Protein AF-A0A498SM80-F1 (afdb_monomer_lite)

Organism: Acanthocheilonema viteae (NCBI:txid6277)

pLDDT: mean 73.94, std 21.16, range [22.69, 96.81]

Structure (mmCIF, N/CA/C/O backbone):
data_AF-A0A498SM80-F1
#
_entry.id   AF-A0A498SM80-F1
#
loop_
_atom_site.group_PDB
_atom_site.id
_atom_site.type_symbol
_atom_site.label_atom_id
_atom_site.label_alt_id
_atom_site.label_comp_id
_atom_site.label_asym_id
_atom_site.label_entity_id
_atom_site.label_seq_id
_atom_site.pdbx_PDB_ins_code
_atom_site.Cartn_x
_atom_site.Cartn_y
_atom_site.Cartn_z
_atom_site.occupancy
_atom_site.B_iso_or_equiv
_atom_site.auth_seq_id
_atom_site.auth_comp_id
_atom_site.auth_asym_id
_atom_site.auth_atom_id
_atom_site.pdbx_PDB_model_num
ATOM 1 N N . MET A 1 1 ? 10.771 -23.113 20.841 1.00 44.53 1 MET A N 1
ATOM 2 C CA . MET A 1 1 ? 10.971 -22.222 19.679 1.00 44.53 1 MET A CA 1
ATOM 3 C C . MET A 1 1 ? 11.766 -21.009 20.151 1.00 44.53 1 MET A C 1
ATOM 5 O O . MET A 1 1 ? 11.198 -20.114 20.755 1.00 44.53 1 MET A O 1
ATOM 9 N N . ARG A 1 2 ? 13.102 -21.042 20.048 1.00 37.75 2 ARG A N 1
ATOM 10 C CA . ARG A 1 2 ? 13.956 -19.975 20.593 1.00 37.75 2 ARG A CA 1
ATOM 11 C C . ARG A 1 2 ? 14.083 -18.875 19.540 1.00 37.75 2 ARG A C 1
ATOM 13 O O . ARG A 1 2 ? 14.886 -19.021 18.623 1.00 37.75 2 ARG A O 1
ATOM 20 N N . LEU A 1 3 ? 13.323 -17.783 19.678 1.00 50.06 3 LEU A N 1
ATOM 21 C CA . LEU A 1 3 ? 13.823 -16.474 19.245 1.00 50.06 3 LEU A CA 1
ATOM 22 C C . LEU A 1 3 ? 15.200 -16.356 19.893 1.00 50.06 3 LEU A C 1
ATOM 24 O O . LEU A 1 3 ? 15.311 -16.316 21.118 1.00 50.06 3 LEU A O 1
ATOM 28 N N . ASN A 1 4 ? 16.252 -16.508 19.094 1.00 55.50 4 ASN A N 1
ATOM 29 C CA . ASN A 1 4 ? 17.600 -16.568 19.624 1.00 55.50 4 ASN A CA 1
ATOM 30 C C . ASN A 1 4 ? 17.878 -15.175 20.192 1.00 55.50 4 ASN A C 1
ATOM 32 O O . ASN A 1 4 ? 18.075 -14.240 19.424 1.00 55.50 4 ASN A O 1
ATOM 36 N N . LEU A 1 5 ? 17.806 -15.021 21.518 1.00 55.62 5 LEU A N 1
ATOM 37 C CA . LEU A 1 5 ? 17.864 -13.723 22.203 1.00 55.62 5 LEU A CA 1
ATOM 38 C C . LEU A 1 5 ? 19.126 -12.934 21.811 1.00 55.62 5 LEU A C 1
ATOM 40 O O . LEU A 1 5 ? 19.139 -11.710 21.772 1.00 55.62 5 LEU A O 1
ATOM 44 N N . ARG A 1 6 ? 20.192 -13.658 21.446 1.00 55.91 6 ARG A N 1
ATOM 45 C CA . ARG A 1 6 ? 21.410 -13.087 20.868 1.00 55.91 6 ARG A CA 1
ATOM 46 C C . ARG A 1 6 ? 21.166 -12.445 19.500 1.00 55.91 6 ARG A C 1
ATOM 48 O O . ARG A 1 6 ? 21.627 -11.333 19.289 1.00 55.91 6 ARG A O 1
ATOM 55 N N . ASN A 1 7 ? 20.402 -13.079 18.610 1.00 65.12 7 ASN A N 1
ATOM 56 C CA . ASN A 1 7 ? 20.059 -12.508 17.306 1.00 65.12 7 ASN A CA 1
ATOM 57 C C . ASN A 1 7 ? 19.168 -11.268 17.450 1.00 65.12 7 ASN A C 1
ATOM 59 O O . ASN A 1 7 ? 19.424 -10.272 16.783 1.00 65.12 7 ASN A O 1
ATOM 63 N N . THR A 1 8 ? 18.175 -11.274 18.343 1.00 65.31 8 THR A N 1
ATOM 64 C CA . THR A 1 8 ? 17.322 -10.092 18.569 1.00 65.31 8 THR A CA 1
ATOM 65 C C . THR A 1 8 ? 18.114 -8.929 19.168 1.00 65.31 8 THR A C 1
ATOM 67 O O . THR A 1 8 ? 17.996 -7.803 18.699 1.00 65.31 8 THR A O 1
ATOM 70 N N . LEU A 1 9 ? 19.008 -9.186 20.127 1.00 64.31 9 LEU A N 1
ATOM 71 C CA . LEU A 1 9 ? 19.890 -8.150 20.680 1.00 64.31 9 LEU A CA 1
ATOM 72 C C . LEU A 1 9 ? 20.888 -7.613 19.645 1.00 64.31 9 LEU A C 1
ATOM 74 O O . LEU A 1 9 ? 21.132 -6.410 19.600 1.00 64.31 9 LEU A O 1
ATOM 78 N N . THR A 1 10 ? 21.420 -8.464 18.760 1.00 67.19 10 THR A N 1
ATOM 79 C CA . THR A 1 10 ? 22.226 -7.979 17.626 1.00 67.19 10 THR A CA 1
ATOM 80 C C . THR A 1 10 ? 21.399 -7.168 16.634 1.00 67.19 10 THR A C 1
ATOM 82 O O . THR A 1 10 ? 21.950 -6.299 15.962 1.00 67.19 10 THR A O 1
ATOM 85 N N . VAL A 1 11 ? 20.084 -7.417 16.548 1.00 69.00 11 VAL A N 1
ATOM 86 C CA . VAL A 1 11 ? 19.200 -6.652 15.668 1.00 69.00 11 VAL A CA 1
ATOM 87 C C . VAL A 1 11 ? 19.072 -5.220 16.148 1.00 69.00 11 VAL A C 1
ATOM 89 O O . VAL A 1 11 ? 19.391 -4.298 15.403 1.00 69.00 11 VAL A O 1
ATOM 92 N N . PHE A 1 12 ? 18.720 -5.056 17.419 1.00 70.44 12 PHE A N 1
ATOM 93 C CA . PHE A 1 12 ? 18.590 -3.748 18.050 1.00 70.44 12 PHE A CA 1
ATOM 94 C C . PHE A 1 12 ? 19.909 -2.976 18.130 1.00 70.44 12 PHE A C 1
ATOM 96 O O . PHE A 1 12 ? 19.901 -1.752 18.176 1.00 70.44 12 PHE A O 1
ATOM 103 N N . ARG A 1 13 ? 21.056 -3.662 18.142 1.00 70.50 13 ARG A N 1
ATOM 104 C CA . ARG A 1 13 ? 22.371 -3.018 18.263 1.00 70.50 13 ARG A CA 1
ATOM 105 C C . ARG A 1 13 ? 22.970 -2.546 16.935 1.00 70.50 13 ARG A C 1
ATOM 107 O O . ARG A 1 13 ? 23.731 -1.584 16.943 1.00 70.50 13 ARG A O 1
ATOM 114 N N . ASN A 1 14 ? 22.664 -3.211 15.825 1.00 75.00 14 ASN A N 1
ATOM 115 C CA . ASN A 1 14 ? 23.360 -2.961 14.558 1.00 75.00 14 ASN A CA 1
ATOM 116 C C . ASN A 1 14 ? 22.536 -2.151 13.551 1.00 75.00 14 ASN A C 1
ATOM 118 O O . ASN A 1 14 ? 23.090 -1.718 12.546 1.00 75.00 14 ASN A O 1
ATOM 122 N N . ASP A 1 15 ? 21.235 -1.986 13.790 1.00 83.00 15 ASP A N 1
ATOM 123 C CA . ASP A 1 15 ? 20.323 -1.361 12.838 1.00 83.00 15 ASP A CA 1
ATOM 124 C C . ASP A 1 15 ? 19.896 0.032 13.307 1.00 83.00 15 ASP A C 1
ATOM 126 O O . ASP A 1 15 ? 19.190 0.188 14.306 1.00 83.00 15 ASP A O 1
ATOM 130 N N . VAL A 1 16 ? 20.364 1.044 12.581 1.00 85.25 16 VAL A N 1
ATOM 131 C CA . VAL A 1 16 ? 20.180 2.458 12.920 1.00 85.25 16 VAL A CA 1
ATOM 132 C C . VAL A 1 16 ? 18.703 2.854 12.818 1.00 85.25 16 VAL A C 1
ATOM 134 O O . VAL A 1 16 ? 18.210 3.602 13.663 1.00 85.25 16 VAL A O 1
ATOM 137 N N . ASP A 1 17 ? 17.955 2.291 11.866 1.00 86.88 17 ASP A N 1
ATOM 138 C CA . ASP A 1 17 ? 16.532 2.600 11.696 1.00 86.88 17 ASP A CA 1
ATOM 139 C C . ASP A 1 17 ? 15.684 2.034 12.838 1.00 86.88 17 ASP A C 1
ATOM 141 O O . ASP A 1 17 ? 14.784 2.702 13.356 1.00 86.88 17 ASP A O 1
ATOM 145 N N . VAL A 1 18 ? 16.001 0.825 13.297 1.00 89.94 18 VAL A N 1
ATOM 146 C CA . VAL A 1 18 ? 15.318 0.217 14.446 1.00 89.94 18 VAL A CA 1
ATOM 147 C C . VAL A 1 18 ? 15.654 0.972 15.735 1.00 89.94 18 VAL A C 1
ATOM 149 O O . VAL A 1 18 ? 14.769 1.201 16.559 1.00 89.94 18 VAL A O 1
ATOM 152 N N . GLN A 1 19 ? 16.907 1.406 15.902 1.00 90.50 19 GLN A N 1
ATOM 153 C CA . GLN A 1 19 ? 17.325 2.217 17.050 1.00 90.50 19 GLN A CA 1
ATOM 154 C C . GLN A 1 19 ? 16.598 3.554 17.105 1.00 90.50 19 GLN A C 1
ATOM 156 O O . GLN A 1 19 ? 16.047 3.899 18.149 1.00 90.50 19 GLN A O 1
ATOM 161 N N . HIS A 1 20 ? 16.560 4.291 15.993 1.00 91.88 20 HIS A N 1
ATOM 162 C CA . HIS A 1 20 ? 15.863 5.572 15.934 1.00 91.88 20 HIS A CA 1
ATOM 163 C C . HIS A 1 20 ? 14.358 5.420 16.163 1.00 91.88 20 HIS A C 1
ATOM 165 O O . HIS A 1 20 ? 13.776 6.240 16.875 1.00 91.88 20 HIS A O 1
ATOM 171 N N . SER A 1 21 ? 13.739 4.363 15.627 1.00 93.94 21 SER A N 1
ATOM 172 C CA . SER A 1 21 ? 12.331 4.037 15.884 1.00 93.94 21 SER A CA 1
ATOM 173 C C . SER A 1 21 ? 12.069 3.787 17.374 1.00 93.94 21 SER A C 1
ATOM 175 O O . SER A 1 21 ? 11.259 4.485 17.987 1.00 93.94 21 SER A O 1
ATOM 177 N N . LEU A 1 22 ? 12.812 2.861 17.991 1.00 93.44 22 LEU A N 1
ATOM 178 C CA . LEU A 1 22 ? 12.643 2.513 19.405 1.00 93.44 22 LEU A CA 1
ATOM 179 C C . LEU A 1 22 ? 12.914 3.688 20.331 1.00 93.44 22 LEU A C 1
ATOM 181 O O . LEU A 1 22 ? 12.170 3.895 21.291 1.00 93.44 22 LEU A O 1
ATOM 185 N N . 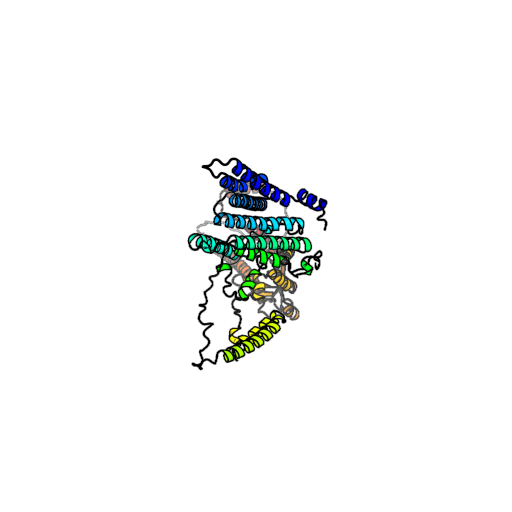PHE A 1 23 ? 13.971 4.449 20.048 1.00 94.69 23 PHE A N 1
ATOM 186 C CA . PHE A 1 23 ? 14.300 5.651 20.795 1.00 94.69 23 PHE A CA 1
ATOM 187 C C . PHE A 1 23 ? 13.160 6.666 20.710 1.00 94.69 23 PHE A C 1
ATOM 189 O O . PHE A 1 23 ? 12.695 7.131 21.744 1.00 94.69 23 PHE A O 1
ATOM 196 N N . SER A 1 24 ? 12.658 6.956 19.507 1.00 95.44 24 SER A N 1
ATOM 197 C CA . SER A 1 24 ? 11.588 7.939 19.294 1.00 95.44 24 SER A CA 1
ATOM 198 C C . SER A 1 24 ? 10.275 7.527 19.964 1.00 95.44 24 SER A C 1
ATOM 200 O O . SER A 1 24 ? 9.652 8.345 20.638 1.00 95.44 24 SER A O 1
ATOM 202 N N . ALA A 1 25 ? 9.876 6.256 19.841 1.00 96.06 25 ALA A N 1
ATOM 203 C CA . ALA A 1 25 ? 8.677 5.733 20.493 1.00 96.06 25 ALA A CA 1
ATOM 204 C C . ALA A 1 25 ? 8.806 5.768 22.026 1.00 96.06 25 ALA A C 1
ATOM 206 O O . ALA A 1 25 ? 7.911 6.260 22.712 1.00 96.06 25 ALA A O 1
ATOM 207 N N . SER A 1 26 ? 9.940 5.312 22.569 1.00 95.38 26 SER A N 1
ATOM 208 C CA . SER A 1 26 ? 10.191 5.314 24.019 1.00 95.38 26 SER A CA 1
ATOM 209 C C . SER A 1 26 ? 10.281 6.733 24.580 1.00 95.38 26 SER A C 1
ATOM 211 O O . SER A 1 26 ? 9.753 7.010 25.654 1.00 95.38 26 SER A O 1
ATOM 213 N N . PHE A 1 27 ? 10.909 7.649 23.841 1.00 95.62 27 PHE A N 1
ATOM 214 C CA . PHE A 1 27 ? 10.996 9.060 24.196 1.00 95.62 27 PHE A CA 1
ATOM 215 C C . PHE A 1 27 ? 9.604 9.694 24.308 1.00 95.62 27 PHE A C 1
ATOM 217 O O . PHE A 1 27 ? 9.313 10.334 25.318 1.00 95.62 27 PHE A O 1
ATOM 224 N N . ALA A 1 28 ? 8.722 9.464 23.328 1.00 95.75 28 ALA A N 1
ATOM 225 C CA . ALA A 1 28 ? 7.346 9.956 23.370 1.00 95.75 28 ALA A CA 1
ATOM 226 C C . ALA A 1 28 ? 6.566 9.388 24.569 1.00 95.75 28 ALA A C 1
ATOM 228 O O . ALA A 1 28 ? 5.915 10.143 25.292 1.00 95.75 28 ALA A O 1
ATOM 229 N N . VAL A 1 29 ? 6.688 8.079 24.826 1.00 95.69 29 VAL A N 1
ATOM 230 C CA . VAL A 1 29 ? 6.051 7.405 25.972 1.00 95.69 29 VAL A CA 1
ATOM 231 C C . VAL A 1 29 ? 6.490 8.037 27.295 1.00 95.69 29 VAL A C 1
ATOM 233 O O . VAL A 1 29 ? 5.647 8.391 28.121 1.00 95.69 29 VAL A O 1
ATOM 236 N N . ILE A 1 30 ? 7.799 8.214 27.495 1.00 94.56 30 ILE A N 1
ATOM 237 C CA . ILE A 1 30 ? 8.359 8.784 28.728 1.00 94.56 30 ILE A CA 1
ATOM 238 C C . ILE A 1 30 ? 7.935 10.244 28.888 1.00 94.56 30 ILE A C 1
ATOM 240 O O . ILE A 1 30 ? 7.486 10.627 29.966 1.00 94.56 30 ILE A O 1
ATOM 244 N N . LEU A 1 31 ? 8.037 11.053 27.830 1.00 94.25 31 LEU A N 1
ATOM 245 C CA . LEU A 1 31 ? 7.713 12.478 27.881 1.00 94.25 31 LEU A CA 1
ATOM 246 C C . LEU A 1 31 ? 6.240 12.715 28.242 1.00 94.25 31 LEU A C 1
ATOM 248 O O . LEU A 1 31 ? 5.944 13.539 29.105 1.00 94.25 31 LEU A O 1
ATOM 252 N N . ILE A 1 32 ? 5.323 11.968 27.624 1.00 93.75 32 ILE A N 1
ATOM 253 C CA . ILE A 1 32 ? 3.883 12.083 27.894 1.00 93.75 32 ILE A CA 1
ATOM 254 C C . ILE A 1 32 ? 3.551 11.553 29.291 1.00 93.75 32 ILE A C 1
ATOM 256 O O . ILE A 1 32 ? 2.781 12.184 30.011 1.00 93.75 32 ILE A O 1
ATOM 260 N N . SER A 1 33 ? 4.161 10.439 29.706 1.00 92.38 33 SER A N 1
ATOM 261 C CA . SER A 1 33 ? 3.957 9.885 31.052 1.00 92.38 33 SER A CA 1
ATOM 262 C C . SER A 1 33 ? 4.444 10.849 32.137 1.00 92.38 33 SER A C 1
ATOM 264 O O . SER A 1 33 ? 3.752 11.057 33.129 1.00 92.38 33 SER A O 1
ATOM 266 N N . MET A 1 34 ? 5.597 11.493 31.931 1.00 91.31 34 MET A N 1
ATOM 267 C CA . MET A 1 34 ? 6.104 12.532 32.831 1.00 91.31 34 MET A CA 1
ATOM 268 C C . MET A 1 34 ? 5.168 13.743 32.864 1.00 91.31 34 MET A C 1
ATOM 270 O O . MET A 1 34 ? 4.780 14.177 33.944 1.00 91.31 34 MET A O 1
ATOM 274 N N . ALA A 1 35 ? 4.741 14.253 31.704 1.00 90.19 35 ALA A N 1
ATOM 275 C CA . ALA A 1 35 ? 3.797 15.372 31.635 1.00 90.19 35 ALA A CA 1
ATOM 276 C C . ALA A 1 35 ? 2.470 15.068 32.350 1.00 90.19 35 ALA A C 1
ATOM 278 O O . ALA A 1 35 ? 1.900 15.950 32.989 1.00 90.19 35 ALA A O 1
ATOM 279 N N . TYR A 1 36 ? 2.012 13.816 32.287 1.00 88.44 36 TYR A N 1
ATOM 280 C CA . TYR A 1 36 ? 0.825 13.357 32.998 1.00 88.44 36 TYR A CA 1
ATOM 281 C C . TYR A 1 36 ? 1.016 13.327 34.526 1.00 88.44 36 TYR A C 1
ATOM 283 O O . TYR A 1 36 ? 0.112 13.721 35.260 1.00 88.44 36 TYR A O 1
ATOM 291 N N . ILE A 1 37 ? 2.185 12.906 35.025 1.00 86.62 37 ILE A N 1
ATOM 292 C CA . ILE A 1 37 ? 2.490 12.892 36.470 1.00 86.62 37 ILE A CA 1
ATOM 293 C C . ILE A 1 37 ? 2.524 14.315 37.047 1.00 86.62 37 ILE A C 1
ATOM 295 O O . ILE A 1 37 ? 2.016 14.546 38.140 1.00 86.62 37 ILE A O 1
ATOM 299 N N . PHE A 1 38 ? 3.075 15.281 36.308 1.00 83.56 38 PHE A N 1
ATOM 300 C CA . PHE A 1 38 ? 3.163 16.688 36.727 1.00 83.56 38 PHE A CA 1
ATOM 301 C C . PHE A 1 38 ? 1.902 17.510 36.407 1.00 83.56 38 PHE A C 1
ATOM 303 O O . PHE A 1 38 ? 1.953 18.741 36.340 1.00 83.56 38 PHE A O 1
ATOM 310 N N . ARG A 1 39 ? 0.759 16.850 36.188 1.00 77.25 39 ARG A N 1
ATOM 311 C CA . ARG A 1 39 ? -0.491 17.514 35.823 1.00 77.25 39 ARG A CA 1
ATOM 312 C C . ARG A 1 39 ? -0.965 18.450 36.938 1.00 77.25 39 ARG A C 1
ATOM 314 O O . ARG A 1 39 ? -1.258 18.024 38.051 1.00 77.25 39 ARG A O 1
ATOM 321 N N . VAL A 1 40 ? -1.126 19.724 36.594 1.00 72.88 40 VAL A N 1
ATOM 322 C CA . VAL A 1 40 ? -1.845 20.717 37.404 1.00 72.88 40 VAL A CA 1
ATOM 323 C C . VAL A 1 40 ? -3.286 20.763 36.893 1.00 72.88 40 VAL A C 1
ATOM 325 O O . VAL A 1 40 ? -3.491 20.832 35.684 1.00 72.88 40 VAL A O 1
ATOM 328 N N . GLU A 1 41 ? -4.289 20.712 37.778 1.00 69.56 41 GLU A N 1
ATOM 329 C CA . GLU A 1 41 ? -5.708 20.448 37.441 1.00 69.56 41 GLU A CA 1
ATOM 330 C C . GLU A 1 41 ? -6.292 21.276 36.279 1.00 69.56 41 GLU A C 1
ATOM 332 O O . GLU A 1 41 ? -7.165 20.793 35.558 1.00 69.56 41 GLU A O 1
ATOM 337 N N . GLN A 1 42 ? -5.789 22.492 36.060 1.00 64.81 42 GLN A N 1
ATOM 338 C CA . GLN A 1 42 ? -6.261 23.416 35.023 1.00 64.81 42 GLN A CA 1
ATOM 339 C C . GLN A 1 42 ? -5.616 23.190 33.639 1.00 64.81 42 GLN A C 1
ATOM 341 O O . GLN A 1 42 ? -6.199 23.570 32.626 1.00 64.81 42 GLN A O 1
ATOM 346 N N . TRP A 1 43 ? -4.437 22.560 33.561 1.00 71.94 43 TRP A N 1
ATOM 347 C CA . TRP A 1 43 ? -3.649 22.458 32.327 1.00 71.94 43 TRP A CA 1
ATOM 348 C C . TRP A 1 43 ? -3.355 21.000 31.984 1.00 71.94 43 TRP A C 1
ATOM 350 O O . TRP A 1 43 ? -2.604 20.308 32.671 1.00 71.94 43 TRP A O 1
ATOM 360 N N . LYS A 1 44 ? -3.931 20.535 30.875 1.00 79.50 44 LYS A N 1
ATOM 361 C CA . LYS A 1 44 ? -3.680 19.196 30.334 1.00 79.50 44 LYS A CA 1
ATOM 362 C C . LYS A 1 44 ? -2.381 19.173 29.514 1.00 79.50 44 LYS A C 1
ATOM 364 O O . LYS A 1 44 ? -2.406 19.125 28.282 1.00 79.50 44 LYS A O 1
ATOM 369 N N . PHE A 1 45 ? -1.240 19.288 30.194 1.00 84.81 45 PHE A N 1
ATOM 370 C CA . PHE A 1 45 ? 0.086 19.350 29.566 1.00 84.81 45 PHE A CA 1
ATOM 371 C C . PHE A 1 45 ? 0.445 18.092 28.760 1.00 84.81 45 PHE A C 1
ATOM 373 O O . PHE A 1 45 ? 1.286 18.170 27.867 1.00 84.81 45 PHE A O 1
ATOM 380 N N . GLU A 1 46 ? -0.222 16.960 28.995 1.00 87.94 46 GLU A N 1
ATOM 381 C CA . GLU A 1 46 ? -0.027 15.712 28.255 1.00 87.94 46 GLU A CA 1
ATOM 382 C C . GLU A 1 46 ? -0.281 15.852 26.741 1.00 87.94 46 GLU A C 1
ATOM 384 O O . GLU A 1 46 ? 0.452 15.270 25.941 1.00 87.94 46 GLU A O 1
ATOM 389 N N . TYR A 1 47 ? -1.246 16.682 26.318 1.00 90.19 47 TYR A N 1
ATOM 390 C CA . TYR A 1 47 ? -1.509 16.925 24.890 1.00 90.19 47 TYR A CA 1
ATOM 391 C C . TYR A 1 47 ? -0.417 17.786 24.257 1.00 90.19 47 TYR A C 1
ATOM 393 O O . TYR A 1 47 ? 0.009 17.532 23.133 1.00 90.19 47 TYR A O 1
ATOM 401 N N . VAL A 1 48 ? 0.068 18.790 24.992 1.00 90.75 48 VAL A N 1
ATOM 402 C CA . VAL A 1 48 ? 1.172 19.646 24.540 1.00 90.75 48 VAL A CA 1
ATOM 403 C C . VAL A 1 48 ? 2.449 18.813 24.416 1.00 90.75 48 VAL A C 1
ATOM 405 O O . VAL A 1 48 ? 3.131 18.880 23.397 1.00 90.75 48 VAL A O 1
ATOM 408 N N . ALA A 1 49 ? 2.728 17.963 25.408 1.00 92.50 49 ALA A N 1
ATOM 409 C CA . ALA A 1 49 ? 3.845 17.026 25.390 1.00 92.50 49 ALA A CA 1
ATOM 410 C C . ALA A 1 49 ? 3.764 16.052 24.205 1.00 92.50 49 ALA A C 1
ATOM 412 O O . ALA A 1 49 ? 4.776 15.813 23.548 1.00 92.50 49 ALA A O 1
ATOM 413 N N . TYR A 1 50 ? 2.570 15.550 23.877 1.00 94.00 50 TYR A N 1
ATOM 414 C CA . TYR A 1 50 ? 2.353 14.719 22.695 1.00 94.00 50 TYR A CA 1
ATOM 415 C C . TYR A 1 50 ? 2.734 15.449 21.397 1.00 94.00 50 TYR A C 1
ATOM 417 O O . TYR A 1 50 ? 3.569 14.948 20.643 1.00 94.00 50 TYR A O 1
ATOM 425 N N . PHE A 1 51 ? 2.216 16.659 21.156 1.00 93.44 51 PHE A N 1
ATOM 426 C CA . PHE A 1 51 ? 2.549 17.410 19.939 1.00 93.44 51 PHE A CA 1
ATOM 427 C C . PHE A 1 51 ? 4.024 17.825 19.871 1.00 93.44 51 PHE A C 1
ATOM 429 O O . PHE A 1 51 ? 4.594 17.843 18.783 1.00 93.44 51 PHE A O 1
ATOM 436 N N . LEU A 1 52 ? 4.659 18.116 21.011 1.00 94.06 52 LEU A N 1
ATOM 437 C CA . LEU A 1 52 ? 6.086 18.447 21.077 1.00 94.06 52 LEU A CA 1
ATOM 438 C C . LEU A 1 52 ? 6.998 17.221 20.923 1.00 94.06 52 LEU A C 1
ATOM 440 O O . LEU A 1 52 ? 8.121 17.361 20.437 1.00 94.06 52 LEU A O 1
ATOM 444 N N . SER A 1 53 ? 6.532 16.021 21.282 1.00 94.88 53 SER A N 1
ATOM 445 C CA . SER A 1 53 ? 7.328 14.789 21.194 1.00 94.88 53 SER A CA 1
ATOM 446 C C . SER A 1 53 ? 7.754 14.445 19.761 1.00 94.88 53 SER A C 1
ATOM 448 O O . SER A 1 53 ? 8.842 13.908 19.553 1.00 94.88 53 SER A O 1
ATOM 450 N N . ILE A 1 54 ? 6.938 14.793 18.762 1.00 94.69 54 ILE A N 1
ATOM 451 C CA . ILE A 1 54 ? 7.184 14.497 17.344 1.00 94.69 54 ILE A CA 1
ATOM 452 C C . ILE A 1 54 ? 8.357 15.326 16.788 1.00 94.69 54 ILE A C 1
ATOM 454 O O . ILE A 1 54 ? 9.355 14.725 16.380 1.00 94.69 54 ILE A O 1
ATOM 458 N N . PRO A 1 55 ? 8.318 16.677 16.783 1.00 95.75 55 PRO A N 1
ATOM 459 C CA . PRO A 1 55 ? 9.440 17.477 16.299 1.00 95.75 55 PRO A CA 1
ATOM 460 C C . PRO A 1 55 ? 10.699 17.269 17.148 1.00 95.75 55 PRO A C 1
ATOM 462 O O . PRO A 1 55 ? 11.795 17.236 16.596 1.00 95.75 55 PRO A O 1
ATOM 465 N N . MET A 1 56 ? 10.565 17.053 18.462 1.00 93.94 56 MET A N 1
ATOM 466 C CA . MET A 1 56 ? 11.709 16.784 19.337 1.00 93.94 56 MET A CA 1
ATOM 467 C C . MET A 1 56 ? 12.406 15.460 18.985 1.00 93.94 56 MET A C 1
ATOM 469 O O . MET A 1 56 ? 13.630 15.424 18.882 1.00 93.94 56 MET A O 1
ATOM 473 N N . ALA A 1 57 ? 11.653 14.388 18.711 1.00 93.50 57 ALA A N 1
ATOM 474 C CA . ALA A 1 57 ? 12.224 13.114 18.264 1.00 93.50 57 ALA A CA 1
ATOM 475 C C . ALA A 1 57 ? 12.961 13.244 16.918 1.00 93.50 57 ALA A C 1
ATOM 477 O O . ALA A 1 57 ? 14.042 12.675 16.746 1.00 93.50 57 ALA A O 1
ATOM 478 N N . VAL A 1 58 ? 12.420 14.035 15.983 1.00 94.31 58 VAL A N 1
ATOM 479 C CA . VAL A 1 58 ? 13.061 14.317 14.686 1.00 94.31 58 VAL A CA 1
ATOM 480 C C . VAL A 1 58 ? 14.363 15.101 14.860 1.00 94.31 58 VAL A C 1
ATOM 482 O O . VAL A 1 58 ? 15.355 14.784 14.205 1.00 94.31 58 VAL A O 1
ATOM 485 N N . LEU A 1 59 ? 14.386 16.097 15.749 1.00 93.69 59 LEU A N 1
ATOM 486 C CA . LEU A 1 59 ? 15.597 16.863 16.051 1.00 93.69 59 LEU A CA 1
ATOM 487 C C . LEU A 1 59 ? 16.686 15.977 16.672 1.00 93.69 59 LEU A C 1
ATOM 489 O O . LEU A 1 59 ? 17.842 16.074 16.268 1.00 93.69 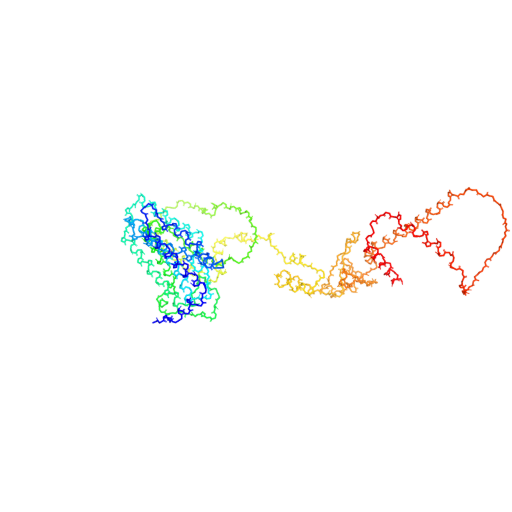59 LEU A O 1
ATOM 493 N N . LEU A 1 60 ? 16.318 15.083 17.596 1.00 92.75 60 LEU A N 1
ATOM 494 C CA . LEU A 1 60 ? 17.254 14.182 18.278 1.00 92.75 60 LEU A CA 1
ATOM 495 C C . LEU A 1 60 ? 17.816 13.080 17.362 1.00 92.75 60 LEU A C 1
ATOM 497 O O . LEU A 1 60 ? 18.991 12.741 17.470 1.00 92.75 60 LEU A O 1
ATOM 501 N N . CYS A 1 61 ? 17.005 12.525 16.454 1.00 90.19 61 CYS A N 1
ATOM 502 C CA . CYS A 1 61 ? 17.446 11.476 15.520 1.00 90.19 61 CYS A CA 1
ATOM 503 C C . CYS A 1 61 ? 18.074 12.026 14.227 1.00 90.19 61 CYS A C 1
ATOM 505 O O . CYS A 1 61 ? 18.693 11.282 13.466 1.00 90.19 61 CYS A O 1
ATOM 507 N N . GLY A 1 62 ? 17.920 13.325 13.965 1.00 89.69 62 GLY A N 1
ATOM 508 C CA . GLY A 1 62 ? 18.431 13.995 12.776 1.00 89.69 62 GLY A CA 1
ATOM 509 C C . GLY A 1 62 ? 17.538 13.853 11.537 1.00 89.69 62 GLY A C 1
ATOM 510 O O . GLY A 1 62 ? 16.682 12.977 11.412 1.00 89.69 62 GLY A O 1
ATOM 511 N N . TRP A 1 63 ? 17.774 14.731 10.556 1.00 89.19 63 TRP A N 1
ATOM 512 C CA . TRP A 1 63 ? 16.903 14.885 9.382 1.00 89.19 63 TRP A CA 1
ATOM 513 C C . TRP A 1 63 ? 16.841 13.653 8.464 1.00 89.19 63 TRP A C 1
ATOM 515 O O . TRP A 1 63 ? 15.846 13.448 7.768 1.00 89.19 63 TRP A O 1
ATOM 525 N N . ARG A 1 64 ? 17.884 12.812 8.453 1.00 87.31 64 ARG A N 1
ATOM 526 C CA . ARG A 1 64 ? 17.926 11.602 7.612 1.00 87.31 64 ARG A CA 1
ATOM 527 C C . ARG A 1 64 ? 16.883 10.565 8.038 1.00 87.31 64 ARG A C 1
ATOM 529 O O . ARG A 1 64 ? 16.244 9.980 7.174 1.00 87.31 64 ARG A O 1
ATOM 536 N N . ALA A 1 65 ? 16.654 10.410 9.342 1.00 88.75 65 ALA A N 1
ATOM 537 C CA . ALA A 1 65 ? 15.690 9.465 9.907 1.00 88.75 65 ALA A CA 1
ATOM 538 C C . ALA A 1 65 ? 14.325 10.110 10.226 1.00 88.75 65 ALA A C 1
ATOM 540 O O . ALA A 1 65 ? 13.509 9.512 10.923 1.00 88.75 65 ALA A O 1
ATOM 541 N N . ARG A 1 66 ? 14.052 11.327 9.725 1.00 92.56 66 ARG A N 1
ATOM 542 C CA . ARG A 1 66 ? 12.892 12.145 10.131 1.00 92.56 66 ARG A CA 1
ATOM 543 C C . ARG A 1 66 ? 11.545 11.437 10.020 1.00 92.56 66 ARG A C 1
ATOM 545 O O . ARG A 1 66 ? 10.733 11.570 10.922 1.00 92.56 66 ARG A O 1
ATOM 552 N N . TRP A 1 67 ? 11.305 10.689 8.942 1.00 91.50 67 TRP A N 1
ATOM 553 C CA . TRP A 1 67 ? 10.022 10.011 8.734 1.00 91.50 67 TRP A CA 1
ATOM 554 C C . TRP A 1 67 ? 9.837 8.860 9.716 1.00 91.50 67 TRP A C 1
ATOM 556 O O . TRP A 1 67 ? 8.816 8.792 10.389 1.00 91.50 67 TRP A O 1
ATOM 566 N N . ASN A 1 68 ? 10.872 8.034 9.870 1.00 93.31 68 ASN A N 1
ATOM 567 C CA . ASN A 1 68 ? 10.881 6.926 10.815 1.00 93.31 68 ASN A CA 1
ATOM 568 C C . ASN A 1 68 ? 10.718 7.420 12.267 1.00 93.31 68 ASN A C 1
ATOM 570 O O . ASN A 1 68 ? 9.849 6.943 12.992 1.00 93.31 68 ASN A O 1
ATOM 574 N N . ALA A 1 69 ? 11.484 8.441 12.668 1.00 93.94 69 ALA A N 1
ATOM 575 C CA . ALA A 1 69 ? 11.395 9.044 13.998 1.00 93.94 69 ALA A CA 1
ATOM 576 C C . ALA A 1 69 ? 10.027 9.703 14.256 1.00 93.94 69 ALA A C 1
ATOM 578 O O . ALA A 1 69 ? 9.441 9.513 15.322 1.00 93.94 69 ALA A O 1
ATOM 579 N N . ALA A 1 70 ? 9.486 10.438 13.276 1.00 94.94 70 ALA A N 1
ATOM 580 C CA . ALA A 1 70 ? 8.179 11.080 13.395 1.00 94.94 70 ALA A CA 1
ATOM 581 C C . ALA A 1 70 ? 7.042 10.057 13.524 1.00 94.94 70 ALA A C 1
ATOM 583 O O . ALA A 1 70 ? 6.207 10.198 14.413 1.00 94.94 70 ALA A O 1
ATOM 584 N N . GLN A 1 71 ? 7.023 9.016 12.683 1.00 95.00 71 GLN A N 1
ATOM 585 C CA . GLN A 1 71 ? 6.003 7.961 12.724 1.00 95.00 71 GLN A CA 1
ATOM 586 C C . GLN A 1 71 ? 6.077 7.154 14.026 1.00 95.00 71 GLN A C 1
ATOM 588 O O . GLN A 1 71 ? 5.048 6.920 14.656 1.00 95.00 71 GLN A O 1
ATOM 593 N N . ALA A 1 72 ? 7.281 6.788 14.478 1.00 95.81 72 ALA A N 1
ATOM 594 C CA . ALA A 1 72 ? 7.475 6.078 15.740 1.00 95.81 72 ALA A CA 1
ATOM 595 C C . ALA A 1 72 ? 7.050 6.914 16.959 1.00 95.81 72 ALA A C 1
ATOM 597 O O . ALA A 1 72 ? 6.368 6.403 17.846 1.00 95.81 72 ALA A O 1
ATOM 598 N N . SER A 1 73 ? 7.411 8.203 16.991 1.00 96.38 73 SER A N 1
ATOM 599 C CA . SER A 1 73 ? 7.005 9.135 18.053 1.00 96.38 73 SER A CA 1
ATOM 600 C C . SER A 1 73 ? 5.486 9.357 18.057 1.00 96.38 73 SER A C 1
ATOM 602 O O . SER A 1 73 ? 4.848 9.268 19.104 1.00 96.38 73 SER A O 1
ATOM 604 N N . PHE A 1 74 ? 4.877 9.531 16.878 1.00 96.50 74 PHE A N 1
ATOM 605 C CA . PHE A 1 74 ? 3.425 9.626 16.716 1.00 96.50 74 PHE A CA 1
ATOM 606 C C . PHE A 1 74 ? 2.705 8.370 17.234 1.00 96.50 74 PHE A C 1
ATOM 608 O O . PHE A 1 74 ? 1.776 8.476 18.034 1.00 96.50 74 PHE A O 1
ATOM 615 N N . LEU A 1 75 ? 3.149 7.171 16.849 1.00 96.81 75 LEU A N 1
ATOM 616 C CA . LEU A 1 75 ? 2.538 5.910 17.288 1.00 96.81 75 LEU A CA 1
ATOM 617 C C . LEU A 1 75 ? 2.755 5.640 18.788 1.00 96.81 75 LEU A C 1
ATOM 619 O O . LEU A 1 75 ? 1.811 5.303 19.499 1.00 96.81 75 LEU A O 1
ATOM 623 N N . GLY A 1 76 ? 3.967 5.845 19.311 1.00 96.81 76 GLY A N 1
ATOM 624 C CA . GLY A 1 76 ? 4.247 5.698 20.746 1.00 96.81 76 GLY A CA 1
ATOM 625 C C . GLY A 1 76 ? 3.479 6.710 21.603 1.00 96.81 76 GLY A C 1
ATOM 626 O O . GLY A 1 76 ? 2.973 6.382 22.684 1.00 96.81 76 GLY A O 1
ATOM 627 N N . GLY A 1 77 ? 3.329 7.931 21.087 1.00 96.19 77 GLY A N 1
ATOM 628 C CA . GLY A 1 77 ? 2.579 8.993 21.733 1.00 96.19 77 GLY A CA 1
ATOM 629 C C . GLY A 1 77 ? 1.071 8.755 21.728 1.00 96.19 77 GLY A C 1
ATOM 630 O O . GLY A 1 77 ? 0.439 8.864 22.778 1.00 96.19 77 GLY A O 1
ATOM 631 N N . THR A 1 78 ? 0.501 8.361 20.584 1.00 96.38 78 THR A N 1
ATOM 632 C CA . THR A 1 78 ? -0.923 7.999 20.477 1.00 96.38 78 THR A CA 1
ATOM 633 C C . THR A 1 78 ? -1.253 6.812 21.368 1.00 96.38 78 THR A C 1
ATOM 635 O O . THR A 1 78 ? -2.260 6.863 22.070 1.00 96.38 78 THR A O 1
ATOM 638 N N . PHE A 1 79 ? -0.393 5.789 21.420 1.00 96.81 79 PHE A N 1
ATOM 639 C CA . PHE A 1 79 ? -0.562 4.645 22.314 1.00 96.81 79 PHE A CA 1
ATOM 640 C C . PHE A 1 79 ? -0.617 5.074 23.786 1.00 96.81 79 PHE A C 1
ATOM 642 O O . PHE A 1 79 ? -1.577 4.758 24.487 1.00 96.81 79 PHE A O 1
ATOM 649 N N . THR A 1 80 ? 0.376 5.843 24.245 1.00 95.75 80 THR A N 1
ATOM 650 C CA . THR A 1 80 ? 0.467 6.293 25.646 1.00 95.75 80 THR A CA 1
ATOM 651 C C . THR A 1 80 ? -0.691 7.203 26.032 1.00 95.75 80 THR A C 1
ATOM 653 O O . THR A 1 80 ? -1.338 6.975 27.051 1.00 95.75 80 THR A O 1
ATOM 656 N N . LEU A 1 81 ? -0.989 8.213 25.211 1.00 94.50 81 LEU A N 1
ATOM 657 C CA . LEU A 1 81 ? -2.074 9.157 25.473 1.00 94.50 81 LEU A CA 1
ATOM 658 C C . LEU A 1 81 ? -3.433 8.448 25.512 1.00 94.50 81 LEU A C 1
ATOM 660 O O . LEU A 1 81 ? -4.254 8.727 26.384 1.00 94.50 81 LEU A O 1
ATOM 664 N N . SER A 1 82 ? -3.647 7.494 24.605 1.00 95.44 82 SER A N 1
ATOM 665 C CA . SER A 1 82 ? -4.864 6.683 24.567 1.00 95.44 82 SER A CA 1
ATOM 666 C C . SER A 1 82 ? -4.980 5.783 25.794 1.00 95.44 82 SER A C 1
ATOM 668 O O . SER A 1 82 ? -6.037 5.730 26.414 1.00 95.44 82 SER A O 1
ATOM 670 N N . LEU A 1 83 ? -3.896 5.126 26.210 1.00 94.31 83 LEU A N 1
ATOM 671 C CA . LEU A 1 83 ? -3.901 4.273 27.397 1.00 94.31 83 LEU A CA 1
ATOM 672 C C . LEU A 1 83 ? -4.179 5.085 28.672 1.00 94.31 83 LEU A C 1
ATOM 674 O O . LEU A 1 83 ? -5.032 4.710 29.475 1.00 94.31 83 LEU A O 1
ATOM 678 N N . LEU A 1 84 ? -3.519 6.237 28.825 1.00 92.62 84 LEU A N 1
ATOM 679 C CA . LEU A 1 84 ? -3.774 7.166 29.926 1.00 92.62 84 LEU A CA 1
ATOM 680 C C . LEU A 1 84 ? -5.228 7.646 29.914 1.00 92.62 84 LEU A C 1
ATOM 682 O O . LEU A 1 84 ? -5.894 7.610 30.947 1.00 92.62 84 LEU A O 1
ATOM 686 N N . CYS A 1 85 ? -5.759 8.043 28.756 1.00 91.81 85 CYS A N 1
ATOM 687 C CA . CYS A 1 85 ? -7.155 8.454 28.627 1.00 91.81 85 CYS A CA 1
ATOM 688 C C . CYS A 1 85 ? -8.119 7.323 29.019 1.00 91.81 85 CYS A C 1
ATOM 690 O O . CYS A 1 85 ? -9.061 7.569 29.773 1.00 91.81 85 CYS A O 1
ATOM 692 N N . ALA A 1 86 ? -7.854 6.088 28.589 1.00 91.81 86 ALA A N 1
ATOM 693 C CA . ALA A 1 86 ? -8.697 4.932 28.869 1.00 91.81 86 ALA A CA 1
ATOM 694 C C . ALA A 1 86 ? -8.803 4.603 30.368 1.00 91.81 86 ALA A C 1
ATOM 696 O O . ALA A 1 86 ? -9.893 4.250 30.820 1.00 91.81 86 ALA A O 1
ATOM 697 N N . TYR A 1 87 ? -7.707 4.742 31.127 1.00 90.06 87 TYR A N 1
ATOM 698 C CA . TYR A 1 87 ? -7.670 4.456 32.570 1.00 90.06 87 TYR A CA 1
ATOM 699 C C . TYR A 1 87 ? -8.149 5.608 33.456 1.00 90.06 87 TYR A C 1
ATOM 701 O O . TYR A 1 87 ? -8.635 5.375 34.559 1.00 90.06 87 TYR A O 1
ATOM 709 N N . THR A 1 88 ? -7.987 6.850 33.008 1.00 88.62 88 THR A N 1
ATOM 710 C CA . THR A 1 88 ? -8.267 8.041 33.833 1.00 88.62 88 THR A CA 1
ATOM 711 C C . THR A 1 88 ? -9.683 8.566 33.664 1.00 88.62 88 THR A C 1
ATOM 713 O O . THR A 1 88 ? -10.188 9.310 34.502 1.00 88.62 88 THR A O 1
ATOM 716 N N . THR A 1 89 ? -10.330 8.196 32.565 1.00 88.06 89 THR A N 1
ATOM 717 C CA . THR A 1 89 ? -11.639 8.710 32.197 1.00 88.06 89 THR A CA 1
ATOM 718 C C . THR A 1 89 ? -12.757 7.867 32.802 1.00 88.06 89 THR A C 1
ATOM 720 O O . THR A 1 89 ? -12.865 6.680 32.517 1.00 88.06 89 THR A O 1
ATOM 723 N N . SER A 1 90 ? -13.674 8.505 33.534 1.00 86.50 90 SER A N 1
ATOM 724 C CA . SER A 1 90 ? -14.899 7.856 34.039 1.00 86.50 90 SER A CA 1
ATOM 725 C C . SER A 1 90 ? -15.987 7.670 32.968 1.00 86.50 90 SER A C 1
ATOM 727 O O . SER A 1 90 ? -16.936 6.916 33.163 1.00 86.50 90 SER A O 1
ATOM 729 N N . ASN A 1 91 ? -15.877 8.363 31.830 1.00 89.31 91 ASN A N 1
ATOM 730 C CA . ASN A 1 91 ? -16.809 8.244 30.708 1.00 89.31 91 ASN A CA 1
ATOM 731 C C . ASN A 1 91 ? -16.548 6.970 29.894 1.00 89.31 91 ASN A C 1
ATOM 733 O O . ASN A 1 91 ? -15.563 6.886 29.158 1.00 89.31 91 ASN A O 1
ATOM 737 N N . LEU A 1 92 ? -17.496 6.031 29.943 1.00 88.44 92 LEU A N 1
ATOM 738 C CA . LEU A 1 92 ? -17.444 4.761 29.213 1.00 88.44 92 LEU A CA 1
ATOM 739 C C . LEU A 1 92 ? -17.116 4.935 27.720 1.00 88.44 92 LEU A C 1
ATOM 741 O O . LEU A 1 92 ? -16.208 4.291 27.204 1.00 88.44 92 LEU A O 1
ATOM 745 N N . TYR A 1 93 ? -17.825 5.830 27.028 1.00 90.88 93 TYR A N 1
ATOM 746 C CA . TYR A 1 93 ? -17.683 6.010 25.577 1.00 90.88 93 TYR A CA 1
ATOM 747 C C . TYR A 1 93 ? -16.295 6.514 25.175 1.00 90.88 93 TYR A C 1
ATOM 749 O O . TYR A 1 93 ? -15.750 6.111 24.148 1.00 90.88 93 TYR A O 1
ATOM 757 N N . LEU A 1 94 ? -15.707 7.389 25.990 1.00 90.75 94 LEU A N 1
ATOM 758 C CA . LEU A 1 94 ? -14.367 7.898 25.733 1.00 90.75 94 LEU A CA 1
ATOM 759 C C . LEU A 1 94 ? -13.312 6.832 26.063 1.00 90.75 94 LEU A C 1
ATOM 761 O O . LEU A 1 94 ? -12.340 6.713 25.328 1.00 90.75 94 LEU A O 1
ATOM 765 N N . SER A 1 95 ? -13.543 5.992 27.080 1.00 91.94 95 SER A N 1
ATOM 766 C CA . SER A 1 95 ? -12.675 4.845 27.379 1.00 91.94 95 SER A CA 1
ATOM 767 C C . SER A 1 95 ? -12.652 3.815 26.236 1.00 91.94 95 SER A C 1
ATOM 769 O O . SER A 1 95 ? -11.573 3.407 25.812 1.00 91.94 95 SER A O 1
ATOM 771 N N . ILE A 1 96 ? -13.809 3.461 25.656 1.00 92.06 96 ILE A N 1
ATOM 772 C CA . ILE A 1 96 ? -13.894 2.554 24.488 1.00 92.06 96 ILE A CA 1
ATOM 773 C C . ILE A 1 96 ? -13.109 3.119 23.294 1.00 92.06 96 ILE A C 1
ATOM 775 O O . ILE A 1 96 ? -12.313 2.416 22.669 1.00 92.06 96 ILE A O 1
ATOM 779 N N . PHE A 1 97 ? -13.301 4.405 22.995 1.00 93.56 97 PHE A N 1
ATOM 780 C CA . PHE A 1 97 ? -12.625 5.077 21.885 1.00 93.56 97 PHE A CA 1
ATOM 781 C C . PHE A 1 97 ? -11.111 5.211 22.113 1.00 93.56 97 PHE A C 1
ATOM 783 O O . PHE A 1 97 ? -10.316 5.084 21.184 1.00 93.56 97 PHE A O 1
ATOM 790 N N . ALA A 1 98 ? -10.693 5.402 23.363 1.00 94.62 98 ALA A N 1
ATOM 791 C CA . ALA A 1 98 ? -9.289 5.426 23.739 1.00 94.62 98 ALA A CA 1
ATOM 792 C C . ALA A 1 98 ? -8.636 4.039 23.575 1.00 94.62 98 ALA A C 1
ATOM 794 O O . ALA A 1 98 ? -7.593 3.920 22.935 1.00 94.62 98 ALA A O 1
ATOM 795 N N . TRP A 1 99 ? -9.280 2.959 24.034 1.00 94.75 99 TRP A N 1
ATOM 796 C CA . TRP A 1 99 ? -8.802 1.594 23.767 1.00 94.75 99 TRP A CA 1
ATOM 797 C C . TRP A 1 99 ? -8.670 1.296 22.267 1.00 94.75 99 TRP A C 1
ATOM 799 O O . TRP A 1 99 ? -7.740 0.599 21.858 1.00 94.75 99 TRP A O 1
ATOM 809 N N . TYR A 1 100 ? -9.552 1.859 21.435 1.00 95.06 100 TYR A N 1
ATOM 810 C CA . TYR A 1 100 ? -9.501 1.729 19.976 1.00 95.06 100 TYR A CA 1
ATOM 811 C C . TYR A 1 100 ? -8.232 2.334 19.381 1.00 95.06 100 TYR A C 1
ATOM 813 O O . TYR A 1 100 ? -7.502 1.637 18.672 1.00 95.06 100 TYR A O 1
ATOM 821 N N . PHE A 1 101 ? -7.901 3.577 19.729 1.00 95.38 101 PHE A N 1
ATOM 822 C CA . PHE A 1 101 ? -6.667 4.194 19.243 1.00 95.38 101 PHE A CA 1
ATOM 823 C C . PHE A 1 101 ? -5.406 3.536 19.800 1.00 95.38 101 PHE A C 1
ATOM 825 O O . PHE A 1 101 ? -4.422 3.416 19.070 1.00 95.38 101 PHE A O 1
ATOM 832 N N . ALA A 1 102 ? -5.439 3.031 21.038 1.00 96.25 102 ALA A N 1
ATOM 833 C CA . ALA A 1 102 ? -4.337 2.237 21.576 1.00 96.25 102 ALA A CA 1
ATOM 834 C C . ALA A 1 102 ? -4.093 0.968 20.734 1.00 96.25 102 ALA A C 1
ATOM 836 O O . ALA A 1 102 ? -2.950 0.655 20.406 1.00 96.25 102 ALA A O 1
ATOM 837 N N . CYS A 1 103 ? -5.155 0.272 20.315 1.00 95.94 103 CYS A N 1
ATOM 838 C CA . CYS A 1 103 ? -5.041 -0.911 19.458 1.00 95.94 103 CYS A CA 1
ATOM 839 C C . CYS A 1 103 ? -4.511 -0.584 18.054 1.00 95.94 103 CYS A C 1
ATOM 841 O O . CYS A 1 103 ? -3.680 -1.326 17.533 1.00 95.94 103 CYS A O 1
ATOM 843 N N . ILE A 1 104 ? -4.951 0.527 17.451 1.00 94.50 104 ILE A N 1
ATOM 844 C CA . ILE A 1 104 ? -4.436 0.997 16.153 1.00 94.50 104 ILE A CA 1
ATOM 845 C C . ILE A 1 104 ? -2.948 1.325 16.245 1.00 94.50 104 ILE A C 1
ATOM 847 O O . ILE A 1 104 ? -2.158 0.852 15.426 1.00 94.50 104 ILE A O 1
ATOM 851 N N . ALA A 1 105 ? -2.550 2.093 17.259 1.00 96.12 105 ALA A N 1
ATOM 852 C CA . ALA A 1 105 ? -1.156 2.462 17.455 1.00 96.12 105 ALA A CA 1
ATOM 853 C C . ALA A 1 105 ? -0.264 1.223 17.654 1.00 96.12 105 ALA A C 1
ATOM 855 O O . ALA A 1 105 ? 0.801 1.119 17.041 1.00 96.12 105 ALA A O 1
ATOM 856 N N . ALA A 1 106 ? -0.735 0.251 18.446 1.00 95.56 106 ALA A N 1
ATOM 857 C CA . ALA A 1 106 ? -0.047 -1.017 18.663 1.00 95.56 106 ALA A CA 1
ATOM 858 C C . ALA A 1 106 ? 0.078 -1.850 17.376 1.00 95.56 106 ALA A C 1
ATOM 860 O O . ALA A 1 106 ? 1.157 -2.381 17.117 1.00 95.56 106 ALA A O 1
ATOM 861 N N . PHE A 1 107 ? -0.974 -1.915 16.551 1.00 94.88 107 PHE A N 1
ATOM 862 C CA . PHE A 1 107 ? -0.960 -2.635 15.275 1.00 94.88 107 PHE A CA 1
ATOM 863 C C . PHE A 1 107 ? 0.120 -2.093 14.335 1.00 94.88 107 PHE A C 1
ATOM 865 O O . PHE A 1 107 ? 1.007 -2.841 13.921 1.00 94.88 107 PHE A O 1
ATOM 872 N N . HIS A 1 108 ? 0.084 -0.789 14.038 1.00 94.19 108 HIS A N 1
ATOM 873 C CA . HIS A 1 108 ? 0.996 -0.161 13.076 1.00 94.19 108 HIS A CA 1
ATOM 874 C C . HIS A 1 108 ? 2.453 -0.181 13.553 1.00 94.19 108 HIS A C 1
ATOM 876 O O . HIS A 1 108 ? 3.365 -0.468 12.776 1.00 94.19 108 HIS A O 1
ATOM 882 N N . TYR A 1 109 ? 2.693 0.060 14.845 1.00 95.19 109 TYR A N 1
ATOM 883 C CA . TYR A 1 109 ? 4.041 -0.047 15.402 1.00 95.19 109 TYR A CA 1
ATOM 884 C C . TYR A 1 109 ? 4.532 -1.505 15.435 1.00 95.19 109 TYR A C 1
ATOM 886 O O . TYR A 1 109 ? 5.690 -1.790 15.122 1.00 95.19 109 TYR A O 1
ATOM 894 N N . GLY A 1 110 ? 3.641 -2.446 15.760 1.00 93.38 110 GLY A N 1
ATOM 895 C CA . GLY A 1 110 ? 3.918 -3.879 15.770 1.00 93.38 110 GLY A CA 1
ATOM 896 C C . GLY A 1 110 ? 4.286 -4.431 14.391 1.00 93.38 110 GLY A C 1
ATOM 897 O O . GLY A 1 110 ? 5.153 -5.298 14.303 1.00 93.38 110 GLY A O 1
ATOM 898 N N . GLU A 1 111 ? 3.688 -3.915 13.314 1.00 92.31 111 GLU A N 1
ATOM 899 C CA . GLU A 1 111 ? 4.043 -4.277 11.933 1.00 92.31 111 GLU A CA 1
ATOM 900 C C . GLU A 1 111 ? 5.483 -3.891 11.589 1.00 92.31 111 GLU A C 1
ATOM 902 O O . GLU A 1 111 ? 6.240 -4.732 11.095 1.00 92.31 111 GLU A O 1
ATOM 907 N N . PHE A 1 112 ? 5.895 -2.662 11.915 1.00 92.38 112 PHE A N 1
ATOM 908 C CA . PHE A 1 112 ? 7.275 -2.219 11.717 1.00 92.38 112 PHE A CA 1
ATOM 909 C C . PHE A 1 112 ? 8.253 -3.071 12.534 1.00 92.38 112 PHE A C 1
ATOM 911 O O . PHE A 1 112 ? 9.219 -3.610 11.990 1.00 92.38 112 PHE A O 1
ATOM 918 N N . LEU A 1 113 ? 7.972 -3.256 13.829 1.00 91.50 113 LEU A N 1
ATOM 919 C CA . LEU A 1 113 ? 8.846 -4.007 14.728 1.00 91.50 113 LEU A CA 1
ATOM 920 C C . LEU A 1 113 ? 9.002 -5.467 14.285 1.00 91.50 113 LEU A C 1
ATOM 922 O O . LEU A 1 113 ? 10.111 -5.999 14.293 1.00 91.50 113 LEU A O 1
ATOM 926 N N . MET A 1 114 ? 7.916 -6.123 13.876 1.00 90.62 114 MET A N 1
ATOM 927 C CA . MET A 1 114 ? 7.983 -7.517 13.434 1.00 90.62 114 MET A CA 1
ATOM 928 C C . MET A 1 114 ? 8.671 -7.652 12.083 1.00 90.62 114 MET A C 1
ATOM 930 O O . MET A 1 114 ? 9.484 -8.557 11.927 1.00 90.62 114 MET A O 1
ATOM 934 N N . THR A 1 115 ? 8.454 -6.717 11.158 1.00 89.56 115 THR A N 1
ATOM 935 C CA . THR A 1 115 ? 9.184 -6.677 9.880 1.00 89.56 115 THR A CA 1
ATOM 936 C C . THR A 1 115 ? 10.687 -6.521 10.110 1.00 89.56 115 THR A C 1
ATOM 938 O O . THR A 1 115 ? 11.481 -7.254 9.519 1.00 89.56 115 THR A O 1
ATOM 941 N N . ALA A 1 116 ? 11.090 -5.658 11.047 1.00 88.75 116 ALA A N 1
ATOM 942 C CA . ALA A 1 116 ? 12.489 -5.491 11.435 1.00 88.75 116 ALA A CA 1
ATOM 943 C C . ALA A 1 116 ? 13.108 -6.769 12.036 1.00 88.75 116 ALA A C 1
ATOM 945 O O . ALA A 1 116 ? 14.301 -7.028 11.859 1.00 88.75 116 ALA A O 1
ATOM 946 N N . LEU A 1 117 ? 12.312 -7.584 12.736 1.00 86.88 117 LEU A N 1
ATOM 947 C CA . LEU A 1 117 ? 12.768 -8.836 13.344 1.00 86.88 117 LEU A CA 1
ATOM 948 C C . LEU A 1 117 ? 12.812 -10.012 12.355 1.00 86.88 117 LEU A C 1
ATOM 950 O O . LEU A 1 117 ? 13.681 -10.874 12.496 1.00 86.88 117 LEU A O 1
ATOM 954 N N . THR A 1 118 ? 11.900 -10.070 11.380 1.00 85.00 118 THR A N 1
ATOM 955 C CA . THR A 1 118 ? 11.726 -11.234 10.493 1.00 85.00 118 THR A CA 1
ATOM 956 C C . THR A 1 118 ? 12.273 -11.025 9.080 1.00 85.00 118 THR A C 1
ATOM 958 O O . THR A 1 118 ? 12.919 -11.917 8.530 1.00 85.00 118 THR A O 1
ATOM 961 N N . ASN A 1 119 ? 12.054 -9.858 8.469 1.00 79.44 119 ASN A N 1
ATOM 962 C CA . ASN A 1 119 ? 12.410 -9.590 7.074 1.00 79.44 119 ASN A CA 1
ATOM 963 C C . ASN A 1 119 ? 13.062 -8.208 6.894 1.00 79.44 119 ASN A C 1
ATOM 965 O O . ASN A 1 119 ? 12.496 -7.277 6.328 1.00 79.44 119 ASN A O 1
ATOM 969 N N . ARG A 1 120 ? 14.314 -8.109 7.349 1.00 75.00 120 ARG A N 1
ATOM 970 C CA . ARG A 1 120 ? 15.114 -6.873 7.342 1.00 75.00 120 ARG A CA 1
ATOM 971 C C . ARG A 1 120 ? 15.330 -6.226 5.984 1.00 75.00 120 ARG A C 1
ATOM 973 O O . ARG A 1 120 ? 15.438 -5.012 5.913 1.00 75.00 120 ARG A O 1
ATOM 980 N N . SER A 1 121 ? 15.465 -7.015 4.922 1.00 71.00 121 SER A N 1
ATOM 981 C CA . SER A 1 121 ? 15.802 -6.470 3.601 1.00 71.00 121 SER A CA 1
ATOM 982 C C . SER A 1 121 ? 14.703 -5.588 3.011 1.00 71.00 121 SER A C 1
ATOM 984 O O . SER A 1 121 ? 15.003 -4.799 2.125 1.00 71.00 121 SER A O 1
ATOM 986 N N . ASP A 1 122 ? 13.464 -5.716 3.494 1.00 72.50 122 ASP A N 1
ATOM 987 C CA . ASP A 1 122 ? 12.332 -4.891 3.062 1.00 72.50 122 ASP A CA 1
ATOM 988 C C . ASP A 1 122 ? 11.980 -3.787 4.088 1.00 72.50 122 ASP A C 1
ATOM 990 O O . ASP A 1 122 ? 10.948 -3.133 3.946 1.00 72.50 122 ASP A O 1
ATOM 994 N N . LEU A 1 123 ? 12.806 -3.558 5.123 1.00 83.44 123 LEU A N 1
ATOM 995 C CA . LEU A 1 123 ? 12.526 -2.557 6.157 1.00 83.44 123 LEU A CA 1
ATOM 996 C C . LEU A 1 123 ? 12.678 -1.132 5.604 1.00 83.44 123 LEU A C 1
ATOM 998 O O . LEU A 1 123 ? 13.766 -0.708 5.232 1.00 83.44 123 LEU A O 1
ATOM 1002 N N . ASN A 1 124 ? 11.580 -0.382 5.604 1.00 83.69 124 ASN A N 1
ATOM 1003 C CA . ASN A 1 124 ? 11.515 1.039 5.250 1.00 83.69 124 ASN A CA 1
ATOM 1004 C C . ASN A 1 124 ? 10.550 1.806 6.173 1.00 83.69 124 ASN A C 1
ATOM 1006 O O . ASN A 1 124 ? 9.762 1.201 6.902 1.00 83.69 124 ASN A O 1
ATOM 1010 N N . ALA A 1 125 ? 10.531 3.141 6.093 1.00 80.19 125 ALA A N 1
ATOM 1011 C CA . ALA A 1 125 ? 9.544 3.978 6.798 1.00 80.19 125 ALA A CA 1
ATOM 1012 C C . ALA A 1 125 ? 8.082 3.682 6.384 1.00 80.19 125 ALA A C 1
ATOM 1014 O O . ALA A 1 125 ? 7.146 3.929 7.132 1.00 80.19 125 ALA A O 1
ATOM 1015 N N . THR A 1 126 ? 7.854 3.078 5.219 1.00 83.88 126 THR A N 1
ATOM 1016 C CA . THR A 1 126 ? 6.518 2.627 4.796 1.00 83.88 126 THR A CA 1
ATOM 1017 C C . THR A 1 126 ? 6.048 1.360 5.526 1.00 83.88 126 THR A C 1
ATOM 1019 O O . THR A 1 126 ? 4.858 1.053 5.508 1.00 83.88 126 THR A O 1
ATOM 1022 N N . SER A 1 127 ? 6.936 0.653 6.242 1.00 88.38 127 SER A N 1
ATOM 1023 C CA . SER A 1 127 ? 6.607 -0.608 6.942 1.00 88.38 127 SER A CA 1
ATOM 1024 C C . SER A 1 127 ? 5.698 -0.420 8.161 1.00 88.38 127 SER A C 1
ATOM 1026 O O . SER A 1 127 ? 5.176 -1.404 8.679 1.00 88.38 127 SER A O 1
ATOM 1028 N N . TYR A 1 128 ? 5.487 0.822 8.620 1.00 88.06 128 TYR A N 1
ATOM 1029 C CA . TYR A 1 128 ? 4.447 1.139 9.610 1.00 88.06 128 TYR A CA 1
ATOM 1030 C C . TYR A 1 128 ? 3.027 0.983 9.045 1.00 88.06 128 TYR A C 1
ATOM 1032 O O . TYR A 1 128 ? 2.067 0.998 9.812 1.00 88.06 128 TYR A O 1
ATOM 1040 N N . LEU A 1 129 ? 2.878 0.852 7.717 1.00 86.50 129 LEU A N 1
ATOM 1041 C CA . LEU A 1 129 ? 1.589 0.763 7.026 1.00 86.50 129 LEU A CA 1
ATOM 1042 C C . LEU A 1 129 ? 0.673 1.954 7.350 1.00 86.50 129 LEU A C 1
ATOM 1044 O O . LEU A 1 129 ? -0.509 1.788 7.604 1.00 86.50 129 LEU A O 1
ATOM 1048 N N . LEU A 1 130 ? 1.226 3.167 7.399 1.00 83.31 130 LEU A N 1
ATOM 1049 C CA . LEU A 1 130 ? 0.429 4.393 7.551 1.00 83.31 130 LEU A CA 1
ATOM 1050 C C . LEU A 1 130 ? 0.020 4.988 6.192 1.00 83.31 130 LEU A C 1
ATOM 1052 O O . LEU A 1 130 ? -0.986 5.689 6.105 1.00 83.31 130 LEU A O 1
ATOM 1056 N N . ASP A 1 131 ? 0.755 4.671 5.124 1.00 77.25 131 ASP A N 1
ATOM 1057 C CA . ASP A 1 131 ? 0.444 5.101 3.758 1.00 77.25 131 ASP A CA 1
ATOM 1058 C C . ASP A 1 131 ? -0.612 4.177 3.130 1.00 77.25 131 ASP A C 1
ATOM 1060 O O . ASP A 1 131 ? -0.315 3.286 2.334 1.00 77.25 131 ASP A O 1
ATOM 1064 N N . HIS A 1 132 ? -1.866 4.376 3.531 1.00 76.38 132 HIS A N 1
ATOM 1065 C CA . HIS A 1 132 ? -3.031 3.698 2.963 1.00 76.38 132 HIS A CA 1
ATOM 1066 C C . HIS A 1 132 ? -3.780 4.563 1.938 1.00 76.38 132 HIS A C 1
ATOM 1068 O O . HIS A 1 132 ? -3.599 5.780 1.861 1.00 76.38 132 HIS A O 1
ATOM 1074 N N . SER A 1 133 ? -4.652 3.919 1.153 1.00 81.69 133 SER A N 1
ATOM 1075 C CA . SER A 1 133 ? -5.496 4.585 0.158 1.00 81.69 133 SER A CA 1
ATOM 1076 C C . SER A 1 133 ? -6.425 5.626 0.797 1.00 81.69 133 SER A C 1
ATOM 1078 O O . SER A 1 133 ? -6.801 5.542 1.969 1.00 81.69 133 SER A O 1
ATOM 1080 N N . VAL A 1 134 ? -6.858 6.607 0.000 1.00 80.56 134 VAL A N 1
ATOM 1081 C CA . VAL A 1 134 ? -7.849 7.605 0.444 1.00 80.56 134 VAL A CA 1
ATOM 1082 C C . VAL A 1 134 ? -9.156 6.927 0.876 1.00 80.56 134 VAL A C 1
ATOM 1084 O O . VAL A 1 134 ? -9.794 7.380 1.824 1.00 80.56 134 VAL A O 1
ATOM 1087 N N . ALA A 1 135 ? -9.525 5.814 0.232 1.00 82.31 135 ALA A N 1
ATOM 1088 C CA . ALA A 1 135 ? -10.707 5.028 0.578 1.00 82.31 135 ALA A CA 1
ATOM 1089 C C . ALA A 1 135 ? -10.611 4.412 1.984 1.00 82.31 135 ALA A C 1
ATOM 1091 O O . ALA A 1 135 ? -11.574 4.487 2.744 1.00 82.31 135 ALA A O 1
ATOM 1092 N N . TYR A 1 136 ? -9.443 3.884 2.368 1.00 80.31 136 TYR A N 1
ATOM 1093 C CA . TYR A 1 136 ? -9.213 3.356 3.716 1.00 80.31 136 TYR A CA 1
ATOM 1094 C C . TYR A 1 136 ? -9.403 4.437 4.788 1.00 80.31 136 TYR A C 1
ATOM 1096 O O . TYR A 1 136 ? -10.143 4.246 5.755 1.00 80.31 136 TYR A O 1
ATOM 1104 N N . TRP A 1 137 ? -8.790 5.609 4.592 1.00 84.25 137 TRP A N 1
ATOM 1105 C CA . TRP A 1 137 ? -8.939 6.728 5.524 1.00 84.25 137 TRP A CA 1
ATOM 1106 C C . TRP A 1 137 ? -10.374 7.262 5.565 1.00 84.25 137 TRP A C 1
ATOM 1108 O O . TRP A 1 137 ? -10.860 7.613 6.639 1.00 84.25 137 TRP A O 1
ATOM 1118 N N . ALA A 1 138 ? -11.083 7.264 4.433 1.00 85.19 138 ALA A N 1
ATOM 1119 C CA . ALA A 1 138 ? -12.501 7.602 4.391 1.00 85.19 138 ALA A CA 1
ATOM 1120 C C . ALA A 1 138 ? -13.350 6.604 5.198 1.00 85.19 138 ALA A C 1
ATOM 1122 O O . ALA A 1 138 ? -14.179 7.032 5.997 1.00 85.19 138 ALA A O 1
ATOM 1123 N N . ALA A 1 139 ? -13.111 5.295 5.063 1.00 86.06 139 ALA A N 1
ATOM 1124 C CA . ALA A 1 139 ? -13.814 4.267 5.832 1.00 86.06 139 ALA A CA 1
ATOM 1125 C C . ALA A 1 139 ? -13.548 4.389 7.344 1.00 86.06 139 ALA A C 1
ATOM 1127 O O . ALA A 1 139 ? -14.480 4.316 8.149 1.00 86.06 139 ALA A O 1
ATOM 1128 N N . ALA A 1 140 ? -12.298 4.652 7.739 1.00 87.19 140 ALA A N 1
ATOM 1129 C CA . ALA A 1 140 ? -11.947 4.912 9.133 1.00 87.19 140 ALA A CA 1
ATOM 1130 C C . ALA A 1 140 ? -12.687 6.147 9.678 1.00 87.19 140 ALA A C 1
ATOM 1132 O O . ALA A 1 140 ? -13.340 6.057 10.720 1.00 87.19 140 ALA A O 1
ATOM 1133 N N . LEU A 1 141 ? -12.671 7.265 8.940 1.00 90.94 141 LEU A N 1
ATOM 1134 C CA . LEU A 1 141 ? -13.379 8.494 9.309 1.00 90.94 141 LEU A CA 1
ATOM 1135 C C . LEU A 1 141 ? -14.893 8.282 9.423 1.00 90.94 141 LEU A C 1
ATOM 1137 O O . LEU A 1 141 ? -15.493 8.747 10.390 1.00 90.94 141 LEU A O 1
ATOM 1141 N N . ILE A 1 142 ? -15.506 7.550 8.487 1.00 90.25 142 ILE A N 1
ATOM 1142 C CA . ILE A 1 142 ? -16.931 7.196 8.544 1.00 90.25 142 ILE A CA 1
ATOM 1143 C C . ILE A 1 142 ? -17.227 6.406 9.821 1.00 90.25 142 ILE A C 1
ATOM 1145 O O . ILE A 1 142 ? -18.185 6.734 10.515 1.00 90.25 142 ILE A O 1
ATOM 1149 N N . SER A 1 143 ? -16.376 5.441 10.190 1.00 90.69 143 SER A N 1
ATOM 1150 C CA . SER A 1 143 ? -16.561 4.671 11.428 1.00 90.69 143 SER A CA 1
ATOM 1151 C C . SER A 1 143 ? -16.482 5.541 12.691 1.00 90.69 143 SER A C 1
ATOM 1153 O O . SER A 1 143 ? -17.233 5.324 13.645 1.00 90.69 143 SER A O 1
ATOM 1155 N N . TRP A 1 144 ? -15.613 6.559 12.706 1.00 93.12 144 TRP A N 1
ATOM 1156 C CA . TRP A 1 144 ? -15.478 7.480 13.840 1.00 93.12 144 TRP A CA 1
ATOM 1157 C C . TRP A 1 144 ? -16.655 8.449 13.928 1.00 93.12 144 TRP A C 1
ATOM 1159 O O . TRP A 1 144 ? -17.138 8.731 15.023 1.00 93.12 144 TRP A O 1
ATOM 1169 N N . VAL A 1 145 ? -17.139 8.934 12.782 1.00 92.69 145 VAL A N 1
ATOM 1170 C CA . VAL A 1 145 ? -18.333 9.783 12.708 1.00 92.69 145 VAL A CA 1
ATOM 1171 C C . VAL A 1 145 ? -19.573 8.996 13.128 1.00 92.69 145 VAL A C 1
ATOM 1173 O O . VAL A 1 145 ? -20.333 9.494 13.953 1.00 92.69 145 VAL A O 1
ATOM 1176 N N . GLU A 1 146 ? -19.749 7.764 12.641 1.00 91.12 146 GLU A N 1
ATOM 1177 C CA . GLU A 1 146 ? -20.812 6.849 13.082 1.00 91.12 146 GLU A CA 1
ATOM 1178 C C . GLU A 1 146 ? -20.765 6.677 14.602 1.00 91.12 146 GLU A C 1
ATOM 1180 O O . GLU A 1 146 ? -21.761 6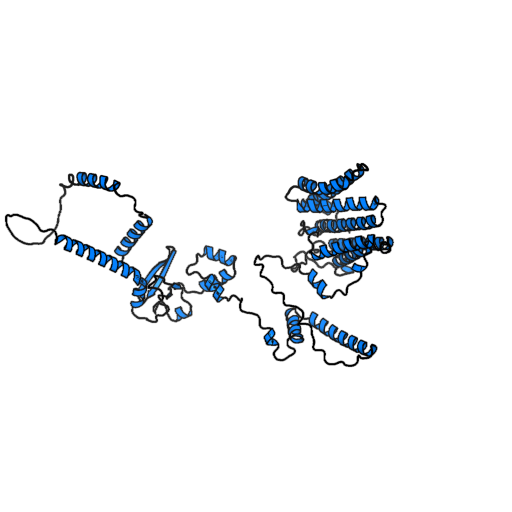.922 15.280 1.00 91.12 146 GLU A O 1
ATOM 1185 N N . TYR A 1 147 ? -19.588 6.375 15.160 1.00 92.19 147 TYR A N 1
ATOM 1186 C CA . TYR A 1 147 ? -19.419 6.232 16.603 1.00 92.19 147 TYR A CA 1
ATOM 1187 C C . TYR A 1 147 ? -19.822 7.503 17.369 1.00 92.19 147 TYR A C 1
ATOM 1189 O O . TYR A 1 147 ? -20.573 7.426 18.341 1.00 92.19 147 TYR A O 1
ATOM 1197 N N . ALA A 1 148 ? -19.367 8.680 16.928 1.00 91.69 148 ALA A N 1
ATOM 1198 C CA . ALA A 1 148 ? -19.674 9.953 17.579 1.00 91.69 148 ALA A CA 1
ATOM 1199 C C . ALA A 1 148 ? -21.173 10.306 17.515 1.00 91.69 148 ALA A C 1
ATOM 1201 O O . ALA A 1 148 ? -21.750 10.757 18.509 1.00 91.69 148 ALA A O 1
ATOM 1202 N N . VAL A 1 149 ? -21.813 10.074 16.364 1.00 90.25 149 VAL A N 1
ATOM 1203 C CA . VAL A 1 149 ? -23.255 10.277 16.161 1.00 90.25 149 VAL A CA 1
ATOM 1204 C C . VAL A 1 149 ? -24.049 9.315 17.045 1.00 90.25 149 VAL A C 1
ATOM 1206 O O . VAL A 1 149 ? -24.955 9.740 17.761 1.00 90.25 149 VAL A O 1
ATOM 1209 N N . GLU A 1 150 ? -23.683 8.036 17.085 1.00 89.38 150 GLU A N 1
ATOM 1210 C CA . GLU A 1 150 ? -24.377 7.038 17.901 1.00 89.38 150 GLU A CA 1
ATOM 1211 C C . GLU A 1 150 ? -24.226 7.296 19.397 1.00 89.38 150 GLU A C 1
ATOM 1213 O O . GLU A 1 150 ? -25.203 7.190 20.130 1.00 89.38 150 GLU A O 1
ATOM 1218 N N . VAL A 1 151 ? -23.054 7.726 19.866 1.00 89.44 151 VAL A N 1
ATOM 1219 C CA . VAL A 1 151 ? -22.887 8.145 21.266 1.00 89.44 151 VAL A CA 1
ATOM 1220 C C . VAL A 1 151 ? -23.803 9.331 21.600 1.00 89.44 151 VAL A C 1
ATOM 1222 O O . VAL A 1 151 ? -24.324 9.408 22.714 1.00 89.44 151 VAL A O 1
ATOM 1225 N N . ARG A 1 152 ? -24.043 10.246 20.648 1.00 89.38 152 ARG A N 1
ATOM 1226 C CA . ARG A 1 152 ? -24.878 11.435 20.874 1.00 89.38 152 ARG A CA 1
ATOM 1227 C C . ARG A 1 152 ? -26.380 11.154 20.833 1.00 89.38 152 ARG A C 1
ATOM 1229 O O . ARG A 1 152 ? -27.106 11.767 21.622 1.00 89.38 152 ARG A O 1
ATOM 1236 N N . PHE A 1 153 ? -26.832 10.303 19.910 1.00 89.25 153 PHE A N 1
ATOM 1237 C CA . PHE A 1 153 ? -28.254 10.087 19.612 1.00 89.25 153 PHE A CA 1
ATOM 1238 C C . PHE A 1 153 ? -28.785 8.714 20.048 1.00 89.25 153 PHE A C 1
ATOM 1240 O O . PHE A 1 153 ? -29.965 8.606 20.369 1.00 89.25 153 PHE A O 1
ATOM 1247 N N . LEU A 1 154 ? -27.945 7.674 20.086 1.00 87.06 154 LEU A N 1
ATOM 1248 C CA . LEU A 1 154 ? -28.326 6.281 20.365 1.00 87.06 154 LEU A CA 1
ATOM 1249 C C . LEU A 1 154 ? -27.343 5.591 21.343 1.00 87.06 154 LEU A C 1
ATOM 1251 O O . LEU A 1 154 ? -26.796 4.529 21.030 1.00 87.06 154 LEU A O 1
ATOM 1255 N N . PRO A 1 155 ? -27.126 6.140 22.557 1.00 82.75 155 PRO A N 1
ATOM 1256 C CA . PRO A 1 155 ? -26.130 5.622 23.503 1.00 82.75 155 PRO A CA 1
ATOM 1257 C C . PRO A 1 155 ? -26.378 4.165 23.926 1.00 82.75 155 PRO A C 1
ATOM 1259 O O . PRO A 1 155 ? -25.438 3.455 24.273 1.00 82.75 155 PRO A O 1
ATOM 1262 N N . LEU A 1 156 ? -27.629 3.693 23.841 1.00 81.81 156 LEU A N 1
ATOM 1263 C CA . LEU A 1 156 ? -28.032 2.319 24.168 1.00 81.81 156 LEU A CA 1
ATOM 1264 C C . LEU A 1 156 ? -27.362 1.250 23.288 1.00 81.81 156 LEU A C 1
ATOM 1266 O O . LEU A 1 156 ? -27.289 0.093 23.694 1.00 81.81 156 LEU A O 1
ATOM 1270 N N . LEU A 1 157 ? -26.869 1.616 22.099 1.00 80.56 157 LEU A N 1
ATOM 1271 C CA . LEU A 1 157 ? -26.180 0.686 21.199 1.00 80.56 157 LEU A CA 1
ATOM 1272 C C . LEU A 1 157 ? -24.763 0.339 21.676 1.00 80.56 157 LEU A C 1
ATOM 1274 O O . LEU A 1 157 ? -24.214 -0.695 21.288 1.00 80.56 157 LEU A O 1
ATOM 1278 N N . LYS A 1 158 ? -24.152 1.186 22.513 1.00 85.56 158 LYS A N 1
ATOM 1279 C CA . LYS A 1 158 ? -22.771 1.006 22.967 1.00 85.56 158 LYS A CA 1
ATOM 1280 C C . LYS A 1 158 ? -22.748 0.138 24.219 1.00 85.56 158 LYS A C 1
ATOM 1282 O O . LYS A 1 158 ? -23.052 0.588 25.321 1.00 85.56 158 LYS A O 1
ATOM 1287 N N . ASN A 1 159 ? -22.372 -1.127 24.041 1.00 86.75 159 ASN A N 1
ATOM 1288 C CA . ASN A 1 159 ? -22.319 -2.110 25.115 1.00 86.75 159 ASN A CA 1
ATOM 1289 C C . ASN A 1 159 ? -20.871 -2.519 25.418 1.00 86.75 159 ASN A C 1
ATOM 1291 O O . ASN A 1 159 ? -20.152 -3.011 24.547 1.00 86.75 159 ASN A O 1
ATOM 1295 N N . ILE A 1 160 ? -20.464 -2.372 26.680 1.00 87.75 160 ILE A N 1
ATOM 1296 C CA . ILE A 1 160 ? -19.105 -2.687 27.135 1.00 87.75 160 ILE A CA 1
ATOM 1297 C C . ILE A 1 160 ? -18.724 -4.162 26.930 1.00 87.75 160 ILE A C 1
ATOM 1299 O O . ILE A 1 160 ? -17.588 -4.458 26.570 1.00 87.75 160 ILE A O 1
ATOM 1303 N N . THR A 1 161 ? -19.660 -5.099 27.089 1.00 89.88 161 THR A N 1
ATOM 1304 C CA . THR A 1 161 ? -19.399 -6.531 26.896 1.00 89.88 161 THR A CA 1
ATOM 1305 C C . THR A 1 161 ? -19.079 -6.835 25.435 1.00 89.88 161 THR A C 1
ATOM 1307 O O . THR A 1 161 ? -18.109 -7.533 25.152 1.00 89.88 161 THR A O 1
ATOM 1310 N N . ILE A 1 162 ? -19.842 -6.260 24.499 1.00 91.00 162 ILE A N 1
ATOM 1311 C CA . ILE A 1 162 ? -19.568 -6.384 23.059 1.00 91.00 162 ILE A CA 1
ATOM 1312 C C . ILE A 1 162 ? -18.231 -5.717 22.723 1.00 91.00 162 ILE A C 1
ATOM 1314 O O . ILE A 1 162 ? -17.436 -6.288 21.976 1.00 91.00 162 ILE A O 1
ATOM 1318 N N . SER A 1 163 ? -17.947 -4.562 23.333 1.00 91.56 163 SER A N 1
ATOM 1319 C CA . SER A 1 163 ? -16.662 -3.884 23.178 1.00 91.56 163 SER A CA 1
ATOM 1320 C C . SER A 1 163 ? -15.488 -4.779 23.593 1.00 91.56 163 SER A C 1
ATOM 1322 O O . SER A 1 163 ? -14.517 -4.898 22.850 1.00 91.56 163 SER A O 1
ATOM 1324 N N . TYR A 1 164 ? -15.577 -5.467 24.737 1.00 93.25 164 TYR A N 1
ATOM 1325 C CA . TYR A 1 164 ? -14.532 -6.393 25.187 1.00 93.25 164 TYR A CA 1
ATOM 1326 C C . TYR A 1 164 ? -14.398 -7.641 24.309 1.00 93.25 164 TYR A C 1
ATOM 1328 O O . TYR A 1 164 ? -13.282 -8.118 24.110 1.00 93.25 164 TYR A O 1
ATOM 1336 N N . ILE A 1 165 ? -15.494 -8.146 23.734 1.00 94.56 165 ILE A N 1
ATOM 1337 C CA . ILE A 1 165 ? -15.427 -9.207 22.714 1.00 94.56 165 ILE A CA 1
ATOM 1338 C C . ILE A 1 165 ? -14.647 -8.705 21.491 1.00 94.56 165 ILE A C 1
ATOM 1340 O O . ILE A 1 165 ? -13.774 -9.411 20.987 1.00 94.56 165 ILE A O 1
ATOM 1344 N N . GLY A 1 166 ? -14.914 -7.470 21.051 1.00 94.94 166 GLY A N 1
ATOM 1345 C CA . GLY A 1 166 ? -14.160 -6.808 19.987 1.00 94.94 166 GLY A CA 1
ATOM 1346 C C . GLY A 1 166 ? -12.673 -6.697 20.315 1.00 94.94 166 GLY A C 1
ATOM 1347 O O . GLY A 1 166 ? -11.843 -7.105 19.508 1.00 94.94 166 GLY A O 1
ATOM 1348 N N . LEU A 1 167 ? -12.331 -6.248 21.526 1.00 94.88 167 LEU A N 1
ATOM 1349 C CA . LEU A 1 167 ? -10.946 -6.178 22.003 1.00 94.88 167 LEU A CA 1
ATOM 1350 C C . LEU A 1 167 ? -10.258 -7.553 21.990 1.00 94.88 167 LEU A C 1
ATOM 1352 O O . LEU A 1 167 ? -9.126 -7.673 21.524 1.00 94.88 167 LEU A O 1
ATOM 1356 N N . GLY A 1 168 ? -10.944 -8.603 22.447 1.00 96.56 168 GLY A N 1
ATOM 1357 C CA . GLY A 1 168 ? -10.436 -9.974 22.381 1.00 96.56 168 GLY A CA 1
ATOM 1358 C C . GLY A 1 168 ? -10.157 -10.425 20.945 1.00 96.56 168 GLY A C 1
ATOM 1359 O O . GLY A 1 168 ? -9.121 -11.037 20.681 1.00 96.56 168 GLY A O 1
ATOM 1360 N N . LEU A 1 169 ? -11.036 -10.067 20.003 1.00 95.81 169 LEU A N 1
ATOM 1361 C CA . LEU A 1 169 ? -10.868 -10.376 18.583 1.00 95.81 169 LEU A CA 1
ATOM 1362 C C . LEU A 1 169 ? -9.682 -9.623 17.960 1.00 95.81 169 LEU A C 1
ATOM 1364 O O . LEU A 1 169 ? -8.912 -10.223 17.212 1.00 95.81 169 LEU A O 1
ATOM 1368 N N . ILE A 1 170 ? -9.500 -8.346 18.316 1.00 96.62 170 ILE A N 1
ATOM 1369 C CA . ILE A 1 170 ? -8.349 -7.524 17.913 1.00 96.62 170 ILE A CA 1
ATOM 1370 C C . ILE A 1 170 ? -7.047 -8.175 18.385 1.00 96.62 170 ILE A C 1
ATOM 1372 O O . ILE A 1 170 ? -6.152 -8.402 17.574 1.00 96.62 170 ILE A O 1
ATOM 1376 N N . ILE A 1 171 ? -6.948 -8.511 19.676 1.00 96.50 171 ILE A N 1
ATOM 1377 C CA . ILE A 1 171 ? -5.743 -9.121 20.259 1.00 96.50 171 ILE A CA 1
ATOM 1378 C C . ILE A 1 171 ? -5.451 -10.473 19.600 1.00 96.50 171 ILE A C 1
ATOM 1380 O O . ILE A 1 171 ? -4.305 -10.767 19.260 1.00 96.50 171 ILE A O 1
ATOM 1384 N N . PHE A 1 172 ? -6.478 -11.296 19.380 1.00 96.62 172 PHE A N 1
ATOM 1385 C CA . PHE A 1 172 ? -6.313 -12.586 18.719 1.00 96.62 172 PHE A CA 1
ATOM 1386 C C . PHE A 1 172 ? -5.842 -12.442 17.263 1.00 96.62 172 PHE A C 1
ATOM 1388 O O . PHE A 1 172 ? -4.891 -13.115 16.856 1.00 96.62 172 PHE A O 1
ATOM 1395 N N . GLY A 1 173 ? -6.465 -11.547 16.489 1.00 95.94 173 GLY A N 1
ATOM 1396 C CA . GLY A 1 173 ? -6.069 -11.254 15.109 1.00 95.94 173 GLY A CA 1
ATOM 1397 C C . GLY A 1 173 ? -4.639 -10.720 15.016 1.00 95.94 173 GLY A C 1
ATOM 1398 O O . GLY A 1 173 ? -3.864 -11.161 14.165 1.00 95.94 173 GLY A O 1
ATOM 1399 N N . GLU A 1 174 ? -4.262 -9.853 15.956 1.00 95.38 174 GLU A N 1
ATOM 1400 C CA . GLU A 1 174 ? -2.916 -9.300 16.085 1.00 95.38 174 GLU A CA 1
ATOM 1401 C C . GLU A 1 174 ? -1.876 -10.401 16.325 1.00 95.38 174 GLU A C 1
ATOM 1403 O O . GLU A 1 174 ? -0.909 -10.532 15.570 1.00 95.38 174 GLU A O 1
ATOM 1408 N N . ILE A 1 175 ? -2.106 -11.266 17.317 1.00 95.94 175 ILE A N 1
ATOM 1409 C CA . ILE A 1 175 ? -1.219 -12.399 17.611 1.00 95.94 175 ILE A CA 1
ATOM 1410 C C . ILE A 1 175 ? -1.091 -13.312 16.389 1.00 95.94 175 ILE A C 1
ATOM 1412 O O . ILE A 1 175 ? 0.024 -13.678 16.011 1.00 95.94 175 ILE A O 1
ATOM 1416 N N . LEU A 1 176 ? -2.205 -13.662 15.739 1.00 95.44 176 LEU A N 1
ATOM 1417 C CA . LEU A 1 176 ? -2.195 -14.543 14.572 1.00 95.44 176 LEU A CA 1
ATOM 1418 C C . LEU A 1 176 ? -1.395 -13.941 13.408 1.00 95.44 176 LEU A C 1
ATOM 1420 O O . LEU A 1 176 ? -0.591 -14.643 12.787 1.00 95.44 176 LEU A O 1
ATOM 1424 N N . ARG A 1 177 ? -1.561 -12.639 13.144 1.00 94.56 177 ARG A N 1
ATOM 1425 C CA . ARG A 1 177 ? -0.814 -11.927 12.102 1.00 94.56 177 ARG A CA 1
ATOM 1426 C C . ARG A 1 177 ? 0.682 -11.908 12.403 1.00 94.56 177 ARG A C 1
ATOM 1428 O O . ARG A 1 177 ? 1.483 -12.249 11.536 1.00 94.56 177 ARG A O 1
ATOM 1435 N N . LYS A 1 178 ? 1.074 -11.606 13.641 1.00 94.00 178 LYS A N 1
ATOM 1436 C CA . LYS A 1 178 ? 2.489 -11.558 14.029 1.00 94.00 178 LYS A CA 1
ATOM 1437 C C . LYS A 1 178 ? 3.133 -12.949 14.044 1.00 94.00 178 LYS A C 1
ATOM 1439 O O . LYS A 1 178 ? 4.265 -13.105 13.589 1.00 94.00 178 LYS A O 1
ATOM 1444 N N . LEU A 1 179 ? 2.400 -13.993 14.437 1.00 93.81 179 LEU A N 1
ATOM 1445 C CA . LEU A 1 179 ? 2.849 -15.382 14.280 1.00 93.81 179 LEU A CA 1
ATOM 1446 C C . LEU A 1 179 ? 3.046 -15.760 12.807 1.00 93.81 179 LEU A C 1
ATOM 1448 O O . LEU A 1 179 ? 4.024 -16.432 12.478 1.00 93.81 179 LEU A O 1
ATOM 1452 N N . ALA A 1 180 ? 2.167 -15.303 11.911 1.00 93.31 180 ALA A N 1
ATOM 1453 C CA . ALA A 1 180 ? 2.323 -15.524 10.477 1.00 93.31 180 ALA A CA 1
ATOM 1454 C C . ALA A 1 180 ? 3.601 -14.871 9.926 1.00 93.31 180 ALA A C 1
ATOM 1456 O O . ALA A 1 180 ? 4.303 -15.506 9.137 1.00 93.31 180 ALA A O 1
ATOM 1457 N N . MET A 1 181 ? 3.935 -13.656 10.373 1.00 91.75 181 MET A N 1
ATOM 1458 C CA . MET A 1 181 ? 5.189 -12.978 10.013 1.00 91.75 181 MET A CA 1
ATOM 1459 C C . MET A 1 181 ? 6.408 -13.752 10.523 1.00 91.75 181 MET A C 1
ATOM 1461 O O . MET A 1 181 ? 7.346 -14.003 9.769 1.00 91.75 181 MET A O 1
ATOM 1465 N N . VAL A 1 182 ? 6.378 -14.204 11.781 1.00 91.19 182 VAL A N 1
ATOM 1466 C CA . VAL A 1 182 ? 7.479 -14.970 12.389 1.00 91.19 182 VAL A CA 1
ATOM 1467 C C . VAL A 1 182 ? 7.683 -16.319 11.699 1.00 91.19 182 VAL A C 1
ATOM 1469 O O . VAL A 1 182 ? 8.820 -16.716 11.451 1.00 91.19 182 VAL A O 1
ATOM 1472 N N . HIS A 1 183 ? 6.604 -17.030 11.366 1.00 90.25 183 HIS A N 1
ATOM 1473 C CA . HIS A 1 183 ? 6.692 -18.348 10.734 1.00 90.25 183 HIS A CA 1
ATOM 1474 C C . HIS A 1 183 ? 7.134 -18.259 9.268 1.00 90.25 183 HIS A C 1
ATOM 1476 O O . HIS A 1 183 ? 7.915 -19.099 8.825 1.00 90.25 183 HIS A O 1
ATOM 1482 N N . ALA A 1 184 ? 6.675 -17.246 8.524 1.00 88.19 184 ALA A N 1
ATOM 1483 C CA . ALA A 1 184 ? 7.126 -17.013 7.151 1.00 88.19 184 ALA A CA 1
ATOM 1484 C C . ALA A 1 184 ? 8.527 -16.379 7.079 1.00 88.19 184 ALA A C 1
ATOM 1486 O O . ALA A 1 184 ? 9.230 -16.561 6.083 1.00 88.19 184 ALA A O 1
ATOM 1487 N N . ASN A 1 185 ? 8.968 -15.698 8.142 1.00 86.00 185 ASN A N 1
ATOM 1488 C CA . ASN A 1 185 ? 10.278 -15.065 8.263 1.00 86.00 185 ASN A CA 1
ATOM 1489 C C . ASN A 1 185 ? 10.577 -14.154 7.047 1.00 86.00 185 ASN A C 1
ATOM 1491 O O . ASN A 1 185 ? 9.737 -13.338 6.677 1.00 86.00 185 ASN A O 1
ATOM 1495 N N . GLY A 1 186 ? 11.712 -14.332 6.360 1.00 79.94 186 GLY A N 1
ATOM 1496 C CA . GLY A 1 186 ? 12.051 -13.596 5.131 1.00 79.94 186 GLY A CA 1
ATOM 1497 C C . GLY A 1 186 ? 11.176 -13.898 3.899 1.00 79.94 186 GLY A C 1
ATOM 1498 O O . GLY A 1 186 ? 11.447 -13.370 2.825 1.00 79.94 186 GLY A O 1
ATOM 1499 N N . GLY A 1 187 ? 10.177 -14.780 4.017 1.00 82.06 187 GLY A N 1
ATOM 1500 C CA . GLY A 1 187 ? 9.149 -15.010 2.997 1.00 82.06 187 GLY A CA 1
ATOM 1501 C C . GLY A 1 187 ? 7.913 -14.116 3.148 1.00 82.06 187 GLY A C 1
ATOM 1502 O O . GLY A 1 187 ? 7.099 -14.071 2.233 1.00 82.06 187 GLY A O 1
ATOM 1503 N N . PHE A 1 188 ? 7.756 -13.412 4.275 1.00 84.81 188 PHE A N 1
ATOM 1504 C CA . PHE A 1 188 ? 6.650 -12.476 4.469 1.00 84.81 188 PHE A CA 1
ATOM 1505 C C . PHE A 1 188 ? 7.021 -11.096 3.925 1.00 84.81 188 PHE A C 1
ATOM 1507 O O . PHE A 1 188 ? 7.955 -10.461 4.418 1.00 84.81 188 PHE A O 1
ATOM 1514 N N . THR A 1 189 ? 6.277 -10.620 2.933 1.00 84.12 189 THR A N 1
ATOM 1515 C CA . THR A 1 189 ? 6.441 -9.292 2.335 1.00 84.12 189 THR A CA 1
ATOM 1516 C C . THR A 1 189 ? 5.117 -8.536 2.408 1.00 84.12 189 THR A C 1
ATOM 1518 O O . THR A 1 189 ? 4.060 -9.124 2.182 1.00 84.12 189 THR A O 1
ATOM 1521 N N . HIS A 1 190 ? 5.151 -7.236 2.727 1.00 80.62 190 HIS A N 1
ATOM 1522 C CA . HIS A 1 190 ? 3.939 -6.398 2.716 1.00 80.62 190 HIS A CA 1
ATOM 1523 C C . HIS A 1 190 ? 3.368 -6.239 1.306 1.00 80.62 190 HIS A C 1
ATOM 1525 O O . HIS A 1 190 ? 2.156 -6.236 1.128 1.00 80.62 190 HIS A O 1
ATOM 1531 N N . MET A 1 191 ? 4.252 -6.173 0.310 1.00 78.25 191 MET A N 1
ATOM 1532 C CA . MET A 1 191 ? 3.903 -6.173 -1.108 1.00 78.25 191 MET A CA 1
ATOM 1533 C C . MET A 1 191 ? 3.940 -7.596 -1.653 1.00 78.25 191 MET A C 1
ATOM 1535 O O . MET A 1 191 ? 4.853 -8.364 -1.335 1.00 78.25 191 MET A O 1
ATOM 1539 N N . ILE A 1 192 ? 2.974 -7.951 -2.496 1.00 80.81 192 ILE A N 1
ATOM 1540 C CA . ILE A 1 192 ? 2.916 -9.282 -3.104 1.00 80.81 192 ILE A CA 1
ATOM 1541 C C . ILE A 1 192 ? 4.090 -9.429 -4.073 1.00 80.81 192 ILE A C 1
ATOM 1543 O O . ILE A 1 192 ? 4.220 -8.684 -5.042 1.00 80.81 192 ILE A O 1
ATOM 1547 N N . ALA A 1 193 ? 4.963 -10.399 -3.809 1.00 72.38 193 ALA A N 1
ATOM 1548 C CA . ALA A 1 193 ? 6.080 -10.698 -4.691 1.00 72.38 193 ALA A CA 1
ATOM 1549 C C . ALA A 1 193 ? 5.588 -11.477 -5.921 1.00 72.38 193 ALA A C 1
ATOM 1551 O O . ALA A 1 193 ? 5.139 -12.616 -5.799 1.00 72.38 193 ALA A O 1
ATOM 1552 N N . ILE A 1 194 ? 5.706 -10.869 -7.102 1.00 80.19 194 ILE A N 1
ATOM 1553 C CA . ILE A 1 194 ? 5.345 -11.490 -8.391 1.00 80.19 194 ILE A CA 1
ATOM 1554 C C . ILE A 1 194 ? 6.464 -12.435 -8.872 1.00 80.19 194 ILE A C 1
ATOM 1556 O O . ILE A 1 194 ? 6.210 -13.416 -9.567 1.00 80.19 194 ILE A O 1
ATOM 1560 N N . GLU A 1 195 ? 7.705 -12.196 -8.435 1.00 79.00 195 GLU A N 1
ATOM 1561 C CA . GLU A 1 195 ? 8.872 -13.018 -8.764 1.00 79.00 195 GLU A CA 1
ATOM 1562 C C . GLU A 1 195 ? 9.395 -13.806 -7.556 1.00 79.00 195 GLU A C 1
ATOM 1564 O O . GLU A 1 195 ? 9.470 -13.320 -6.420 1.00 79.00 195 GLU A O 1
ATOM 1569 N N . LYS A 1 196 ? 9.815 -15.052 -7.799 1.00 81.50 196 LYS A N 1
ATOM 1570 C CA . LYS A 1 196 ? 10.345 -15.928 -6.752 1.00 81.50 196 LYS A CA 1
ATOM 1571 C C . LYS A 1 196 ? 11.776 -15.530 -6.374 1.00 81.50 196 LYS A C 1
ATOM 1573 O O . LYS A 1 196 ? 12.721 -15.792 -7.111 1.00 81.50 196 LYS A O 1
ATOM 1578 N N . ARG A 1 197 ? 11.953 -14.988 -5.164 1.00 79.19 197 ARG A N 1
ATOM 1579 C CA . ARG A 1 197 ? 13.278 -14.680 -4.595 1.00 79.19 197 ARG A CA 1
ATOM 1580 C C . ARG A 1 197 ? 14.065 -15.969 -4.263 1.00 79.19 197 ARG A C 1
ATOM 1582 O O . ARG A 1 197 ? 13.462 -16.928 -3.777 1.00 79.19 197 ARG A O 1
ATOM 1589 N N . PRO A 1 198 ? 15.410 -15.998 -4.387 1.00 80.06 198 PRO A N 1
ATOM 1590 C CA . PRO A 1 198 ? 16.220 -17.204 -4.145 1.00 80.06 198 PRO A CA 1
ATOM 1591 C C . PRO A 1 198 ? 16.087 -17.807 -2.737 1.00 80.06 198 PRO A C 1
ATOM 1593 O O . PRO A 1 198 ? 16.218 -19.014 -2.552 1.00 80.06 198 PRO A O 1
ATOM 1596 N N . ARG A 1 199 ? 15.822 -16.966 -1.727 1.00 79.25 199 ARG A N 1
ATOM 1597 C CA . ARG A 1 199 ? 15.639 -17.383 -0.325 1.00 79.25 199 ARG A CA 1
ATOM 1598 C C . ARG A 1 199 ? 14.182 -17.709 0.034 1.00 79.25 199 ARG A C 1
ATOM 1600 O O . ARG A 1 199 ? 13.937 -18.155 1.152 1.00 79.25 199 ARG A O 1
ATOM 1607 N N . HIS A 1 200 ? 13.231 -17.507 -0.883 1.00 84.69 200 HIS A N 1
ATOM 1608 C CA . HIS A 1 200 ? 11.810 -17.741 -0.633 1.00 84.69 200 HIS A CA 1
ATOM 1609 C C . HIS A 1 200 ? 11.506 -19.247 -0.669 1.00 84.69 200 HIS A C 1
ATOM 1611 O O . HIS A 1 200 ? 11.701 -19.918 -1.686 1.00 84.69 200 HIS A O 1
ATOM 1617 N N . LYS A 1 201 ? 11.038 -19.784 0.460 1.00 86.31 201 LYS A N 1
ATOM 1618 C CA . LYS A 1 201 ? 10.666 -21.193 0.633 1.00 86.31 201 LYS A CA 1
ATOM 1619 C C . LYS A 1 201 ? 9.202 -21.298 1.041 1.00 86.31 201 LYS A C 1
ATOM 1621 O O . LYS A 1 201 ? 8.696 -20.428 1.741 1.00 86.31 201 LYS A O 1
ATOM 1626 N N . LEU A 1 202 ? 8.553 -22.386 0.632 1.00 89.69 202 LEU A N 1
ATOM 1627 C CA . LEU A 1 202 ? 7.199 -22.700 1.073 1.00 89.69 202 LEU A CA 1
ATOM 1628 C C . LEU A 1 202 ? 7.212 -23.046 2.569 1.00 89.69 202 LEU A C 1
ATOM 1630 O O . LEU A 1 202 ? 7.979 -23.910 2.995 1.00 89.69 202 LEU A O 1
ATOM 1634 N N . VAL A 1 203 ? 6.353 -22.387 3.345 1.00 89.81 203 VAL A N 1
ATOM 1635 C CA . VAL A 1 203 ? 6.185 -22.637 4.781 1.00 89.81 203 VAL A CA 1
ATOM 1636 C C . VAL A 1 203 ? 4.841 -23.312 5.015 1.00 89.81 203 VAL A C 1
ATOM 1638 O O . VAL A 1 203 ? 3.798 -22.749 4.706 1.00 89.81 203 VAL A O 1
ATOM 1641 N N . THR A 1 204 ? 4.871 -24.521 5.574 1.00 91.12 204 THR A N 1
ATOM 1642 C CA . THR A 1 204 ? 3.676 -25.311 5.929 1.00 91.12 204 THR A CA 1
ATOM 1643 C C . THR A 1 204 ? 3.602 -25.633 7.424 1.00 91.12 204 THR A C 1
ATOM 1645 O O . THR A 1 204 ? 2.718 -26.361 7.864 1.00 91.12 204 THR A O 1
ATOM 1648 N N . SER A 1 205 ? 4.530 -25.107 8.228 1.00 88.69 205 SER A N 1
ATOM 1649 C CA . SER A 1 205 ? 4.640 -25.404 9.656 1.00 88.69 205 SER A CA 1
ATOM 1650 C C . SER A 1 205 ? 3.942 -24.364 10.544 1.00 88.69 205 SER A C 1
ATOM 1652 O O . SER A 1 205 ? 3.818 -23.177 10.221 1.00 88.69 205 SER A O 1
ATOM 1654 N N . GLY A 1 206 ? 3.488 -24.811 11.717 1.00 91.06 206 GLY A N 1
ATOM 1655 C CA . GLY A 1 206 ? 2.829 -23.958 12.705 1.00 91.06 206 GLY A CA 1
ATOM 1656 C C . GLY A 1 206 ? 1.505 -23.379 12.194 1.00 91.06 206 GLY A C 1
ATOM 1657 O O . GLY A 1 206 ? 0.666 -24.138 11.723 1.00 91.06 206 GLY A O 1
ATOM 1658 N N . VAL A 1 207 ? 1.304 -22.053 12.259 1.00 93.31 207 VAL A N 1
ATOM 1659 C CA . VAL A 1 207 ? 0.034 -21.419 11.836 1.00 93.31 207 VAL A CA 1
ATOM 1660 C C . VAL A 1 207 ? -0.318 -21.665 10.362 1.00 93.31 207 VAL A C 1
ATOM 1662 O O . VAL A 1 207 ? -1.496 -21.775 10.030 1.00 93.31 207 VAL A O 1
ATOM 1665 N N . TYR A 1 208 ? 0.688 -21.846 9.498 1.00 91.69 208 TYR A N 1
ATOM 1666 C CA . TYR A 1 208 ? 0.496 -22.176 8.080 1.00 91.69 208 TYR A CA 1
ATOM 1667 C C . TYR A 1 208 ? 0.022 -23.621 7.842 1.00 91.69 208 TYR A C 1
ATOM 1669 O O . TYR A 1 208 ? -0.395 -23.952 6.735 1.00 91.69 208 TYR A O 1
ATOM 1677 N N . GLY A 1 209 ? 0.067 -24.484 8.864 1.00 91.00 209 GLY A N 1
ATOM 1678 C CA . GLY A 1 209 ? -0.490 -25.837 8.802 1.00 91.00 209 GLY A CA 1
ATOM 1679 C C . GLY A 1 209 ? -2.012 -25.874 8.970 1.00 91.00 209 GLY A C 1
ATOM 1680 O O . GLY A 1 209 ? -2.652 -26.809 8.500 1.00 91.00 209 GLY A O 1
ATOM 1681 N N . PHE A 1 210 ? -2.599 -24.852 9.605 1.00 92.12 210 PHE A N 1
ATOM 1682 C CA . PHE A 1 210 ? -4.050 -24.751 9.802 1.00 92.12 210 PHE A CA 1
ATOM 1683 C C . PHE A 1 210 ? -4.738 -24.009 8.656 1.00 92.12 210 PHE A C 1
ATOM 1685 O O . PHE A 1 210 ? -5.799 -24.417 8.191 1.00 92.12 210 PHE A O 1
ATOM 1692 N N . VAL A 1 211 ? -4.138 -22.909 8.194 1.00 92.75 211 VAL A N 1
ATOM 1693 C CA . VAL A 1 211 ? -4.675 -22.061 7.124 1.00 92.75 211 VAL A CA 1
ATOM 1694 C C . VAL A 1 211 ? -3.555 -21.616 6.193 1.00 92.75 211 VAL A C 1
ATOM 1696 O O . VAL A 1 211 ? -2.442 -21.355 6.635 1.00 92.75 211 VAL A O 1
ATOM 1699 N N . ARG A 1 212 ? -3.852 -21.483 4.893 1.00 90.44 212 ARG A N 1
ATOM 1700 C CA . ARG A 1 212 ? -2.854 -21.074 3.883 1.00 90.44 212 ARG A CA 1
ATOM 1701 C C . ARG A 1 212 ? -2.398 -19.621 4.035 1.00 90.44 212 ARG A C 1
ATOM 1703 O O . ARG A 1 212 ? -1.254 -19.308 3.728 1.00 90.44 212 ARG A O 1
ATOM 1710 N N . HIS A 1 213 ? -3.285 -18.749 4.518 1.00 91.25 213 HIS A N 1
ATOM 1711 C CA . HIS A 1 213 ? -3.035 -17.311 4.657 1.00 91.25 213 HIS A CA 1
ATOM 1712 C C . HIS A 1 213 ? -3.336 -16.811 6.085 1.00 91.25 213 HIS A C 1
ATOM 1714 O O . HIS A 1 213 ? -4.263 -16.024 6.280 1.00 91.25 213 HIS A O 1
ATOM 1720 N N . PRO A 1 214 ? -2.571 -17.249 7.106 1.00 93.38 214 PRO A N 1
ATOM 1721 C CA . PRO A 1 214 ? -2.805 -16.861 8.498 1.00 93.38 214 PRO A CA 1
ATOM 1722 C C . PRO A 1 214 ? -2.615 -15.356 8.728 1.00 93.38 214 PRO A C 1
ATOM 1724 O O . PRO A 1 214 ? -3.324 -14.781 9.545 1.00 93.38 214 PRO A O 1
ATOM 1727 N N . GLY A 1 215 ? -1.717 -14.698 7.982 1.00 91.75 215 GLY A N 1
ATOM 1728 C CA . GLY A 1 215 ? -1.509 -13.248 8.070 1.00 91.75 215 GLY A CA 1
ATOM 1729 C C . GLY A 1 215 ? -2.737 -12.441 7.638 1.00 91.75 215 GLY A C 1
ATOM 1730 O O . GLY A 1 215 ? -3.152 -11.528 8.350 1.00 91.75 215 GLY A O 1
ATOM 1731 N N . TYR A 1 216 ? -3.361 -12.823 6.518 1.00 91.12 216 TYR A N 1
ATOM 1732 C CA . TYR A 1 216 ? -4.603 -12.201 6.045 1.00 91.12 216 TYR A CA 1
ATOM 1733 C C . TYR A 1 216 ? -5.784 -12.528 6.953 1.00 91.12 216 TYR A C 1
ATOM 1735 O O . TYR A 1 216 ? -6.573 -11.641 7.254 1.00 91.12 216 TYR A O 1
ATOM 1743 N N . LEU A 1 217 ? -5.874 -13.764 7.457 1.00 92.19 217 LEU A N 1
ATOM 1744 C CA . LEU A 1 217 ? -6.897 -14.123 8.438 1.00 92.19 217 LEU A CA 1
ATOM 1745 C C . LEU A 1 217 ? -6.764 -13.286 9.719 1.00 92.19 217 LEU A C 1
ATOM 1747 O O . LEU A 1 217 ? -7.757 -12.756 10.205 1.00 92.19 217 LEU A O 1
ATOM 1751 N N . GLY A 1 218 ? -5.546 -13.129 10.243 1.00 93.62 218 GLY A N 1
ATOM 1752 C CA . GLY A 1 218 ? -5.286 -12.284 11.408 1.00 93.62 218 GLY A CA 1
ATOM 1753 C C . GLY A 1 218 ? -5.680 -10.829 11.163 1.00 93.62 218 GLY A C 1
ATOM 1754 O O . GLY A 1 218 ? -6.349 -10.226 11.998 1.00 93.62 218 GLY A O 1
ATOM 1755 N N . TRP A 1 219 ? -5.351 -10.293 9.985 1.00 91.75 219 TRP A N 1
ATOM 1756 C CA . TRP A 1 219 ? -5.749 -8.941 9.595 1.00 91.75 219 TRP A CA 1
ATOM 1757 C C . TRP A 1 219 ? -7.266 -8.768 9.480 1.00 91.75 219 TRP A C 1
ATOM 1759 O O . TRP A 1 219 ? -7.807 -7.805 10.009 1.00 91.75 219 TRP A O 1
ATOM 1769 N N . LEU A 1 220 ? -7.963 -9.724 8.863 1.00 92.75 220 LEU A N 1
ATOM 1770 C CA . LEU A 1 220 ? -9.419 -9.713 8.739 1.00 92.75 220 LEU A CA 1
ATOM 1771 C C . LEU A 1 220 ? -10.099 -9.710 10.115 1.00 92.75 220 LEU A C 1
ATOM 1773 O O . LEU A 1 220 ? -10.990 -8.899 10.366 1.00 92.75 220 LEU A O 1
ATOM 1777 N N . LEU A 1 221 ? -9.664 -10.596 11.018 1.00 92.75 221 LEU A N 1
ATOM 1778 C CA . LEU A 1 221 ? -10.187 -10.658 12.385 1.00 92.75 221 LEU A CA 1
ATOM 1779 C C . LEU A 1 221 ? -9.902 -9.364 13.151 1.00 92.75 221 LEU A C 1
ATOM 1781 O O . LEU A 1 221 ? -10.773 -8.883 13.871 1.00 92.75 221 LEU A O 1
ATOM 1785 N N . TRP A 1 222 ? -8.722 -8.773 12.951 1.00 94.25 222 TRP A N 1
ATOM 1786 C CA . TRP A 1 222 ? -8.374 -7.478 13.523 1.00 94.25 222 TRP A CA 1
ATOM 1787 C C . TRP A 1 222 ? -9.320 -6.374 13.025 1.00 94.25 222 TRP A C 1
ATOM 1789 O O . TRP A 1 222 ? -9.950 -5.712 13.848 1.00 94.25 222 TRP A O 1
ATOM 1799 N N . CYS A 1 223 ? -9.526 -6.239 11.708 1.00 91.56 223 CYS A N 1
ATOM 1800 C CA . CYS A 1 223 ? -10.433 -5.245 11.121 1.00 91.56 223 CYS A CA 1
ATOM 1801 C C . CYS A 1 223 ? -11.869 -5.396 11.646 1.00 91.56 223 CYS A C 1
ATOM 1803 O O . CYS A 1 223 ? -12.463 -4.423 12.110 1.00 91.56 223 CYS A O 1
ATOM 1805 N N . LEU A 1 224 ? -12.412 -6.618 11.658 1.00 91.31 224 LEU A N 1
ATOM 1806 C CA . LEU A 1 224 ? -13.740 -6.892 12.221 1.00 91.31 224 LEU A CA 1
ATOM 1807 C C . LEU A 1 224 ? -13.801 -6.562 13.717 1.00 91.31 224 LEU A C 1
ATOM 1809 O O . LEU A 1 224 ? -14.772 -5.968 14.188 1.00 91.31 224 LEU A O 1
ATOM 1813 N N . GLY A 1 225 ? -12.746 -6.901 14.457 1.00 94.06 225 GLY A N 1
ATOM 1814 C CA . GLY A 1 225 ? -12.609 -6.606 15.878 1.00 94.06 225 GLY A CA 1
ATOM 1815 C C . GLY A 1 225 ? -12.701 -5.113 16.175 1.00 94.06 225 GLY A C 1
ATOM 1816 O O . GLY A 1 225 ? -13.409 -4.734 17.105 1.00 94.06 225 GLY A O 1
ATOM 1817 N N . THR A 1 226 ? -12.084 -4.261 15.347 1.00 92.88 226 THR A N 1
ATOM 1818 C CA . THR A 1 226 ? -12.164 -2.798 15.510 1.00 92.88 226 THR A CA 1
ATOM 1819 C C . THR A 1 226 ? -13.603 -2.273 15.444 1.00 92.88 226 THR A C 1
ATOM 1821 O O . THR A 1 226 ? -14.003 -1.467 16.284 1.00 92.88 226 THR A O 1
ATOM 1824 N N . GLN A 1 227 ? -14.419 -2.789 14.519 1.00 92.56 227 GLN A N 1
ATOM 1825 C CA . GLN A 1 227 ? -15.820 -2.378 14.357 1.00 92.56 227 GLN A CA 1
ATOM 1826 C C . GLN A 1 227 ? -16.734 -2.984 15.428 1.00 92.56 227 GLN A C 1
ATOM 1828 O O . GLN A 1 227 ? -17.676 -2.344 15.903 1.00 92.56 227 GLN A O 1
ATOM 1833 N N . VAL A 1 228 ? -16.448 -4.220 15.857 1.00 92.50 228 VAL A N 1
ATOM 1834 C CA . VAL A 1 228 ? -17.131 -4.837 17.001 1.00 92.50 228 VAL A CA 1
ATOM 1835 C C . VAL A 1 228 ? -16.846 -4.054 18.277 1.00 92.50 228 VAL A C 1
ATOM 1837 O O . VAL A 1 228 ? -17.785 -3.812 19.031 1.00 92.50 228 VAL A O 1
ATOM 1840 N N . MET A 1 229 ? -15.605 -3.603 18.477 1.00 92.62 229 MET A N 1
ATOM 1841 C CA . MET A 1 229 ? -15.215 -2.848 19.662 1.00 92.62 229 MET A CA 1
ATOM 1842 C C . MET A 1 229 ? -15.943 -1.505 19.756 1.00 92.62 229 MET A C 1
ATOM 1844 O O . MET A 1 229 ? -16.508 -1.180 20.797 1.00 92.62 229 MET A O 1
ATOM 1848 N N . LEU A 1 230 ? -16.033 -0.775 18.641 1.00 90.56 230 LEU A N 1
ATOM 1849 C CA . LEU A 1 230 ? -16.818 0.461 18.570 1.00 90.56 230 LEU A CA 1
ATOM 1850 C C . LEU A 1 230 ? -18.333 0.226 18.663 1.00 90.56 230 LEU A C 1
ATOM 1852 O O . LEU A 1 230 ? -19.084 1.185 18.812 1.00 90.56 230 LEU A O 1
ATOM 1856 N N . CYS A 1 231 ? -18.803 -1.025 18.615 1.00 87.38 231 CYS A N 1
ATOM 1857 C CA . CYS A 1 231 ? -20.224 -1.371 18.574 1.00 87.38 231 CYS A CA 1
ATOM 1858 C C . CYS A 1 231 ? -20.965 -0.659 17.429 1.00 87.38 231 CYS A C 1
ATOM 1860 O O . CYS A 1 231 ? -22.098 -0.228 17.618 1.00 87.38 231 CYS A O 1
ATOM 1862 N N . ASN A 1 232 ? -20.322 -0.510 16.269 1.00 83.88 232 ASN A N 1
ATOM 1863 C CA . ASN A 1 232 ? -20.925 0.115 15.092 1.00 83.88 232 ASN A CA 1
ATOM 1864 C C . ASN A 1 232 ? -21.773 -0.933 14.340 1.00 83.88 232 ASN A C 1
ATOM 1866 O O . ASN A 1 232 ? -21.228 -1.964 13.928 1.00 83.88 232 ASN A O 1
ATOM 1870 N N . PRO A 1 233 ? -23.101 -0.761 14.224 1.00 70.56 233 PRO A N 1
ATOM 1871 C CA . PRO A 1 233 ? -23.994 -1.686 13.541 1.00 70.56 233 PRO A CA 1
ATOM 1872 C C . PRO A 1 233 ? -24.045 -1.459 12.025 1.00 70.56 233 PRO A C 1
ATOM 1874 O O . PRO A 1 233 ? -24.180 -2.447 11.302 1.00 70.56 233 PRO A O 1
ATOM 1877 N N . MET A 1 234 ? -23.914 -0.223 11.517 1.00 58.47 234 MET A N 1
ATOM 1878 C CA . MET A 1 234 ? -24.020 0.029 10.071 1.00 58.47 234 MET A CA 1
ATOM 1879 C C . MET A 1 234 ? -22.810 -0.522 9.334 1.00 58.47 234 MET A C 1
ATOM 1881 O O . MET A 1 234 ? -22.971 -1.170 8.307 1.00 58.47 234 MET A O 1
ATOM 1885 N N . ASN A 1 235 ? -21.618 -0.397 9.917 1.00 55.81 235 ASN A N 1
ATOM 1886 C CA . ASN A 1 235 ? -20.413 -1.001 9.347 1.00 55.81 235 ASN A CA 1
ATOM 1887 C C . ASN A 1 235 ? -20.352 -2.543 9.502 1.00 55.81 235 ASN A C 1
ATOM 1889 O O . ASN A 1 235 ? -19.436 -3.189 9.001 1.00 55.81 235 ASN A O 1
ATOM 1893 N N . LYS A 1 236 ? -21.325 -3.156 10.201 1.00 47.97 236 LYS A N 1
ATOM 1894 C CA . LYS A 1 236 ? -21.565 -4.619 10.222 1.00 47.97 236 LYS A CA 1
ATOM 1895 C C . LYS A 1 236 ? -22.670 -5.042 9.255 1.00 47.97 236 LYS A C 1
ATOM 1897 O O . LYS A 1 236 ? -22.721 -6.206 8.852 1.00 47.97 236 LYS A O 1
ATOM 1902 N N . GLY A 1 237 ? -23.571 -4.122 8.917 1.00 34.72 237 GLY A N 1
ATOM 1903 C CA . GLY A 1 237 ? -24.606 -4.307 7.917 1.00 34.72 237 GLY A CA 1
ATOM 1904 C C . GLY A 1 237 ? -23.969 -4.268 6.545 1.00 34.72 237 GLY A C 1
ATOM 1905 O O . GLY A 1 237 ? -23.937 -3.216 5.930 1.00 34.72 237 GLY A O 1
ATOM 1906 N N . ASN A 1 238 ? -23.450 -5.413 6.099 1.00 34.62 238 ASN A N 1
ATOM 1907 C CA . ASN A 1 238 ? -22.956 -5.621 4.745 1.00 34.62 238 ASN A CA 1
ATOM 1908 C C . ASN A 1 238 ? -23.988 -5.056 3.746 1.00 34.62 238 ASN A C 1
ATOM 1910 O O . ASN A 1 238 ? -25.043 -5.683 3.574 1.00 34.62 238 ASN A O 1
ATOM 1914 N N . PRO A 1 239 ? -23.749 -3.893 3.112 1.00 38.19 239 PRO A N 1
ATOM 1915 C CA . PRO A 1 239 ? -24.613 -3.413 2.054 1.00 38.19 239 PRO A CA 1
ATOM 1916 C C . PRO A 1 239 ? -24.244 -4.240 0.834 1.00 38.19 239 PRO A C 1
ATOM 1918 O O . PRO A 1 239 ? -23.460 -3.768 0.031 1.00 38.19 239 PRO A O 1
ATOM 1921 N N . SER A 1 240 ? -24.700 -5.502 0.792 1.00 35.50 240 SER A N 1
ATOM 1922 C CA . SER A 1 240 ? -24.467 -6.468 -0.289 1.00 35.50 240 SER A CA 1
ATOM 1923 C C . SER A 1 240 ? -23.193 -6.142 -1.067 1.00 35.50 240 SER A C 1
ATOM 1925 O O . SER A 1 240 ? -23.303 -5.649 -2.186 1.00 35.50 240 SER A O 1
ATOM 1927 N N . ILE A 1 241 ? -22.020 -6.288 -0.428 1.00 40.22 241 ILE A N 1
ATOM 1928 C CA . ILE A 1 241 ? -20.738 -6.039 -1.093 1.00 40.22 241 ILE A CA 1
ATOM 1929 C C . ILE A 1 241 ? -20.745 -6.905 -2.345 1.00 40.22 241 ILE A C 1
ATOM 1931 O O . ILE A 1 241 ? -20.717 -8.139 -2.264 1.00 40.22 241 ILE A O 1
ATOM 1935 N N . ASP A 1 242 ? -20.889 -6.240 -3.487 1.00 32.12 242 ASP A N 1
ATOM 1936 C CA . ASP A 1 242 ? -20.754 -6.879 -4.773 1.00 32.12 242 ASP A CA 1
ATOM 1937 C C . ASP A 1 242 ? -19.308 -7.363 -4.837 1.00 32.12 242 ASP A C 1
ATOM 1939 O O . ASP A 1 242 ? -18.377 -6.647 -4.458 1.00 32.12 242 ASP A O 1
ATOM 1943 N N . TYR A 1 243 ? -19.112 -8.616 -5.234 1.00 42.38 243 TYR A N 1
ATOM 1944 C CA . TYR A 1 243 ? -17.793 -9.259 -5.199 1.00 42.38 243 TYR A CA 1
ATOM 1945 C C . TYR A 1 243 ? -16.752 -8.508 -6.058 1.00 42.38 243 TYR A C 1
ATOM 1947 O O . TYR A 1 243 ? -15.559 -8.766 -5.919 1.00 42.38 243 TYR A O 1
ATOM 1955 N N . GLU A 1 244 ? -17.204 -7.583 -6.911 1.00 43.44 244 GLU A N 1
ATOM 1956 C CA . GLU A 1 244 ? -16.397 -6.719 -7.774 1.00 43.44 244 GLU A CA 1
ATOM 1957 C C . GLU A 1 244 ? -15.647 -5.599 -7.018 1.00 43.44 244 GLU A C 1
ATOM 1959 O O . GLU A 1 244 ? -14.589 -5.178 -7.480 1.00 43.44 244 GLU A O 1
ATOM 1964 N N . ASP A 1 245 ? -16.088 -5.168 -5.827 1.00 41.97 245 ASP A N 1
ATOM 1965 C CA . ASP A 1 245 ? -15.412 -4.069 -5.102 1.00 41.97 245 ASP A CA 1
ATOM 1966 C C . ASP A 1 245 ? -14.149 -4.519 -4.341 1.00 41.97 245 ASP A C 1
ATOM 1968 O O . ASP A 1 245 ? -13.233 -3.721 -4.125 1.00 41.97 245 ASP A O 1
ATOM 1972 N N . LEU A 1 246 ? -14.041 -5.810 -4.000 1.00 41.88 246 LEU A N 1
ATOM 1973 C CA . LEU A 1 246 ? -12.855 -6.390 -3.350 1.00 41.88 246 LEU A CA 1
ATOM 1974 C C . LEU A 1 246 ? -11.687 -6.650 -4.319 1.00 41.88 246 LEU A C 1
ATOM 1976 O O . LEU A 1 246 ? -10.567 -6.888 -3.867 1.00 41.88 246 LEU A O 1
ATOM 1980 N N . GLU A 1 247 ? -11.912 -6.596 -5.637 1.00 42.84 247 GLU A N 1
ATOM 1981 C CA . GLU A 1 247 ? -10.830 -6.698 -6.629 1.00 42.84 247 GLU A CA 1
ATOM 1982 C C . GLU A 1 247 ? -10.053 -5.377 -6.764 1.00 42.84 247 GLU A C 1
ATOM 1984 O O . GLU A 1 247 ? -8.879 -5.396 -7.130 1.00 42.84 247 GLU A O 1
ATOM 1989 N N . SER A 1 248 ? -10.647 -4.241 -6.371 1.00 36.75 248 SER A N 1
ATOM 1990 C CA . SER A 1 248 ? -9.996 -2.922 -6.459 1.00 36.75 248 SER A CA 1
ATOM 1991 C C . SER A 1 248 ? -8.923 -2.669 -5.385 1.00 36.75 248 SER A C 1
ATOM 1993 O O . SER A 1 248 ? -8.085 -1.782 -5.544 1.00 36.75 248 SER A O 1
ATOM 1995 N N . GLU A 1 249 ? -8.886 -3.467 -4.311 1.00 42.41 249 GLU A N 1
ATOM 1996 C CA . GLU A 1 249 ? -7.916 -3.322 -3.212 1.00 42.41 249 GLU A CA 1
ATOM 1997 C C . GLU A 1 249 ? -6.574 -4.046 -3.477 1.00 42.41 249 GLU A C 1
ATOM 1999 O O . GLU A 1 249 ? -5.639 -3.948 -2.680 1.00 42.41 249 GLU A O 1
ATOM 2004 N N . PHE A 1 250 ? -6.448 -4.748 -4.613 1.00 38.22 250 PHE A N 1
ATOM 2005 C CA . PHE A 1 250 ? -5.263 -5.537 -4.989 1.00 38.22 250 PHE A CA 1
ATOM 2006 C C . PHE A 1 250 ? -4.387 -4.924 -6.098 1.00 38.22 250 PHE A C 1
ATOM 2008 O O . PHE A 1 250 ? -3.367 -5.518 -6.459 1.00 38.22 250 PHE A O 1
ATOM 2015 N N . ASP A 1 251 ? -4.690 -3.715 -6.576 1.00 32.34 251 ASP A N 1
ATOM 2016 C CA . ASP A 1 251 ? -3.871 -3.008 -7.572 1.00 32.34 251 ASP A CA 1
ATOM 2017 C C . ASP A 1 251 ? -2.715 -2.225 -6.920 1.00 32.34 251 ASP A C 1
ATOM 2019 O O . ASP A 1 251 ? -2.627 -1.001 -6.960 1.00 32.34 251 ASP A O 1
ATOM 2023 N N . TYR A 1 252 ? -1.765 -2.957 -6.339 1.00 37.56 252 TYR A N 1
ATOM 2024 C CA . TYR A 1 252 ? -0.473 -2.428 -5.876 1.00 37.56 252 TYR A CA 1
ATOM 2025 C C . TYR A 1 252 ? 0.642 -2.599 -6.923 1.00 37.56 252 TYR A C 1
ATOM 2027 O O . TYR A 1 252 ? 1.803 -2.861 -6.601 1.00 37.56 252 TYR A O 1
ATOM 2035 N N . ALA A 1 253 ? 0.299 -2.459 -8.202 1.00 36.91 253 ALA A N 1
ATOM 2036 C CA . ALA A 1 253 ? 1.250 -2.584 -9.299 1.00 36.91 253 ALA A CA 1
ATOM 2037 C C . ALA A 1 253 ? 0.901 -1.639 -10.452 1.00 36.91 253 ALA A C 1
ATOM 2039 O O . ALA A 1 253 ? 0.566 -2.103 -11.531 1.00 36.91 253 ALA A O 1
ATOM 2040 N N . ASN A 1 254 ? 0.961 -0.323 -10.225 1.00 35.53 254 ASN A N 1
ATOM 2041 C CA . ASN A 1 254 ? 1.195 0.665 -11.287 1.00 35.53 254 ASN A CA 1
ATOM 2042 C C . ASN A 1 254 ? 1.496 2.045 -10.689 1.00 35.53 254 ASN A C 1
ATOM 2044 O O . ASN A 1 254 ? 0.721 2.983 -10.833 1.00 35.53 254 ASN A O 1
ATOM 2048 N N . ASP A 1 255 ? 2.650 2.185 -10.035 1.00 35.50 255 ASP A N 1
ATOM 2049 C CA . ASP A 1 255 ? 3.249 3.515 -9.888 1.00 35.50 255 ASP A CA 1
ATOM 2050 C C . ASP A 1 255 ? 4.765 3.459 -10.101 1.00 35.50 255 ASP A C 1
ATOM 2052 O O . ASP A 1 255 ? 5.593 3.757 -9.243 1.00 35.50 255 ASP A O 1
ATOM 2056 N N . ALA A 1 256 ? 5.129 3.001 -11.299 1.00 30.98 256 ALA A N 1
ATOM 2057 C CA . ALA A 1 256 ? 6.453 3.185 -11.866 1.00 30.98 256 ALA A CA 1
ATOM 2058 C C . ALA A 1 256 ? 6.316 3.996 -13.161 1.00 30.98 256 ALA A C 1
ATOM 2060 O O . ALA A 1 256 ? 6.293 3.453 -14.257 1.00 30.98 256 ALA A O 1
ATOM 2061 N N . GLY A 1 257 ? 6.215 5.316 -12.994 1.00 31.33 257 GLY A N 1
ATOM 2062 C CA . GLY A 1 257 ? 6.675 6.318 -13.954 1.00 31.33 257 GLY A CA 1
ATOM 2063 C C . GLY A 1 257 ? 5.956 6.406 -15.303 1.00 31.33 257 GLY A C 1
ATOM 2064 O O . GLY A 1 257 ? 6.363 5.770 -16.263 1.00 31.33 257 GLY A O 1
ATOM 2065 N N . SER A 1 258 ? 5.067 7.390 -15.449 1.00 26.41 258 SER A N 1
ATOM 2066 C CA . SER A 1 258 ? 5.260 8.419 -16.482 1.00 26.41 258 SER A CA 1
ATOM 2067 C C . SER A 1 258 ? 4.380 9.635 -16.207 1.00 26.41 258 SER A C 1
ATOM 2069 O O . SER A 1 258 ? 3.157 9.541 -16.151 1.00 26.41 258 SER A O 1
ATOM 2071 N N . SER A 1 259 ? 5.012 10.798 -16.098 1.00 36.12 259 SER A N 1
ATOM 2072 C CA . SER A 1 259 ? 4.399 12.083 -16.422 1.00 36.12 259 SER A CA 1
ATOM 2073 C C . SER A 1 259 ? 3.739 12.020 -17.805 1.00 36.12 259 SER A C 1
ATOM 2075 O O . SER A 1 259 ? 4.443 11.636 -18.734 1.00 36.12 259 SER A O 1
ATOM 2077 N N . ILE A 1 260 ? 2.465 12.417 -17.945 1.00 31.53 260 ILE A N 1
ATOM 2078 C CA . ILE A 1 260 ? 1.897 13.189 -19.076 1.00 31.53 260 ILE A CA 1
ATOM 2079 C C . ILE A 1 260 ? 0.374 13.404 -18.886 1.00 31.53 260 ILE A C 1
ATOM 2081 O O . ILE A 1 260 ? -0.384 12.478 -18.623 1.00 31.53 260 ILE A O 1
ATOM 2085 N N . ASP A 1 261 ? -0.010 14.674 -19.035 1.00 29.89 261 ASP A N 1
ATOM 2086 C CA . ASP A 1 261 ? -1.301 15.289 -19.377 1.00 29.89 261 ASP A CA 1
ATOM 2087 C C . ASP A 1 261 ? -2.625 14.908 -18.689 1.00 29.89 261 ASP A C 1
ATOM 2089 O O . ASP A 1 261 ? -3.291 13.913 -18.973 1.00 29.89 261 ASP A O 1
ATOM 2093 N N . ARG A 1 262 ? -3.135 15.896 -17.938 1.00 35.38 262 ARG A N 1
ATOM 2094 C CA . ARG A 1 262 ? -4.557 16.070 -17.607 1.00 35.38 262 ARG A CA 1
ATOM 2095 C C . ARG A 1 262 ? -5.360 16.426 -18.868 1.00 35.38 262 ARG A C 1
ATOM 2097 O O . ARG A 1 262 ? -5.626 17.595 -19.143 1.00 35.38 262 ARG A O 1
ATOM 2104 N N . GLY A 1 263 ? -5.787 15.409 -19.609 1.00 31.23 263 GLY A N 1
ATOM 2105 C CA . GLY A 1 263 ? -6.811 15.519 -20.649 1.00 31.23 263 GLY A CA 1
ATOM 2106 C C . GLY A 1 263 ? -8.218 15.339 -20.072 1.00 31.23 263 GLY A C 1
ATOM 2107 O O . GLY A 1 263 ? -8.507 14.335 -19.430 1.00 31.23 263 GLY A O 1
ATOM 2108 N N . ARG A 1 264 ? -9.099 16.319 -20.300 1.00 37.69 264 ARG A N 1
ATOM 2109 C CA . ARG A 1 264 ? -10.526 16.311 -19.928 1.00 37.69 264 ARG A CA 1
ATOM 2110 C C . ARG A 1 264 ? -11.231 15.034 -20.412 1.00 37.69 264 ARG A C 1
ATOM 2112 O O . ARG A 1 264 ? -11.445 14.866 -21.608 1.00 37.69 264 ARG A O 1
ATOM 2119 N N . GLY A 1 265 ? -11.645 14.180 -19.477 1.00 30.78 265 GLY A N 1
ATOM 2120 C CA . GLY A 1 265 ? -12.540 13.058 -19.746 1.00 30.78 265 GLY A CA 1
ATOM 2121 C C . GLY A 1 265 ? -13.981 13.539 -19.914 1.00 30.78 265 GLY A C 1
ATOM 2122 O O . GLY A 1 265 ? -14.584 14.067 -18.980 1.00 30.78 265 GLY A O 1
ATOM 2123 N N . CYS A 1 266 ? -14.528 13.360 -21.114 1.00 32.47 266 CYS A N 1
ATOM 2124 C CA . CYS A 1 266 ? -15.956 13.459 -21.381 1.00 32.47 266 CYS A CA 1
ATOM 2125 C C . CYS A 1 266 ? -16.680 12.383 -20.551 1.00 32.47 266 CYS A C 1
ATOM 2127 O O . CYS A 1 266 ? -16.426 11.193 -20.732 1.00 32.47 266 CYS A O 1
ATOM 2129 N N . ARG A 1 267 ? -17.550 12.786 -19.616 1.00 33.72 267 ARG A N 1
ATOM 2130 C CA . ARG A 1 267 ? -18.438 11.851 -18.910 1.00 33.72 267 ARG A CA 1
ATOM 2131 C C . ARG A 1 267 ? -19.443 11.299 -19.918 1.00 33.72 267 ARG A C 1
ATOM 2133 O O . ARG A 1 267 ? -20.363 12.006 -20.320 1.00 33.72 267 ARG A O 1
ATOM 2140 N N . ILE A 1 268 ? -19.276 10.038 -20.301 1.00 39.25 268 ILE A N 1
ATOM 2141 C CA . ILE A 1 268 ? -20.340 9.267 -20.944 1.00 39.25 268 ILE A CA 1
ATOM 2142 C C . ILE A 1 268 ? -21.492 9.179 -19.931 1.00 39.25 268 ILE A C 1
ATOM 2144 O O . ILE A 1 268 ? -21.296 8.805 -18.776 1.00 39.25 268 ILE A O 1
ATOM 2148 N N . ARG A 1 269 ? -22.685 9.619 -20.338 1.00 37.28 269 ARG A N 1
ATOM 2149 C CA . ARG A 1 269 ? -23.895 9.639 -19.509 1.00 37.28 269 ARG A CA 1
ATOM 2150 C C . ARG A 1 269 ? -24.393 8.192 -19.366 1.00 37.28 269 ARG A C 1
ATOM 2152 O O . ARG A 1 269 ? -24.906 7.629 -20.324 1.00 37.28 269 ARG A O 1
ATOM 2159 N N . ASN A 1 270 ? -24.196 7.595 -18.192 1.00 43.88 270 ASN A N 1
ATOM 2160 C CA . ASN A 1 270 ? -24.326 6.154 -17.903 1.00 43.88 270 ASN A CA 1
ATOM 2161 C C . ASN A 1 270 ? -25.742 5.531 -17.990 1.00 43.88 270 ASN A C 1
ATOM 2163 O O . ASN A 1 270 ? -25.913 4.377 -17.605 1.00 43.88 270 ASN A O 1
ATOM 2167 N N . ASP A 1 271 ? -26.752 6.211 -18.532 1.00 47.25 271 ASP A N 1
ATOM 2168 C CA . ASP A 1 271 ? -28.151 5.776 -18.361 1.00 47.25 271 ASP A CA 1
ATOM 2169 C C . ASP A 1 271 ? -28.765 5.016 -19.550 1.00 47.25 271 ASP A C 1
ATOM 2171 O O . ASP A 1 271 ? -29.911 4.570 -19.475 1.00 47.25 271 ASP A O 1
ATOM 2175 N N . GLU A 1 272 ? -28.028 4.819 -20.646 1.00 44.41 272 GLU A N 1
ATOM 2176 C CA . GLU A 1 272 ? -28.547 4.105 -21.831 1.00 44.41 272 GLU A CA 1
ATOM 2177 C C . GLU A 1 272 ? -28.109 2.634 -21.922 1.00 44.41 272 GLU A C 1
ATOM 2179 O O . GLU A 1 272 ? -28.711 1.860 -22.663 1.00 44.41 272 GLU A O 1
ATOM 2184 N N . LEU A 1 273 ? -27.120 2.206 -21.131 1.00 47.16 273 LEU A N 1
ATOM 2185 C CA . LEU A 1 273 ? -26.557 0.848 -21.198 1.00 47.16 273 LEU A CA 1
ATOM 2186 C C . LEU A 1 273 ? -27.396 -0.232 -20.485 1.00 47.16 273 LEU A C 1
ATOM 2188 O O . LEU A 1 273 ? -27.141 -1.418 -20.682 1.00 47.16 273 LEU A O 1
ATOM 2192 N N . TRP A 1 274 ? -28.410 0.153 -19.698 1.00 50.38 274 TRP A N 1
ATOM 2193 C CA . TRP A 1 274 ? -29.113 -0.761 -18.777 1.00 50.38 274 TRP A CA 1
ATOM 2194 C C . TRP A 1 274 ? -30.602 -0.980 -19.063 1.00 50.38 274 TRP A C 1
ATOM 2196 O O . TRP A 1 274 ? -31.240 -1.814 -18.418 1.00 50.38 274 TRP A O 1
ATOM 2206 N N . LYS A 1 275 ? -31.191 -0.286 -20.042 1.00 42.28 275 LYS A N 1
ATOM 2207 C CA . LYS A 1 275 ? -32.608 -0.482 -20.380 1.00 42.28 275 LYS A CA 1
ATOM 2208 C C . LYS A 1 275 ? -32.771 -1.673 -21.323 1.00 42.28 275 LYS A C 1
ATOM 2210 O O . LYS A 1 275 ? -32.770 -1.521 -22.541 1.00 42.28 275 LYS A O 1
ATOM 2215 N N . LYS A 1 276 ? -32.931 -2.876 -20.761 1.00 41.06 276 LYS A N 1
ATOM 2216 C CA . LYS A 1 276 ? -33.447 -4.019 -21.532 1.00 41.06 276 LYS A CA 1
ATOM 2217 C C . LYS A 1 276 ? -34.894 -3.724 -21.961 1.00 41.06 276 LYS A C 1
ATOM 2219 O O . LYS A 1 276 ? -35.656 -3.206 -21.143 1.00 41.06 276 LYS A O 1
ATOM 2224 N N . PRO A 1 277 ? -35.296 -4.050 -23.202 1.00 45.56 277 PRO A N 1
ATOM 2225 C CA . PRO A 1 277 ? -36.683 -3.910 -23.626 1.00 45.56 277 PRO A CA 1
ATOM 2226 C C . PRO A 1 277 ? -37.566 -4.802 -22.748 1.00 45.56 277 PRO A C 1
ATOM 2228 O O . PRO A 1 277 ? -37.359 -6.014 -22.675 1.00 45.56 277 PRO A O 1
ATOM 2231 N N . GLN A 1 278 ? -38.526 -4.195 -22.049 1.00 43.50 278 GLN A N 1
ATOM 2232 C CA . GLN A 1 278 ? -39.546 -4.932 -21.313 1.00 43.50 278 GLN A CA 1
ATOM 2233 C C . GLN A 1 278 ? -40.487 -5.569 -22.339 1.00 43.50 278 GLN A C 1
ATOM 2235 O O . GLN A 1 278 ? -41.313 -4.891 -22.947 1.00 43.50 278 GLN A O 1
ATOM 2240 N N . PHE A 1 279 ? -40.333 -6.870 -22.574 1.00 43.31 279 PHE A N 1
ATOM 2241 C CA . PHE A 1 279 ? -41.366 -7.645 -23.251 1.00 43.31 279 PHE A CA 1
ATOM 2242 C C . PHE A 1 279 ? -42.533 -7.819 -22.273 1.00 43.31 279 PHE A C 1
ATOM 2244 O O . PHE A 1 279 ? -42.294 -8.264 -21.157 1.00 43.31 279 PHE A O 1
ATOM 2251 N N . GLY A 1 280 ? -43.724 -7.397 -22.723 1.00 51.53 280 GLY A N 1
ATOM 2252 C CA . GLY A 1 280 ? -45.071 -7.417 -22.122 1.00 51.53 280 GLY A CA 1
ATOM 2253 C C . GLY A 1 280 ? -45.311 -8.094 -20.766 1.00 51.53 280 GLY A C 1
ATOM 2254 O O . GLY A 1 280 ? -44.716 -9.112 -20.439 1.00 51.53 280 GLY A O 1
ATOM 2255 N N . GLU A 1 281 ? -46.277 -7.558 -20.012 1.00 49.38 281 GLU A N 1
ATOM 2256 C CA . GLU A 1 281 ? -46.741 -8.081 -18.718 1.00 49.38 281 GLU A CA 1
ATOM 2257 C C . GLU A 1 281 ? -47.154 -9.563 -18.793 1.00 49.38 281 GLU A C 1
ATOM 2259 O O . GLU A 1 281 ? -48.307 -9.918 -19.028 1.00 49.38 281 GLU A O 1
ATOM 2264 N N . THR A 1 282 ? -46.202 -10.463 -18.567 1.00 58.62 282 THR A N 1
ATOM 2265 C CA . THR A 1 282 ? -46.488 -11.861 -18.251 1.00 58.62 282 THR A CA 1
ATOM 2266 C C . THR A 1 282 ? -46.805 -11.982 -16.768 1.00 58.62 282 THR A C 1
ATOM 2268 O O . THR A 1 282 ? -46.032 -11.517 -15.929 1.00 58.62 282 THR A O 1
ATOM 2271 N N . ALA A 1 283 ? -47.925 -12.635 -16.446 1.00 58.47 283 ALA A N 1
ATOM 2272 C CA . ALA A 1 283 ? -48.334 -12.918 -15.074 1.00 58.47 283 ALA A CA 1
ATOM 2273 C C . ALA A 1 283 ? -47.183 -13.545 -14.265 1.00 58.47 283 ALA A C 1
ATOM 2275 O O . ALA A 1 283 ? -46.550 -14.511 -14.703 1.00 58.47 283 ALA A O 1
ATOM 2276 N N . LEU A 1 284 ? -46.914 -12.981 -13.083 1.00 57.25 284 LEU A N 1
ATOM 2277 C CA . LEU A 1 284 ? -45.826 -13.415 -12.209 1.00 57.25 284 LEU A CA 1
ATOM 2278 C C . LEU A 1 284 ? -46.057 -14.875 -11.767 1.00 57.25 284 LEU A C 1
ATOM 2280 O O . LEU A 1 284 ? -47.114 -15.183 -11.213 1.00 57.25 284 LEU A O 1
ATOM 2284 N N . PRO A 1 285 ? -45.101 -15.792 -12.004 1.00 63.31 285 PRO A N 1
ATOM 2285 C CA . PRO A 1 285 ? -45.245 -17.184 -11.601 1.00 63.31 285 PRO A CA 1
ATOM 2286 C C . PRO A 1 285 ? -45.260 -17.329 -10.072 1.00 63.31 285 PRO A C 1
ATOM 2288 O O . PRO A 1 285 ? -44.656 -16.535 -9.353 1.00 63.31 285 PRO A O 1
ATOM 2291 N N . ASP A 1 286 ? -45.905 -18.394 -9.580 1.00 74.56 286 ASP A N 1
ATOM 2292 C CA . ASP A 1 286 ? -45.918 -18.752 -8.156 1.00 74.56 286 ASP A CA 1
ATOM 2293 C C . ASP A 1 286 ? -44.491 -18.770 -7.569 1.00 74.56 286 ASP A C 1
ATOM 2295 O O . ASP A 1 286 ? -43.553 -19.298 -8.177 1.00 74.56 286 ASP A O 1
ATOM 2299 N N . ARG A 1 287 ? -44.321 -18.208 -6.367 1.00 72.00 287 ARG A N 1
ATOM 2300 C CA . ARG A 1 287 ? -43.024 -17.949 -5.719 1.00 72.00 287 ARG A CA 1
ATOM 2301 C C . ARG A 1 287 ? -42.163 -19.209 -5.602 1.00 72.00 287 ARG A C 1
ATOM 2303 O O . ARG A 1 287 ? -40.943 -19.125 -5.729 1.00 72.00 287 ARG A O 1
ATOM 2310 N N . LYS A 1 288 ? -42.768 -20.384 -5.390 1.00 73.62 288 LYS A N 1
ATOM 2311 C CA . LYS A 1 288 ? -42.037 -21.667 -5.357 1.00 73.62 288 LYS A CA 1
ATOM 2312 C C . LYS A 1 288 ? -41.487 -22.055 -6.730 1.00 73.62 288 LYS A C 1
ATOM 2314 O O . LYS A 1 288 ? -40.351 -22.515 -6.823 1.00 73.62 288 LYS A O 1
ATOM 2319 N N . LYS A 1 289 ? -42.265 -21.832 -7.790 1.00 78.38 289 LYS A N 1
ATOM 2320 C CA . LYS A 1 289 ? -41.855 -22.088 -9.175 1.00 78.38 289 LYS A CA 1
ATOM 2321 C C . LYS A 1 289 ? -40.779 -21.095 -9.615 1.00 78.38 289 LYS A C 1
ATOM 2323 O O . LYS A 1 289 ? -39.780 -21.514 -10.188 1.00 78.38 289 LYS A O 1
ATOM 2328 N N . ALA A 1 290 ? -40.933 -19.816 -9.265 1.00 75.19 290 ALA A N 1
ATOM 2329 C CA . ALA A 1 290 ? -39.922 -18.783 -9.491 1.00 75.19 290 ALA A CA 1
ATOM 2330 C C . ALA A 1 290 ? -38.599 -19.121 -8.786 1.00 75.19 290 ALA A C 1
ATOM 2332 O O . ALA A 1 290 ? -37.543 -19.058 -9.409 1.00 75.19 290 ALA A O 1
ATOM 2333 N N . LYS A 1 291 ? -38.659 -19.570 -7.524 1.00 74.06 291 LYS A N 1
ATOM 2334 C CA . LYS A 1 291 ? -37.477 -20.007 -6.772 1.00 74.06 291 LYS A CA 1
ATOM 2335 C C . LYS A 1 291 ? -36.787 -21.209 -7.424 1.00 74.06 291 LYS A C 1
ATOM 2337 O O . LYS A 1 291 ? -35.580 -21.176 -7.603 1.00 74.06 291 LYS A O 1
ATOM 2342 N N . GLY A 1 292 ? -37.533 -22.236 -7.835 1.00 80.69 292 GLY A N 1
ATOM 2343 C CA . GLY A 1 292 ? -36.945 -23.407 -8.498 1.00 80.69 292 GLY A CA 1
ATOM 2344 C C . GLY A 1 292 ? -36.286 -23.081 -9.845 1.00 80.69 292 GLY A C 1
ATOM 2345 O O . GLY A 1 292 ? -35.246 -23.646 -10.176 1.00 80.69 292 GLY A O 1
ATOM 2346 N N . VAL A 1 293 ? -36.864 -22.150 -10.612 1.00 79.06 293 VAL A N 1
ATOM 2347 C CA . VAL A 1 293 ? -36.257 -21.649 -11.857 1.00 79.06 293 VAL A CA 1
ATOM 2348 C C . VAL A 1 293 ? -34.999 -20.834 -11.554 1.00 79.06 293 VAL A C 1
ATOM 2350 O O . VAL A 1 293 ? -33.976 -21.057 -12.195 1.00 79.06 293 VAL A O 1
ATOM 2353 N N . PHE A 1 294 ? -35.045 -19.955 -10.549 1.00 77.81 294 PHE A N 1
ATOM 2354 C CA . PHE A 1 294 ? -33.892 -19.170 -10.111 1.00 77.81 294 PHE A CA 1
ATOM 2355 C C . PHE A 1 294 ? -32.739 -20.059 -9.636 1.00 77.81 294 PHE A C 1
ATOM 2357 O O . PHE A 1 294 ? -31.632 -19.924 -10.140 1.00 77.81 294 PHE A O 1
ATOM 2364 N N . ASP A 1 295 ? -32.996 -21.023 -8.748 1.00 75.19 295 ASP A N 1
ATOM 2365 C CA . ASP A 1 295 ? -31.973 -21.936 -8.222 1.00 75.19 295 ASP A CA 1
ATOM 2366 C C . ASP A 1 295 ? -31.321 -22.753 -9.358 1.00 75.19 295 ASP A C 1
ATOM 2368 O O . ASP A 1 295 ? -30.107 -22.982 -9.367 1.00 75.19 295 ASP A O 1
ATOM 2372 N N . LYS A 1 296 ? -32.110 -23.148 -10.369 1.00 81.56 296 LYS A N 1
ATOM 2373 C CA . LYS A 1 296 ? -31.611 -23.846 -11.560 1.00 81.56 296 LYS A CA 1
ATOM 2374 C C . LYS A 1 296 ? -30.723 -22.944 -12.422 1.00 81.56 296 LYS A C 1
ATOM 2376 O O . LYS A 1 296 ? -29.623 -23.366 -12.776 1.00 81.56 296 LYS A O 1
ATOM 2381 N N . GLU A 1 297 ? -31.158 -21.723 -12.727 1.00 76.06 297 GLU A N 1
ATOM 2382 C CA . GLU A 1 297 ? -30.362 -20.742 -13.481 1.00 76.06 297 GLU A CA 1
ATOM 2383 C C . GLU A 1 297 ? -29.075 -20.360 -12.736 1.00 76.06 297 GLU A C 1
ATOM 2385 O O . GLU A 1 297 ? -27.997 -20.365 -13.328 1.00 76.06 297 GLU A O 1
ATOM 2390 N N . GLN A 1 298 ? -29.155 -20.156 -11.418 1.00 74.06 298 GLN A N 1
ATOM 2391 C CA . GLN A 1 298 ? -28.012 -19.881 -10.548 1.00 74.06 298 GLN A CA 1
ATOM 2392 C C . GLN A 1 298 ? -26.986 -21.023 -10.608 1.00 74.06 298 GLN A C 1
ATOM 2394 O O . GLN A 1 298 ? -25.789 -20.781 -10.755 1.00 74.06 298 GLN A O 1
ATOM 2399 N N . SER A 1 299 ? -27.439 -22.284 -10.571 1.00 71.75 299 SER A N 1
ATOM 2400 C CA . SER A 1 299 ? -26.550 -23.451 -10.675 1.00 71.75 299 SER A CA 1
ATOM 2401 C C . SER A 1 299 ? -25.854 -23.560 -12.041 1.00 71.75 299 SER A C 1
ATOM 2403 O O . SER A 1 299 ? -24.680 -23.934 -12.127 1.00 71.75 299 SER A O 1
ATOM 2405 N N . CYS A 1 300 ? -26.557 -23.202 -13.121 1.00 76.12 300 CYS A N 1
ATOM 2406 C CA . CYS A 1 300 ? -26.007 -23.156 -14.473 1.00 76.12 300 CYS A CA 1
ATOM 2407 C C . CYS A 1 300 ? -24.989 -22.017 -14.623 1.00 76.12 300 CYS A C 1
ATOM 2409 O O . CYS A 1 300 ? -23.931 -22.212 -15.231 1.00 76.12 300 CYS A O 1
ATOM 2411 N N . PHE A 1 301 ? -25.293 -20.853 -14.047 1.00 78.12 301 PHE A N 1
ATOM 2412 C CA . PHE A 1 301 ? -24.411 -19.693 -14.013 1.00 78.12 301 PHE A CA 1
ATOM 2413 C C . PHE A 1 301 ? -23.120 -19.994 -13.247 1.00 78.12 301 PHE A C 1
ATOM 2415 O O . PHE A 1 301 ? -22.037 -19.797 -13.794 1.00 78.12 301 PHE A O 1
ATOM 2422 N N . GLU A 1 302 ? -23.210 -20.568 -12.046 1.00 73.19 302 GLU A N 1
ATOM 2423 C CA . GLU A 1 302 ? -22.038 -20.935 -11.241 1.00 73.19 302 GLU A CA 1
ATOM 2424 C C . GLU A 1 302 ? -21.135 -21.945 -11.956 1.00 73.19 302 GLU A C 1
ATOM 2426 O O . GLU A 1 302 ? -19.914 -21.789 -11.991 1.00 73.19 302 GLU A O 1
ATOM 2431 N N . ARG A 1 303 ? -21.716 -22.940 -12.638 1.00 79.38 303 ARG A N 1
ATOM 2432 C CA . ARG A 1 303 ? -20.938 -23.893 -13.446 1.00 79.38 303 ARG A CA 1
ATOM 2433 C C . ARG A 1 303 ? -20.200 -23.200 -14.597 1.00 79.38 303 ARG A C 1
ATOM 2435 O O . ARG A 1 303 ? -19.058 -23.546 -14.903 1.00 79.38 303 ARG A O 1
ATOM 2442 N N . ARG A 1 304 ? -20.838 -22.218 -15.244 1.00 78.38 304 ARG A N 1
ATOM 2443 C CA . ARG A 1 304 ? -20.220 -21.421 -16.315 1.00 78.38 304 ARG A CA 1
ATOM 2444 C C . ARG A 1 304 ? -19.116 -20.516 -15.767 1.00 78.38 304 ARG A C 1
ATOM 2446 O O . ARG A 1 304 ? -18.049 -20.455 -16.373 1.00 78.38 304 ARG A O 1
ATOM 2453 N N . LYS A 1 305 ? -19.335 -19.889 -14.608 1.00 78.94 305 LYS A N 1
ATOM 2454 C CA . LYS A 1 305 ? -18.355 -19.060 -13.894 1.00 78.94 305 LYS A CA 1
ATOM 2455 C C . LYS A 1 305 ? -17.117 -19.868 -13.513 1.00 78.94 305 LYS A C 1
ATOM 2457 O O . LYS A 1 305 ? -16.009 -19.471 -13.856 1.00 78.94 305 LYS A O 1
ATOM 2462 N N . GLN A 1 306 ? -17.292 -21.038 -12.901 1.00 81.75 306 GLN A N 1
ATOM 2463 C CA . GLN A 1 306 ? -16.182 -21.930 -12.555 1.00 81.75 306 GLN A CA 1
ATOM 2464 C C . GLN A 1 306 ? -15.357 -22.323 -13.786 1.00 81.75 306 GLN A C 1
ATOM 2466 O O . GLN A 1 306 ? -14.133 -22.259 -13.739 1.00 81.75 306 GLN A O 1
ATOM 2471 N N . ARG A 1 307 ? -16.009 -22.647 -14.913 1.00 85.62 307 ARG A N 1
ATOM 2472 C CA . ARG A 1 307 ? -15.321 -22.930 -16.184 1.00 85.62 307 ARG A CA 1
ATOM 2473 C C . ARG A 1 307 ? -14.559 -21.718 -16.729 1.00 85.62 307 ARG A C 1
ATOM 2475 O O . ARG A 1 307 ? -13.486 -21.892 -17.285 1.00 85.62 307 ARG A O 1
ATOM 2482 N N . LEU A 1 308 ? -15.099 -20.506 -16.613 1.00 83.62 308 LEU A N 1
ATOM 2483 C CA . LEU A 1 308 ? -14.413 -19.290 -17.067 1.00 83.62 308 LEU A CA 1
ATOM 2484 C C . LEU A 1 308 ? -13.170 -18.991 -16.221 1.00 83.62 308 LEU A C 1
ATOM 2486 O O . LEU A 1 308 ? -12.166 -18.538 -16.760 1.00 83.62 308 LEU A O 1
ATOM 2490 N N . MET A 1 309 ? -13.222 -19.277 -14.919 1.00 81.75 309 MET A N 1
ATOM 2491 C CA . MET A 1 309 ? -12.115 -19.042 -13.986 1.00 81.75 309 MET A CA 1
ATOM 2492 C C . MET A 1 309 ? -10.948 -20.026 -14.145 1.00 81.75 309 MET A C 1
ATOM 2494 O O . MET A 1 309 ? -9.859 -19.737 -13.662 1.00 81.75 309 MET A O 1
ATOM 2498 N N . THR A 1 310 ? -11.138 -21.165 -14.821 1.00 85.50 310 THR A N 1
ATOM 2499 C CA . THR A 1 310 ? -10.040 -22.098 -15.137 1.00 85.50 310 THR A CA 1
ATOM 2500 C C . THR A 1 310 ? -9.295 -21.751 -16.426 1.00 85.50 310 THR A C 1
ATOM 2502 O O . THR A 1 310 ? -8.272 -22.370 -16.718 1.00 85.50 310 THR A O 1
ATOM 2505 N N . LEU A 1 311 ? -9.798 -20.797 -17.215 1.00 86.06 311 LEU A N 1
ATOM 2506 C CA . LEU A 1 311 ? -9.179 -20.373 -18.468 1.00 86.06 311 LEU A CA 1
ATOM 2507 C C . LEU A 1 311 ? -8.122 -19.294 -18.221 1.00 86.06 311 LEU A C 1
ATOM 2509 O O . LEU A 1 311 ? -8.247 -18.474 -17.314 1.00 86.06 311 LEU A O 1
ATOM 2513 N N . ASP A 1 312 ? -7.112 -19.263 -19.090 1.00 89.38 312 ASP A N 1
ATOM 2514 C CA . ASP A 1 312 ? -6.158 -18.156 -19.155 1.00 89.38 312 ASP A CA 1
ATOM 2515 C C . ASP A 1 312 ? -6.878 -16.811 -19.373 1.00 89.38 312 ASP A C 1
ATOM 2517 O O . ASP A 1 312 ? -7.937 -16.761 -20.005 1.00 89.38 312 ASP A O 1
ATOM 2521 N N . VAL A 1 313 ? -6.293 -15.715 -18.884 1.00 79.00 313 VAL A N 1
ATOM 2522 C CA . VAL A 1 313 ? -6.897 -14.372 -18.868 1.00 79.00 313 VAL A CA 1
ATOM 2523 C C . VAL A 1 313 ? -7.357 -13.943 -20.260 1.00 79.00 313 VAL A C 1
ATOM 2525 O O . VAL A 1 313 ? -8.483 -13.460 -20.415 1.00 79.00 313 VAL A O 1
ATOM 2528 N N . TYR A 1 314 ? -6.532 -14.178 -21.285 1.00 80.94 314 TYR A N 1
ATOM 2529 C CA . TYR A 1 314 ? -6.881 -13.850 -22.666 1.00 80.94 314 TYR A CA 1
ATOM 2530 C C . TYR A 1 314 ? -8.054 -14.697 -23.171 1.00 80.94 314 TYR A C 1
ATOM 2532 O O . TYR A 1 314 ? -8.994 -14.194 -23.791 1.00 80.94 314 TYR A O 1
ATOM 2540 N N . THR A 1 315 ? -8.032 -15.991 -22.858 1.00 86.31 315 THR A N 1
ATOM 2541 C CA . THR A 1 315 ? -9.062 -16.945 -23.285 1.00 86.31 315 THR A CA 1
ATOM 2542 C C . THR A 1 315 ? -10.400 -16.663 -22.601 1.00 86.31 315 THR A C 1
ATOM 2544 O O . THR A 1 315 ? -11.444 -16.670 -23.252 1.00 86.31 315 THR A O 1
ATOM 2547 N N . ARG A 1 316 ? -10.369 -16.332 -21.307 1.00 86.56 316 ARG A N 1
ATOM 2548 C CA . ARG A 1 316 ? -11.526 -15.905 -20.515 1.00 86.56 316 ARG A CA 1
ATOM 2549 C C . ARG A 1 316 ? -12.144 -14.627 -21.079 1.00 86.56 316 ARG A C 1
ATOM 2551 O O . ARG A 1 316 ? -13.354 -14.578 -21.277 1.00 86.56 316 ARG A O 1
ATOM 2558 N N . HIS A 1 317 ? -11.323 -13.622 -21.391 1.00 82.81 317 HIS A N 1
ATOM 2559 C CA . HIS A 1 317 ? -11.787 -12.380 -22.011 1.00 82.81 317 HIS A CA 1
ATOM 2560 C C . HIS A 1 317 ? -12.453 -12.635 -23.370 1.00 82.81 317 HIS A C 1
ATOM 2562 O O . HIS A 1 317 ? -13.561 -12.164 -23.613 1.00 82.81 317 HIS A O 1
ATOM 2568 N N . LYS A 1 318 ? -11.823 -13.440 -24.235 1.00 84.94 318 LYS A N 1
ATOM 2569 C CA . LYS A 1 318 ? -12.383 -13.805 -25.543 1.00 84.94 318 LYS A CA 1
ATOM 2570 C C . LYS A 1 318 ? -13.747 -14.488 -25.412 1.00 84.94 318 LYS A C 1
ATOM 2572 O O . LYS A 1 318 ? -14.675 -14.143 -26.137 1.00 84.94 318 LYS A O 1
ATOM 2577 N N . GLU A 1 319 ? -13.876 -15.426 -24.478 1.00 83.44 319 GLU A N 1
ATOM 2578 C CA . GLU A 1 319 ? -15.129 -16.141 -24.229 1.00 83.44 319 GLU A CA 1
ATOM 2579 C C . GLU A 1 319 ? -16.234 -15.202 -23.717 1.00 83.44 319 GLU A C 1
ATOM 2581 O O . GLU A 1 319 ? -17.369 -15.280 -24.184 1.00 83.44 319 GLU A O 1
ATOM 2586 N N . LEU A 1 320 ? -15.906 -14.261 -22.826 1.00 83.75 320 LEU A N 1
ATOM 2587 C CA . LEU A 1 320 ? -16.847 -13.244 -22.344 1.00 83.75 320 LEU A CA 1
ATOM 2588 C C . LEU A 1 320 ? -17.307 -12.302 -23.465 1.00 83.75 320 LEU A C 1
ATOM 2590 O O . LEU A 1 320 ? -18.500 -12.033 -23.591 1.00 83.75 320 LEU A O 1
ATOM 2594 N N . ILE A 1 321 ? -16.390 -11.844 -24.322 1.00 80.12 321 ILE A N 1
ATOM 2595 C CA . ILE A 1 321 ? -16.729 -11.021 -25.493 1.00 80.12 321 ILE A CA 1
ATOM 2596 C C . ILE A 1 321 ? -17.639 -11.792 -26.455 1.00 80.12 321 ILE A C 1
ATOM 2598 O O . ILE A 1 321 ? -18.637 -11.244 -26.929 1.00 80.12 321 ILE A O 1
ATOM 2602 N N . ASN A 1 322 ? -17.347 -13.071 -26.700 1.00 80.50 322 ASN A N 1
ATOM 2603 C CA . ASN A 1 322 ? -18.175 -13.924 -27.549 1.00 80.50 322 ASN A CA 1
ATOM 2604 C C . ASN A 1 322 ? -19.593 -14.094 -26.980 1.00 80.50 322 ASN A C 1
ATOM 2606 O O . ASN A 1 322 ? -20.563 -13.999 -27.725 1.00 80.50 322 ASN A O 1
ATOM 2610 N N . GLN A 1 323 ? -19.707 -14.322 -25.667 1.00 78.31 323 GLN A N 1
ATOM 2611 C CA . GLN A 1 323 ? -20.978 -14.578 -24.981 1.00 78.31 323 GLN A CA 1
ATOM 2612 C C . GLN A 1 323 ? -21.802 -13.324 -24.667 1.00 78.31 323 GLN A C 1
ATOM 2614 O O . GLN A 1 323 ? -22.990 -13.450 -24.378 1.00 78.31 323 GLN A O 1
ATOM 2619 N N . TYR A 1 324 ? -21.197 -12.136 -24.658 1.00 74.00 324 TYR A N 1
ATOM 2620 C CA . TYR A 1 324 ? -21.894 -10.900 -24.296 1.00 74.00 324 TYR A CA 1
ATOM 2621 C C . TYR A 1 324 ? -22.094 -9.965 -25.488 1.00 74.00 324 TYR A C 1
ATOM 2623 O O . TYR A 1 324 ? -23.193 -9.454 -25.698 1.00 74.00 324 TYR A O 1
ATOM 2631 N N . TYR A 1 325 ? -21.051 -9.757 -26.295 1.00 67.88 325 TYR A N 1
ATOM 2632 C CA . TYR A 1 325 ? -21.089 -8.817 -27.412 1.00 67.88 325 TYR A CA 1
ATOM 2633 C C . TYR A 1 325 ? -21.444 -9.498 -28.732 1.00 67.88 325 TYR A C 1
ATOM 2635 O O . TYR A 1 325 ? -22.276 -8.975 -29.466 1.00 67.88 325 TYR A O 1
ATOM 2643 N N . LEU A 1 326 ? -20.873 -10.667 -29.041 1.00 71.25 326 LEU A N 1
ATOM 2644 C CA . LEU A 1 326 ? -21.015 -11.306 -30.361 1.00 71.25 326 LEU A CA 1
ATOM 2645 C C . LEU A 1 326 ? -22.231 -12.235 -30.507 1.00 71.25 326 LEU A C 1
ATOM 2647 O O . LEU A 1 326 ? -22.289 -13.040 -31.433 1.00 71.25 326 LEU A O 1
ATOM 2651 N N . CYS A 1 327 ? -23.233 -12.093 -29.641 1.00 71.31 327 CYS A N 1
ATOM 2652 C CA . CYS A 1 327 ? -24.453 -12.905 -29.673 1.00 71.31 327 CYS A CA 1
ATOM 2653 C C . CYS A 1 327 ? -25.363 -12.626 -30.874 1.00 71.31 327 CYS A C 1
ATOM 2655 O O . CYS A 1 327 ? -26.262 -13.419 -31.150 1.00 71.31 327 CYS A O 1
ATOM 2657 N N . TYR A 1 328 ? -25.147 -11.510 -31.576 1.00 72.62 328 TYR A N 1
ATOM 2658 C CA . TYR A 1 328 ? -25.955 -11.104 -32.721 1.00 72.62 328 TYR A CA 1
ATOM 2659 C C . TYR A 1 328 ? -25.066 -10.805 -33.935 1.00 72.62 328 TYR A C 1
ATOM 2661 O O . TYR A 1 328 ? -23.995 -10.200 -33.783 1.00 72.62 328 TYR A O 1
ATOM 2669 N N . PRO A 1 329 ? -25.500 -11.187 -35.149 1.00 66.62 329 PRO A N 1
ATOM 2670 C CA . PRO A 1 329 ? -24.774 -10.865 -36.372 1.00 66.62 329 PRO A CA 1
ATOM 2671 C C . PRO A 1 329 ? -24.608 -9.341 -36.507 1.00 66.62 329 PRO A C 1
ATOM 2673 O O . PRO A 1 329 ? -25.572 -8.590 -36.395 1.00 66.62 329 PRO A O 1
ATOM 2676 N N . GLY A 1 330 ? -23.366 -8.885 -36.717 1.00 69.50 330 GLY A N 1
ATOM 2677 C CA . GLY A 1 330 ? -23.011 -7.464 -36.872 1.00 69.50 330 GLY A CA 1
ATOM 2678 C C . GLY A 1 330 ? -22.389 -6.782 -35.642 1.00 69.50 330 GLY A C 1
ATOM 2679 O O . GLY A 1 330 ? -21.908 -5.655 -35.749 1.00 69.50 330 GLY A O 1
ATOM 2680 N N . ALA A 1 331 ? -22.319 -7.445 -34.483 1.00 70.50 331 ALA A N 1
ATOM 2681 C CA . ALA A 1 331 ? -21.777 -6.839 -33.262 1.00 70.50 331 ALA A CA 1
ATOM 2682 C C . ALA A 1 331 ? -20.251 -6.588 -33.270 1.00 70.50 331 ALA A C 1
ATOM 2684 O O . ALA A 1 331 ? -19.757 -5.782 -32.481 1.00 70.50 331 ALA A O 1
ATOM 2685 N N . THR A 1 332 ? -19.504 -7.206 -34.191 1.00 70.56 332 THR A N 1
ATOM 2686 C CA . THR A 1 332 ? -18.058 -6.980 -34.383 1.00 70.56 332 THR A CA 1
ATOM 2687 C C . THR A 1 332 ? -17.714 -5.541 -34.768 1.00 70.56 332 THR A C 1
ATOM 2689 O O . THR A 1 332 ? -16.614 -5.085 -34.466 1.00 70.56 332 THR A O 1
ATOM 2692 N N . ALA A 1 333 ? -18.649 -4.796 -35.369 1.00 71.12 333 ALA A N 1
ATOM 2693 C CA . ALA A 1 333 ? -18.442 -3.394 -35.731 1.00 71.12 333 ALA A CA 1
ATOM 2694 C C . ALA A 1 333 ? -18.186 -2.494 -34.506 1.00 71.12 333 ALA A C 1
ATOM 2696 O O . ALA A 1 333 ? -17.462 -1.510 -34.605 1.00 71.12 333 ALA A O 1
ATOM 2697 N N . LYS A 1 334 ? -18.726 -2.856 -33.332 1.00 68.31 334 LYS A N 1
ATOM 2698 C CA . LYS A 1 334 ? -18.554 -2.098 -32.080 1.00 68.31 334 LYS A CA 1
ATOM 2699 C C . LYS A 1 334 ? -17.210 -2.347 -31.387 1.00 68.31 334 LYS A C 1
ATOM 2701 O O . LYS A 1 334 ? -16.871 -1.621 -30.462 1.00 68.31 334 LYS A O 1
ATOM 2706 N N . LEU A 1 335 ? -16.462 -3.368 -31.814 1.00 68.94 335 LEU A N 1
ATOM 2707 C CA . LEU A 1 335 ? -15.155 -3.731 -31.253 1.00 68.94 335 LEU A CA 1
ATOM 2708 C C . LEU A 1 335 ? -13.983 -3.155 -32.064 1.00 68.94 335 LEU A C 1
ATOM 2710 O O . LEU A 1 335 ? -12.830 -3.491 -31.795 1.00 68.94 335 LEU A O 1
ATOM 2714 N N . GLN A 1 336 ? -14.249 -2.310 -33.066 1.00 70.44 336 GLN A N 1
ATOM 2715 C CA . GLN A 1 336 ? -13.184 -1.629 -33.795 1.00 70.44 336 GLN A CA 1
ATOM 2716 C C . GLN A 1 336 ? -12.485 -0.625 -32.877 1.00 70.44 336 GLN A C 1
ATOM 2718 O O . GLN A 1 336 ? -13.083 0.340 -32.404 1.00 70.44 336 GLN A O 1
ATOM 2723 N N . ARG A 1 337 ? -11.200 -0.875 -32.621 1.00 76.81 337 ARG A N 1
ATOM 2724 C CA . ARG A 1 337 ? -10.317 0.056 -31.919 1.00 76.81 337 ARG A CA 1
ATOM 2725 C C . ARG A 1 337 ? -10.153 1.332 -32.746 1.00 76.81 337 ARG A C 1
ATOM 2727 O O . ARG A 1 337 ? -9.959 1.262 -33.957 1.00 76.81 337 ARG A O 1
ATOM 2734 N N . ASP A 1 338 ? -10.150 2.476 -32.072 1.00 76.88 338 ASP A N 1
ATOM 2735 C CA . ASP A 1 338 ? -9.758 3.751 -32.667 1.00 76.88 338 ASP A CA 1
ATOM 2736 C C . ASP A 1 338 ? -8.246 3.758 -32.957 1.00 76.88 338 ASP A C 1
ATOM 2738 O O . ASP A 1 338 ? -7.425 3.734 -32.039 1.00 76.88 338 ASP A O 1
ATOM 2742 N N . THR A 1 339 ? -7.882 3.755 -34.241 1.00 79.88 339 THR A N 1
ATOM 2743 C CA . THR A 1 339 ? -6.488 3.776 -34.717 1.00 79.88 339 THR A CA 1
ATOM 2744 C C . THR A 1 339 ? -5.976 5.190 -34.996 1.00 79.88 339 THR A C 1
ATOM 2746 O O . THR A 1 339 ? -4.862 5.351 -35.486 1.00 79.88 339 THR A O 1
ATOM 2749 N N . SER A 1 340 ? -6.765 6.237 -34.729 1.00 79.25 340 SER A N 1
ATOM 2750 C CA . SER A 1 340 ? -6.419 7.617 -35.105 1.00 79.25 340 SER A CA 1
ATOM 2751 C C . SER A 1 340 ? -5.188 8.175 -34.384 1.00 79.25 340 SER A C 1
ATOM 2753 O O . SER A 1 340 ? -4.540 9.089 -34.892 1.00 79.25 340 SER A O 1
ATOM 2755 N N . ARG A 1 341 ? -4.853 7.630 -33.207 1.00 76.38 341 ARG A N 1
ATOM 2756 C CA . ARG A 1 341 ? -3.725 8.069 -32.364 1.00 76.38 341 ARG A CA 1
ATOM 2757 C C . ARG A 1 341 ? -2.531 7.114 -32.400 1.00 76.38 341 ARG A C 1
ATOM 2759 O O . ARG A 1 341 ? -1.566 7.333 -31.668 1.00 76.38 341 ARG A O 1
ATOM 2766 N N . ASP A 1 342 ? -2.596 6.060 -33.209 1.00 81.75 342 ASP A N 1
ATOM 2767 C CA . ASP A 1 342 ? -1.539 5.058 -33.271 1.00 81.75 342 ASP A CA 1
ATOM 2768 C C . ASP A 1 342 ? -0.343 5.606 -34.056 1.00 81.75 342 ASP A C 1
ATOM 2770 O O . ASP A 1 342 ? -0.456 5.958 -35.229 1.00 81.75 342 ASP A O 1
ATOM 2774 N N . ARG A 1 343 ? 0.820 5.672 -33.400 1.00 82.88 343 ARG A N 1
ATOM 2775 C CA . ARG A 1 343 ? 2.074 6.082 -34.038 1.00 82.88 343 ARG A CA 1
ATOM 2776 C C . ARG A 1 343 ? 2.641 4.914 -34.829 1.00 82.88 343 ARG A C 1
ATOM 2778 O O . ARG A 1 343 ? 2.845 3.833 -34.277 1.00 82.88 343 ARG A O 1
ATOM 2785 N N . THR A 1 344 ? 2.929 5.132 -36.105 1.00 87.12 344 THR A N 1
ATOM 2786 C CA . THR A 1 344 ? 3.487 4.073 -36.957 1.00 87.12 344 THR A CA 1
ATOM 2787 C C . THR A 1 344 ? 5.008 4.000 -36.844 1.00 87.12 344 THR A C 1
ATOM 2789 O O . THR A 1 344 ? 5.685 5.011 -36.644 1.00 87.12 344 THR A O 1
ATOM 2792 N N . ASP A 1 345 ? 5.579 2.813 -37.064 1.00 86.12 345 ASP A N 1
ATOM 2793 C CA . ASP A 1 345 ? 7.037 2.618 -37.114 1.00 86.12 345 ASP A CA 1
ATOM 2794 C C . ASP A 1 345 ? 7.716 3.554 -38.130 1.00 86.12 345 ASP A C 1
ATOM 2796 O O . ASP A 1 345 ? 8.845 4.006 -37.929 1.00 86.12 345 ASP A O 1
ATOM 2800 N N . TYR A 1 346 ? 7.012 3.886 -39.216 1.00 86.50 346 TYR A N 1
ATOM 2801 C CA . TYR A 1 346 ? 7.480 4.829 -40.227 1.00 86.50 346 TYR A CA 1
ATOM 2802 C C . TYR A 1 346 ? 7.620 6.257 -39.682 1.00 86.50 346 TYR A C 1
ATOM 2804 O O . TYR A 1 346 ? 8.610 6.928 -39.974 1.00 86.50 346 TYR A O 1
ATOM 2812 N N . GLU A 1 347 ? 6.665 6.722 -38.876 1.00 88.06 347 GLU A N 1
ATOM 2813 C CA . GLU A 1 347 ? 6.724 8.041 -38.235 1.00 88.06 347 GLU A CA 1
ATOM 2814 C C . GLU A 1 347 ? 7.857 8.109 -37.214 1.00 88.06 347 GLU A C 1
ATOM 2816 O O . GLU A 1 347 ? 8.644 9.053 -37.223 1.00 88.06 347 GLU A O 1
ATOM 2821 N N . VAL A 1 348 ? 8.011 7.062 -36.399 1.00 88.00 348 VAL A N 1
ATOM 2822 C CA . VAL A 1 348 ? 9.124 6.940 -35.447 1.00 88.00 348 VAL A CA 1
ATOM 2823 C C . VAL A 1 348 ? 10.470 7.028 -36.165 1.00 88.00 348 VAL A C 1
ATOM 2825 O O . VAL A 1 348 ? 11.373 7.745 -35.722 1.00 88.00 348 VAL A O 1
ATOM 2828 N N . LEU A 1 349 ? 10.604 6.320 -37.289 1.00 88.31 349 LEU A N 1
ATOM 2829 C CA . LEU A 1 349 ? 11.811 6.348 -38.102 1.00 88.31 349 LEU A CA 1
ATOM 2830 C C . LEU A 1 349 ? 12.040 7.733 -38.714 1.00 88.31 349 LEU A C 1
ATOM 2832 O O . LEU A 1 349 ? 13.165 8.219 -38.699 1.00 88.31 349 LEU A O 1
ATOM 2836 N N . LYS A 1 350 ? 10.992 8.387 -39.222 1.00 85.56 350 LYS A N 1
ATOM 2837 C CA . LYS A 1 350 ? 11.072 9.726 -39.820 1.00 85.56 350 LYS A CA 1
ATOM 2838 C C . LYS A 1 350 ? 11.563 10.778 -38.824 1.00 85.56 350 LYS A C 1
ATOM 2840 O O . LYS A 1 350 ? 12.382 11.611 -39.204 1.00 85.56 350 LYS A O 1
ATOM 2845 N N . ASP A 1 351 ? 11.100 10.719 -37.579 1.00 87.38 351 ASP A N 1
ATOM 2846 C CA . ASP A 1 351 ? 11.461 11.692 -36.543 1.00 87.38 351 ASP A CA 1
ATOM 2847 C C . ASP A 1 351 ? 12.904 11.510 -36.047 1.00 87.38 351 ASP A C 1
ATOM 2849 O O . ASP A 1 351 ? 13.595 12.484 -35.750 1.00 87.38 351 ASP A O 1
ATOM 2853 N N . ASN A 1 352 ? 13.373 10.260 -35.972 1.00 85.19 352 ASN A N 1
ATOM 2854 C CA . ASN A 1 352 ? 14.679 9.925 -35.395 1.00 85.19 352 ASN A CA 1
ATOM 2855 C C . ASN A 1 352 ? 15.789 9.712 -36.436 1.00 85.19 352 ASN A C 1
ATOM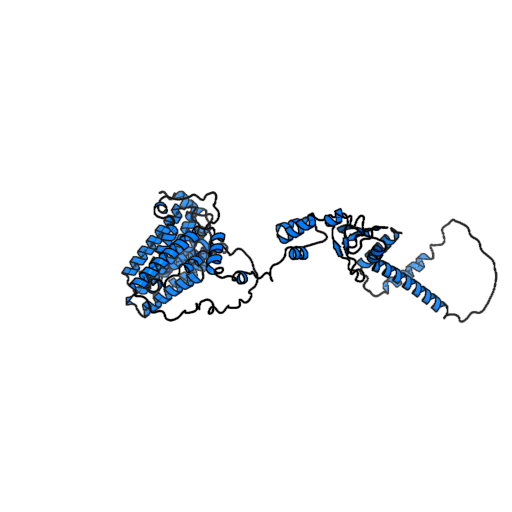 2857 O O . ASN A 1 352 ? 16.961 9.611 -36.069 1.00 85.19 352 ASN A O 1
ATOM 2861 N N . HIS A 1 353 ? 15.462 9.624 -37.726 1.00 83.44 353 HIS A N 1
ATOM 2862 C CA . HIS A 1 353 ? 16.443 9.355 -38.773 1.00 83.44 353 HIS A CA 1
ATOM 2863 C C . HIS A 1 353 ? 17.416 10.528 -38.963 1.00 83.44 353 HIS A C 1
ATOM 2865 O O . HIS A 1 353 ? 17.028 11.650 -39.295 1.00 83.44 353 HIS A O 1
ATOM 2871 N N . ARG A 1 354 ? 18.717 10.230 -38.883 1.00 82.38 354 ARG A N 1
ATOM 2872 C CA . ARG A 1 354 ? 19.812 11.147 -39.230 1.00 82.38 354 ARG A CA 1
ATOM 2873 C C . ARG A 1 354 ? 20.628 10.587 -40.391 1.00 82.38 354 ARG A C 1
ATOM 2875 O O . ARG A 1 354 ? 20.788 9.377 -40.515 1.00 82.38 354 ARG A O 1
ATOM 2882 N N . PHE A 1 355 ? 21.124 11.479 -41.254 1.00 83.06 355 PHE A N 1
ATOM 2883 C CA . PHE A 1 355 ? 21.929 11.089 -42.419 1.00 83.06 355 PHE A CA 1
ATOM 2884 C C . PHE A 1 355 ? 23.343 10.631 -42.028 1.00 83.06 355 PHE A C 1
ATOM 2886 O O . PHE A 1 355 ? 23.850 9.672 -42.602 1.00 83.06 355 PHE A O 1
ATOM 2893 N N . LEU A 1 356 ? 23.944 11.287 -41.032 1.00 80.69 356 LEU A N 1
ATOM 2894 C CA . LEU A 1 356 ? 25.203 10.893 -40.402 1.00 80.69 356 LEU A CA 1
ATOM 2895 C C . LEU A 1 356 ? 24.953 10.699 -38.907 1.00 80.69 356 LEU A C 1
ATOM 2897 O O . LEU A 1 356 ? 24.250 11.505 -38.289 1.00 80.69 356 LEU A O 1
ATOM 2901 N N . TRP A 1 357 ? 25.527 9.639 -38.351 1.00 74.44 357 TRP A N 1
ATOM 2902 C CA . TRP A 1 357 ? 25.497 9.337 -36.924 1.00 74.44 357 TRP A CA 1
ATOM 2903 C C . TRP A 1 357 ? 26.924 9.349 -36.389 1.00 74.44 357 TRP A C 1
ATOM 2905 O O . TRP A 1 357 ? 27.820 8.830 -37.047 1.00 74.44 357 TRP A O 1
ATOM 2915 N N . ASN A 1 358 ? 27.113 9.919 -35.201 1.00 75.56 358 ASN A N 1
ATOM 2916 C CA . ASN A 1 358 ? 28.329 9.714 -34.424 1.00 75.56 358 ASN A CA 1
ATOM 2917 C C . ASN A 1 358 ? 28.164 8.394 -33.662 1.00 75.56 358 ASN A C 1
ATOM 2919 O O . ASN A 1 358 ? 27.203 8.257 -32.898 1.00 75.56 358 ASN A O 1
ATOM 2923 N N . ASP A 1 359 ? 29.064 7.432 -33.871 1.00 70.69 359 ASP A N 1
ATOM 2924 C CA . ASP A 1 359 ? 28.931 6.075 -33.319 1.00 70.69 359 ASP A CA 1
ATOM 2925 C C . ASP A 1 359 ? 28.817 6.072 -31.777 1.00 70.69 359 ASP A C 1
ATOM 2927 O O . ASP A 1 359 ? 28.007 5.331 -31.214 1.00 70.69 359 ASP A O 1
ATOM 2931 N N . ASP A 1 360 ? 29.512 6.986 -31.092 1.00 72.56 360 ASP A N 1
ATOM 2932 C CA . ASP A 1 360 ? 29.480 7.115 -29.627 1.00 72.56 360 ASP A CA 1
ATOM 2933 C C . ASP A 1 360 ? 28.161 7.687 -29.082 1.00 72.56 360 ASP A C 1
ATOM 2935 O O . ASP A 1 360 ? 27.649 7.249 -28.047 1.00 72.56 360 ASP A O 1
ATOM 2939 N N . GLU A 1 361 ? 27.581 8.674 -29.766 1.00 69.56 361 GLU A N 1
ATOM 2940 C CA . GLU A 1 361 ? 26.296 9.272 -29.374 1.00 69.56 361 GLU A CA 1
ATOM 2941 C C . GLU A 1 361 ? 25.132 8.324 -29.680 1.00 69.56 361 GLU A C 1
ATOM 2943 O O . GLU A 1 361 ? 24.167 8.237 -28.917 1.00 69.56 361 GLU A O 1
ATOM 2948 N N . LEU A 1 362 ? 25.251 7.568 -30.774 1.00 66.44 362 LEU A N 1
ATOM 2949 C CA . LEU A 1 362 ? 24.305 6.548 -31.208 1.00 66.44 362 LEU A CA 1
ATOM 2950 C C . LEU A 1 362 ? 24.191 5.410 -30.188 1.00 66.44 362 LEU A C 1
ATOM 2952 O O . LEU A 1 362 ? 23.076 5.003 -29.861 1.00 66.44 362 LEU A O 1
ATOM 2956 N N . MET A 1 363 ? 25.317 4.899 -29.679 1.00 68.31 363 MET A N 1
ATOM 2957 C CA . MET A 1 363 ? 25.315 3.832 -28.669 1.00 68.31 363 MET A CA 1
ATOM 2958 C C . MET A 1 363 ? 24.599 4.280 -27.392 1.00 68.31 363 MET A C 1
ATOM 2960 O O . MET A 1 363 ? 23.701 3.587 -26.913 1.00 68.31 363 MET A O 1
ATOM 2964 N N . LYS A 1 364 ? 24.892 5.497 -26.921 1.00 75.12 364 LYS A N 1
ATOM 2965 C CA . LYS A 1 364 ? 24.242 6.088 -25.741 1.00 75.12 364 LYS A CA 1
ATOM 2966 C C . LYS A 1 364 ? 22.742 6.332 -25.950 1.00 75.12 364 LYS A C 1
ATOM 2968 O O . LYS A 1 364 ? 21.942 6.102 -25.046 1.00 75.12 364 LYS A O 1
ATOM 2973 N N . ALA A 1 365 ? 22.333 6.787 -27.135 1.00 69.12 365 ALA A N 1
ATOM 2974 C CA . ALA A 1 365 ? 20.923 7.026 -27.448 1.00 69.12 365 ALA A CA 1
ATOM 2975 C C . ALA A 1 365 ? 20.122 5.719 -27.610 1.00 69.12 365 ALA A C 1
ATOM 2977 O O . ALA A 1 365 ? 18.972 5.638 -27.175 1.00 69.12 365 ALA A O 1
ATOM 2978 N N . ALA A 1 366 ? 20.735 4.688 -28.197 1.00 69.00 366 ALA A N 1
ATOM 2979 C CA . ALA A 1 366 ? 20.137 3.371 -28.392 1.00 69.00 366 ALA A CA 1
ATOM 2980 C C . ALA A 1 366 ? 19.911 2.619 -27.067 1.00 69.00 366 ALA A C 1
ATOM 2982 O O . ALA A 1 366 ? 18.915 1.912 -26.927 1.00 69.00 366 ALA A O 1
ATOM 2983 N N . GLU A 1 367 ? 20.781 2.782 -26.072 1.00 73.56 367 GLU A N 1
ATOM 2984 C CA . GLU A 1 367 ? 20.536 2.225 -24.733 1.00 73.56 367 GLU A CA 1
ATOM 2985 C C . GLU A 1 367 ? 19.343 2.893 -24.037 1.00 73.56 367 GLU A C 1
ATOM 2987 O O . GLU A 1 367 ? 18.627 2.251 -23.271 1.00 73.56 367 GLU A O 1
ATOM 2992 N N . LYS A 1 368 ? 19.081 4.167 -24.351 1.00 79.25 368 LYS A N 1
ATOM 2993 C CA . LYS A 1 368 ? 18.058 4.974 -23.682 1.00 79.25 368 LYS A CA 1
ATOM 2994 C C . LYS A 1 368 ? 16.648 4.815 -24.265 1.00 79.25 368 LYS A C 1
ATOM 2996 O O . LYS A 1 368 ? 15.682 4.957 -23.522 1.00 79.25 368 LYS A O 1
ATOM 3001 N N . SER A 1 369 ? 16.501 4.556 -25.570 1.00 86.00 369 SER A N 1
ATOM 3002 C CA . SER A 1 369 ? 15.194 4.538 -26.258 1.00 86.00 369 SER A CA 1
ATOM 3003 C C . SER A 1 369 ? 15.091 3.434 -27.318 1.00 86.00 369 SER A C 1
ATOM 3005 O O . SER A 1 369 ? 16.026 3.154 -28.072 1.00 86.00 369 SER A O 1
ATOM 3007 N N . TRP A 1 370 ? 13.927 2.778 -27.395 1.00 87.19 370 TRP A N 1
ATOM 3008 C CA . TRP A 1 370 ? 13.660 1.758 -28.417 1.00 87.19 370 TRP A CA 1
ATOM 3009 C C . TRP A 1 370 ? 13.475 2.371 -29.812 1.00 87.19 370 TRP A C 1
ATOM 3011 O O . TRP A 1 370 ? 13.872 1.755 -30.798 1.00 87.19 370 TRP A O 1
ATOM 3021 N N . GLU A 1 371 ? 12.963 3.600 -29.894 1.00 87.56 371 GLU A N 1
ATOM 3022 C CA . GLU A 1 371 ? 12.829 4.381 -31.124 1.00 87.56 371 GLU A CA 1
ATOM 3023 C C . GLU A 1 371 ? 14.199 4.646 -31.763 1.00 87.56 371 GLU A C 1
ATOM 3025 O O . GLU A 1 371 ? 14.393 4.442 -32.964 1.00 87.56 371 GLU A O 1
ATOM 3030 N N . ALA A 1 372 ? 15.183 5.022 -30.940 1.00 84.31 372 ALA A N 1
ATOM 3031 C CA . ALA A 1 372 ? 16.566 5.191 -31.375 1.00 84.31 372 ALA A CA 1
ATOM 3032 C C . ALA A 1 372 ? 17.185 3.859 -31.837 1.00 84.31 372 ALA A C 1
ATOM 3034 O O . ALA A 1 372 ? 17.881 3.821 -32.853 1.00 84.31 372 ALA A O 1
ATOM 3035 N N . ARG A 1 373 ? 16.884 2.739 -31.157 1.00 86.56 373 ARG A N 1
ATOM 3036 C CA . ARG A 1 373 ? 17.310 1.394 -31.598 1.00 86.56 373 ARG A CA 1
ATOM 3037 C C . ARG A 1 373 ? 16.712 1.002 -32.943 1.00 86.56 373 ARG A C 1
ATOM 3039 O O . ARG A 1 373 ? 17.414 0.405 -33.758 1.00 86.56 373 ARG A O 1
ATOM 3046 N N . LEU A 1 374 ? 15.441 1.323 -33.183 1.00 88.69 374 LEU A N 1
ATOM 3047 C CA . LEU A 1 374 ? 14.775 1.061 -34.459 1.00 88.69 374 LEU A CA 1
ATOM 3048 C C . LEU A 1 374 ? 15.442 1.849 -35.593 1.00 88.69 374 LEU A C 1
ATOM 3050 O O . LEU A 1 374 ? 15.802 1.267 -36.618 1.00 88.69 374 LEU A O 1
ATOM 3054 N N . ALA A 1 375 ? 15.677 3.148 -35.384 1.00 87.19 375 ALA A N 1
ATOM 3055 C CA . ALA A 1 375 ? 16.364 3.998 -36.353 1.00 87.19 375 ALA A CA 1
ATOM 3056 C C . ALA A 1 375 ? 17.799 3.524 -36.633 1.00 87.19 375 ALA A C 1
ATOM 3058 O O . ALA A 1 375 ? 18.206 3.467 -37.795 1.00 87.19 375 ALA A O 1
ATOM 3059 N N . LYS A 1 376 ? 18.532 3.100 -35.594 1.00 85.56 376 LYS A N 1
ATOM 3060 C CA . LYS A 1 376 ? 19.868 2.505 -35.723 1.00 85.56 376 LYS A CA 1
ATOM 3061 C C . LYS A 1 376 ? 19.853 1.253 -36.597 1.00 85.56 376 LYS A C 1
ATOM 3063 O O . LYS A 1 376 ? 20.588 1.181 -37.574 1.00 85.56 376 LYS A O 1
ATOM 3068 N N . ARG A 1 377 ? 18.981 0.286 -36.287 1.00 87.94 377 ARG A N 1
ATOM 3069 C CA . ARG A 1 377 ? 18.865 -0.960 -37.065 1.00 87.94 377 ARG A CA 1
ATOM 3070 C C . ARG A 1 377 ? 18.565 -0.689 -38.536 1.00 87.94 377 ARG A C 1
ATOM 3072 O O . ARG A 1 377 ? 19.076 -1.389 -39.405 1.00 87.94 377 ARG A O 1
ATOM 3079 N N . TYR A 1 378 ? 17.737 0.318 -38.815 1.00 87.31 378 TYR A N 1
ATOM 3080 C CA . TYR A 1 378 ? 17.475 0.745 -40.184 1.00 87.31 378 TYR A CA 1
ATOM 3081 C C . TYR A 1 378 ? 18.723 1.349 -40.841 1.00 87.31 378 TYR A C 1
ATOM 3083 O O . TYR A 1 378 ? 19.052 0.971 -41.962 1.00 87.31 378 TYR A O 1
ATOM 3091 N N . TYR A 1 379 ? 19.435 2.240 -40.148 1.00 87.38 379 TYR A N 1
ATOM 3092 C CA . TYR A 1 379 ? 20.659 2.872 -40.644 1.00 87.38 379 TYR A CA 1
ATOM 3093 C C . TYR A 1 379 ? 21.777 1.859 -40.940 1.00 87.38 379 TYR A C 1
ATOM 3095 O O . TYR A 1 379 ? 22.403 1.934 -41.996 1.00 87.38 379 TYR A O 1
ATOM 3103 N N . ASP A 1 380 ? 21.975 0.873 -40.064 1.00 86.56 380 ASP A N 1
ATOM 3104 C CA . ASP A 1 380 ? 22.985 -0.182 -40.222 1.00 86.56 380 ASP A CA 1
ATOM 3105 C C . ASP A 1 380 ? 22.712 -1.081 -41.438 1.00 86.56 380 ASP A C 1
ATOM 3107 O O . ASP A 1 380 ? 23.640 -1.637 -42.022 1.00 86.56 380 ASP A O 1
ATOM 3111 N N . LYS A 1 381 ? 21.445 -1.188 -41.862 1.00 89.88 381 LYS A N 1
ATOM 3112 C CA . LYS A 1 381 ? 21.038 -1.940 -43.058 1.00 89.88 381 LYS A CA 1
ATOM 3113 C C . LYS A 1 381 ? 21.325 -1.193 -44.371 1.00 89.88 381 LYS A C 1
ATOM 3115 O O . LYS A 1 381 ? 21.272 -1.801 -45.441 1.00 89.88 381 LYS A O 1
ATOM 3120 N N . LEU A 1 382 ? 21.569 0.118 -44.331 1.00 90.12 382 LEU A N 1
ATOM 3121 C CA . LEU A 1 382 ? 21.799 0.922 -45.533 1.00 90.12 382 LEU A CA 1
ATOM 3122 C C . LEU A 1 382 ? 23.243 0.792 -46.029 1.00 90.12 382 LEU A C 1
ATOM 3124 O O . LEU A 1 382 ? 24.193 0.708 -45.252 1.00 90.12 382 LEU A O 1
ATOM 3128 N N . PHE A 1 383 ? 23.410 0.856 -47.348 1.00 88.31 383 PHE A N 1
ATOM 3129 C CA . PHE A 1 383 ? 24.721 0.810 -47.990 1.00 88.31 383 PHE A CA 1
ATOM 3130 C C . PHE A 1 383 ? 25.293 2.226 -48.130 1.00 88.31 383 PHE A C 1
ATOM 3132 O O . PHE A 1 383 ? 24.669 3.101 -48.740 1.00 88.31 383 PHE A O 1
ATOM 3139 N N . LYS A 1 384 ? 26.491 2.436 -47.570 1.00 88.19 384 LYS A N 1
ATOM 3140 C CA . LYS A 1 384 ? 27.086 3.760 -47.300 1.00 88.19 384 LYS A CA 1
ATOM 3141 C C . LYS A 1 384 ? 28.210 4.185 -48.264 1.00 88.19 384 LYS A C 1
ATOM 3143 O O . LYS A 1 384 ? 28.931 5.132 -47.987 1.00 88.19 384 LYS A O 1
ATOM 3148 N N . GLU A 1 385 ? 28.367 3.510 -49.401 1.00 86.06 385 GLU A N 1
ATOM 3149 C CA . GLU A 1 385 ? 29.436 3.826 -50.371 1.00 86.06 385 GLU A CA 1
ATOM 3150 C C . GLU A 1 385 ? 29.105 5.011 -51.286 1.00 86.06 385 GLU A C 1
ATOM 3152 O O . GLU A 1 385 ? 29.937 5.885 -51.502 1.00 86.06 385 GLU A O 1
ATOM 3157 N N . TYR A 1 386 ? 27.881 5.039 -51.815 1.00 89.06 386 TYR A N 1
ATOM 3158 C CA . TYR A 1 386 ? 27.370 6.106 -52.677 1.00 89.06 386 TYR A CA 1
ATOM 3159 C C . TYR A 1 386 ? 26.016 6.562 -52.145 1.00 89.06 386 TYR A C 1
ATOM 3161 O O . TYR A 1 386 ? 25.224 5.730 -51.686 1.00 89.06 386 TYR A O 1
ATOM 3169 N N . CYS A 1 387 ? 25.732 7.861 -52.217 1.00 90.06 387 CYS A N 1
ATOM 3170 C CA . CYS A 1 387 ? 24.449 8.425 -51.807 1.00 90.06 387 CYS A CA 1
ATOM 3171 C C . CYS A 1 387 ? 23.511 8.670 -53.001 1.00 90.06 387 CYS A C 1
ATOM 3173 O O . CYS A 1 387 ? 23.919 8.709 -54.161 1.00 90.06 387 CYS A O 1
ATOM 3175 N N . ILE A 1 388 ? 22.222 8.826 -52.700 1.00 91.94 388 ILE A N 1
ATOM 3176 C CA . ILE A 1 388 ? 21.192 9.278 -53.637 1.00 91.94 388 ILE A CA 1
ATOM 3177 C C . ILE A 1 388 ? 20.753 10.673 -53.208 1.00 91.94 388 ILE A C 1
ATOM 3179 O O . ILE A 1 388 ? 20.459 10.902 -52.032 1.00 91.94 388 ILE A O 1
ATOM 3183 N N . ALA A 1 389 ? 20.664 11.585 -54.169 1.00 91.12 389 ALA A N 1
ATOM 3184 C CA . ALA A 1 389 ? 20.260 12.967 -53.970 1.00 91.12 389 ALA A CA 1
ATOM 3185 C C . ALA A 1 389 ? 18.880 13.250 -54.585 1.00 91.12 389 ALA A C 1
ATOM 3187 O O . ALA A 1 389 ? 18.503 12.694 -55.617 1.00 91.12 389 ALA A O 1
ATOM 3188 N N . ASP A 1 390 ? 18.112 14.136 -53.957 1.00 92.06 390 ASP A N 1
ATOM 3189 C CA . ASP A 1 390 ? 16.888 14.706 -54.513 1.00 92.06 390 ASP A CA 1
ATOM 3190 C C . ASP A 1 390 ? 17.130 16.178 -54.856 1.00 92.06 390 ASP A C 1
ATOM 3192 O O . ASP A 1 390 ? 17.287 17.031 -53.976 1.00 92.06 390 ASP A O 1
ATOM 3196 N N . PHE A 1 391 ? 17.144 16.467 -56.158 1.00 89.69 391 PHE A N 1
ATOM 3197 C CA . PHE A 1 391 ? 17.344 17.812 -56.686 1.00 89.69 391 PHE A CA 1
ATOM 3198 C C . PHE A 1 391 ? 16.041 18.591 -56.861 1.00 89.69 391 PHE A C 1
ATOM 3200 O O . PHE A 1 391 ? 16.085 19.696 -57.374 1.00 89.69 391 PHE A O 1
ATOM 3207 N N . SER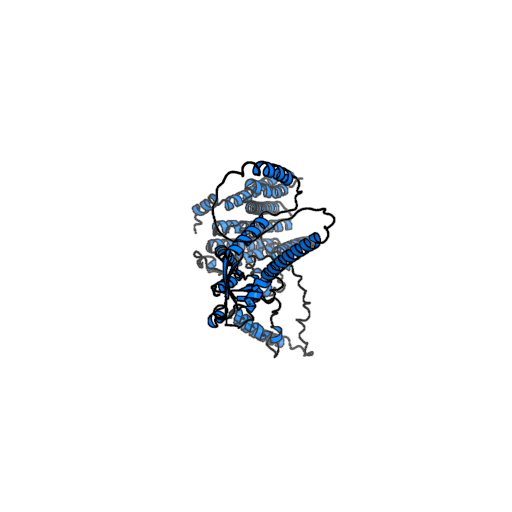 A 1 392 ? 14.875 18.104 -56.423 1.00 87.81 392 SER A N 1
ATOM 3208 C CA . SER A 1 392 ? 13.586 18.777 -56.682 1.00 87.81 392 SER A CA 1
ATOM 3209 C C . SER A 1 392 ? 13.536 20.250 -56.232 1.00 87.81 392 SER A C 1
ATOM 3211 O O . SER A 1 392 ? 12.829 21.057 -56.831 1.00 87.81 392 SER A O 1
ATOM 3213 N N . GLN A 1 393 ? 14.289 20.620 -55.188 1.00 87.88 393 GLN A N 1
ATOM 3214 C CA . GLN A 1 393 ? 14.348 21.986 -54.644 1.00 87.88 393 GLN A CA 1
ATOM 3215 C C . GLN A 1 393 ? 15.707 22.681 -54.859 1.00 87.88 393 GLN A C 1
ATOM 3217 O O . GLN A 1 393 ? 16.013 23.659 -54.172 1.00 87.88 393 GLN A O 1
ATOM 3222 N N . TYR A 1 394 ? 16.495 22.246 -55.849 1.00 85.56 394 TYR A N 1
ATOM 3223 C CA . TYR A 1 394 ? 17.842 22.774 -56.118 1.00 85.56 394 TYR A CA 1
ATOM 3224 C C . TYR A 1 394 ? 17.886 24.302 -56.311 1.00 85.56 394 TYR A C 1
ATOM 3226 O O . TYR A 1 394 ? 18.786 24.973 -55.810 1.00 85.56 394 TYR A O 1
ATOM 3234 N N . LYS A 1 395 ? 16.854 24.898 -56.930 1.00 85.12 395 LYS A N 1
ATOM 3235 C CA . LYS A 1 395 ? 16.746 26.361 -57.110 1.00 85.12 395 LYS A CA 1
ATOM 3236 C C . LYS A 1 395 ? 16.725 27.133 -55.785 1.00 85.12 395 LYS A C 1
ATOM 3238 O O . LYS A 1 395 ? 17.194 28.266 -55.742 1.00 85.12 395 LYS A O 1
ATOM 3243 N N . LYS A 1 396 ? 16.232 26.524 -54.700 1.00 84.69 396 LYS A N 1
ATOM 3244 C CA . LYS A 1 396 ? 16.217 27.100 -53.342 1.00 84.69 396 LYS A CA 1
ATOM 3245 C C . LYS A 1 396 ? 17.494 26.789 -52.544 1.00 84.69 396 LYS A C 1
ATOM 3247 O O . LYS A 1 396 ? 17.516 27.041 -51.345 1.00 84.69 396 LYS A O 1
ATOM 3252 N N . ASN A 1 397 ? 18.522 26.225 -53.188 1.00 82.62 397 ASN A N 1
ATOM 3253 C CA . ASN A 1 397 ? 19.750 25.729 -52.558 1.00 82.62 397 ASN A CA 1
ATOM 3254 C C . ASN A 1 397 ? 19.500 24.659 -51.475 1.00 82.62 397 ASN A C 1
ATOM 3256 O O . ASN A 1 397 ? 20.229 24.567 -50.493 1.00 82.62 397 ASN A O 1
ATOM 3260 N N . ARG A 1 398 ? 18.425 23.870 -51.623 1.00 85.00 398 ARG A N 1
ATOM 3261 C CA . ARG A 1 398 ? 18.080 22.775 -50.708 1.00 85.00 398 ARG A CA 1
ATOM 3262 C C . ARG A 1 398 ? 18.186 21.456 -51.458 1.00 85.00 398 ARG A C 1
ATOM 3264 O O . ARG A 1 398 ? 17.378 21.188 -52.346 1.00 85.00 398 ARG A O 1
ATOM 3271 N N . ILE A 1 399 ? 19.178 20.654 -51.090 1.00 86.81 399 ILE A N 1
ATOM 3272 C CA . ILE A 1 399 ? 19.423 19.324 -51.650 1.00 86.81 399 ILE A CA 1
ATOM 3273 C C . ILE A 1 399 ? 19.289 18.321 -50.509 1.00 86.81 399 ILE A C 1
ATOM 3275 O O . ILE A 1 399 ? 19.916 18.480 -49.463 1.00 86.81 399 ILE A O 1
ATOM 3279 N N . ALA A 1 400 ? 18.452 17.304 -50.700 1.00 87.56 400 ALA A N 1
ATOM 3280 C CA . ALA A 1 400 ? 18.301 16.220 -49.738 1.00 87.56 400 ALA A CA 1
ATOM 3281 C C . ALA A 1 400 ? 19.110 15.011 -50.208 1.00 87.56 400 ALA A C 1
ATOM 3283 O O . ALA A 1 400 ? 19.052 14.657 -51.382 1.00 87.56 400 ALA A O 1
ATOM 3284 N N . MET A 1 401 ? 19.837 14.369 -49.299 1.00 88.12 401 MET A N 1
ATOM 3285 C CA . MET A 1 401 ? 20.619 13.167 -49.584 1.00 88.12 401 MET A CA 1
ATOM 3286 C C . MET A 1 401 ? 20.213 12.033 -48.651 1.00 88.12 401 MET A C 1
ATOM 3288 O O . MET A 1 401 ? 19.800 12.265 -47.513 1.00 88.12 401 MET A O 1
ATOM 3292 N N . ARG A 1 402 ? 20.323 10.799 -49.143 1.00 89.81 402 ARG A N 1
ATOM 3293 C CA . ARG A 1 402 ? 20.150 9.582 -48.346 1.00 89.81 402 ARG A CA 1
ATOM 3294 C C . ARG A 1 402 ? 21.053 8.456 -48.833 1.00 89.81 402 ARG A C 1
ATOM 3296 O O . ARG A 1 402 ? 21.474 8.444 -49.988 1.00 89.81 402 ARG A O 1
ATOM 3303 N N . TRP A 1 403 ? 21.300 7.490 -47.958 1.00 91.31 403 TRP A N 1
ATOM 3304 C CA . TRP A 1 403 ? 22.010 6.264 -48.308 1.00 91.31 403 TRP A CA 1
ATOM 3305 C C . TRP A 1 403 ? 21.143 5.316 -49.140 1.00 91.31 403 TRP A C 1
ATOM 3307 O O . TRP A 1 403 ? 19.907 5.431 -49.185 1.00 91.31 403 TRP A O 1
ATOM 3317 N N . ARG A 1 404 ? 21.812 4.393 -49.833 1.00 92.06 404 ARG A N 1
ATOM 3318 C CA . ARG A 1 404 ? 21.169 3.445 -50.744 1.00 92.06 404 ARG A CA 1
ATOM 3319 C C . ARG A 1 404 ? 20.549 2.284 -49.983 1.00 92.06 404 ARG A C 1
ATOM 3321 O O . ARG A 1 404 ? 21.098 1.789 -48.999 1.00 92.06 404 ARG A O 1
ATOM 3328 N N . THR A 1 405 ? 19.407 1.830 -50.481 1.00 92.06 405 THR A N 1
ATOM 3329 C CA . THR A 1 405 ? 18.766 0.591 -50.026 1.00 92.06 405 THR A CA 1
ATOM 3330 C C . THR A 1 405 ? 19.288 -0.612 -50.810 1.00 92.06 405 THR A C 1
ATOM 3332 O O . THR A 1 405 ? 19.791 -0.468 -51.921 1.00 92.06 405 THR A O 1
ATOM 3335 N N . GLU A 1 406 ? 19.113 -1.819 -50.272 1.00 91.00 406 GLU A N 1
ATOM 3336 C CA . GLU A 1 406 ? 19.543 -3.066 -50.925 1.00 91.00 406 GLU A CA 1
ATOM 3337 C C . GLU A 1 406 ? 19.014 -3.213 -52.362 1.00 91.00 406 GLU A C 1
ATOM 3339 O O . GLU A 1 406 ? 19.753 -3.603 -53.263 1.00 91.00 406 GLU A O 1
ATOM 3344 N N . ARG A 1 407 ? 17.746 -2.850 -52.602 1.00 91.44 407 ARG A N 1
ATOM 3345 C CA . ARG A 1 407 ? 17.135 -2.920 -53.940 1.00 91.44 407 ARG A CA 1
ATOM 3346 C C . ARG A 1 407 ? 17.826 -1.991 -54.939 1.00 91.44 407 ARG A C 1
ATOM 3348 O O . ARG A 1 407 ? 18.029 -2.380 -56.081 1.00 91.44 407 ARG A O 1
ATOM 3355 N N . GLU A 1 408 ? 18.203 -0.794 -54.499 1.00 91.50 408 GLU A N 1
ATOM 3356 C CA . GLU A 1 408 ? 18.884 0.209 -55.330 1.00 91.50 408 GLU A CA 1
ATOM 3357 C C . GLU A 1 408 ? 20.336 -0.168 -55.613 1.00 91.50 408 GLU A C 1
ATOM 3359 O O . GLU A 1 408 ? 20.850 0.116 -56.690 1.00 91.50 408 GLU A O 1
ATOM 3364 N N . VAL A 1 409 ? 20.994 -0.841 -54.666 1.00 90.88 409 VAL A N 1
ATOM 3365 C CA . VAL A 1 409 ? 22.331 -1.403 -54.886 1.00 90.88 409 VAL A CA 1
ATOM 3366 C C . VAL A 1 409 ? 22.267 -2.525 -55.916 1.00 90.88 409 VAL A C 1
ATOM 3368 O O . VAL A 1 409 ? 23.040 -2.509 -56.868 1.00 90.88 409 VAL A O 1
ATOM 3371 N N . ARG A 1 410 ? 21.296 -3.442 -55.797 1.00 90.00 410 ARG A N 1
ATOM 3372 C CA . ARG A 1 410 ? 21.081 -4.504 -56.794 1.00 90.00 410 ARG A CA 1
ATOM 3373 C C . ARG A 1 410 ? 20.735 -3.952 -58.179 1.00 90.00 410 ARG A C 1
ATOM 3375 O O . ARG A 1 410 ? 21.135 -4.546 -59.172 1.00 90.00 410 ARG A O 1
ATOM 3382 N N . SER A 1 411 ? 20.016 -2.830 -58.257 1.00 88.31 411 SER A N 1
ATOM 3383 C CA . SER A 1 411 ? 19.705 -2.176 -59.533 1.00 88.31 411 SER A CA 1
ATOM 3384 C C . SER A 1 411 ? 20.853 -1.320 -60.086 1.00 88.31 411 SER A C 1
ATOM 3386 O O . SER A 1 411 ? 20.773 -0.879 -61.226 1.00 88.31 411 SER A O 1
ATOM 3388 N N . GLY A 1 412 ? 21.906 -1.056 -59.301 1.00 89.12 412 GLY A N 1
ATOM 3389 C CA . GLY A 1 412 ? 23.044 -0.218 -59.697 1.00 89.12 412 GLY A CA 1
ATOM 3390 C C . GLY A 1 412 ? 22.819 1.296 -59.569 1.00 89.12 412 GLY A C 1
ATOM 3391 O O . GLY A 1 412 ? 23.650 2.085 -60.034 1.00 89.12 412 GLY A O 1
ATOM 3392 N N . LYS A 1 413 ? 21.735 1.735 -58.915 1.00 89.44 413 LYS A N 1
ATOM 3393 C CA . LYS A 1 413 ? 21.386 3.157 -58.795 1.00 89.44 413 LYS A CA 1
ATOM 3394 C C . LYS A 1 413 ? 22.398 3.922 -57.941 1.00 89.44 413 LYS A C 1
ATOM 3396 O O . LYS A 1 413 ? 22.800 3.466 -56.869 1.00 89.44 413 LYS A O 1
ATOM 3401 N N . GLY A 1 414 ? 22.835 5.085 -58.424 1.00 86.81 414 GLY A N 1
ATOM 3402 C CA . GLY A 1 414 ? 23.863 5.921 -57.796 1.00 86.81 414 GLY A CA 1
ATOM 3403 C C . GLY A 1 414 ? 25.313 5.491 -58.056 1.00 86.81 414 GLY A C 1
ATOM 3404 O O . GLY A 1 414 ? 26.215 6.188 -57.602 1.00 86.81 414 GLY A O 1
ATOM 3405 N N . GLN A 1 415 ? 25.550 4.385 -58.776 1.00 86.88 415 GLN A N 1
ATOM 3406 C CA . GLN A 1 415 ? 26.894 3.924 -59.165 1.00 86.88 415 GLN A CA 1
ATOM 3407 C C . GLN A 1 415 ? 27.036 3.746 -60.683 1.00 86.88 415 GLN A C 1
ATOM 3409 O O . GLN A 1 415 ? 27.964 4.305 -61.271 1.00 86.88 415 GLN A O 1
ATOM 3414 N N . PHE A 1 416 ? 26.116 2.992 -61.294 1.00 88.19 416 PHE A N 1
ATOM 3415 C CA . PHE A 1 416 ? 26.020 2.761 -62.745 1.00 88.19 416 PHE A CA 1
ATOM 3416 C C . PHE A 1 416 ? 24.856 3.524 -63.391 1.00 88.19 416 PHE A C 1
ATOM 3418 O O . PHE A 1 416 ? 24.750 3.597 -64.607 1.00 88.19 416 PHE A O 1
ATOM 3425 N N . GLU A 1 417 ? 23.978 4.088 -62.570 1.00 91.31 417 GLU A N 1
ATOM 3426 C CA . GLU A 1 417 ? 22.876 4.962 -62.962 1.00 91.31 417 GLU A CA 1
ATOM 3427 C C . GLU A 1 417 ? 22.949 6.230 -62.104 1.00 91.31 417 GLU A C 1
ATOM 3429 O O . GLU A 1 417 ? 23.423 6.193 -60.962 1.00 91.31 417 GLU A O 1
ATOM 3434 N N . CYS A 1 418 ? 22.487 7.355 -62.645 1.00 92.06 418 CYS A N 1
ATOM 3435 C CA . CYS A 1 418 ? 22.516 8.655 -61.991 1.00 92.06 418 CYS A CA 1
ATOM 3436 C C . CYS A 1 418 ? 21.923 8.611 -60.570 1.00 92.06 418 CYS A C 1
ATOM 3438 O O . CYS A 1 418 ? 20.833 8.094 -60.322 1.00 92.06 418 CYS A O 1
ATOM 3440 N N . GLY A 1 419 ? 22.632 9.214 -59.616 1.00 89.75 419 GLY A N 1
ATOM 3441 C CA . GLY A 1 419 ? 22.259 9.287 -58.205 1.00 89.75 419 GLY A CA 1
ATOM 3442 C C . GLY A 1 419 ? 21.111 10.246 -57.895 1.00 89.75 419 GLY A C 1
ATOM 3443 O O . GLY A 1 419 ? 20.765 10.409 -56.729 1.00 89.75 419 GLY A O 1
ATOM 3444 N N . ASN A 1 420 ? 20.494 10.886 -58.892 1.00 91.88 420 ASN A N 1
ATOM 3445 C CA . ASN A 1 420 ? 19.272 11.659 -58.680 1.00 91.88 420 ASN A CA 1
ATOM 3446 C C . ASN A 1 420 ? 18.069 10.712 -58.533 1.00 91.88 420 ASN A C 1
ATOM 3448 O O . ASN A 1 420 ? 17.796 9.893 -59.407 1.00 91.88 420 ASN A O 1
ATOM 3452 N N . LYS A 1 421 ? 17.289 10.867 -57.456 1.00 88.69 421 LYS A N 1
ATOM 3453 C CA . LYS A 1 421 ? 16.106 10.045 -57.149 1.00 88.69 421 LYS A CA 1
ATOM 3454 C C . LYS A 1 421 ? 15.169 9.856 -58.351 1.00 88.69 421 LYS A C 1
ATOM 3456 O O . LYS A 1 421 ? 14.663 8.751 -58.541 1.00 88.69 421 LYS A O 1
ATOM 3461 N N . ARG A 1 422 ? 14.951 10.908 -59.149 1.00 87.50 422 ARG A N 1
ATOM 3462 C CA . ARG A 1 422 ? 14.011 10.919 -60.290 1.00 87.50 422 ARG A CA 1
ATOM 3463 C C . ARG A 1 422 ? 14.662 10.677 -61.656 1.00 87.50 422 ARG A C 1
ATOM 3465 O O . ARG A 1 422 ? 13.949 10.659 -62.650 1.00 87.50 422 ARG A O 1
ATOM 3472 N N . CYS A 1 423 ? 15.982 10.532 -61.714 1.00 89.44 423 CYS A N 1
ATOM 3473 C CA . CYS A 1 423 ? 16.710 10.303 -62.958 1.00 89.44 423 CYS A CA 1
ATOM 3474 C C . CYS A 1 423 ? 16.990 8.807 -63.135 1.00 89.44 423 CYS A C 1
ATOM 3476 O O . CYS A 1 423 ? 17.134 8.096 -62.137 1.00 89.44 423 CYS A O 1
ATOM 3478 N N . THR A 1 424 ? 17.052 8.359 -64.391 1.00 88.31 424 THR A N 1
ATOM 3479 C CA . THR A 1 424 ? 17.401 6.975 -64.768 1.00 88.31 424 THR A CA 1
ATOM 3480 C C . THR A 1 424 ? 18.508 6.901 -65.826 1.00 88.31 424 THR A C 1
ATOM 3482 O O . THR A 1 424 ? 18.776 5.835 -66.373 1.00 88.31 424 THR A O 1
ATOM 3485 N N . GLU A 1 425 ? 19.180 8.027 -66.085 1.00 89.50 425 GLU A N 1
ATOM 3486 C CA . GLU A 1 425 ? 20.284 8.123 -67.046 1.00 89.50 425 GLU A CA 1
ATOM 3487 C C . GLU A 1 425 ? 21.508 7.327 -66.588 1.00 89.50 425 GLU A C 1
ATOM 3489 O O . GLU A 1 425 ? 21.875 7.362 -65.406 1.00 89.50 425 GLU A O 1
ATOM 3494 N N . LYS A 1 426 ? 22.154 6.643 -67.535 1.00 89.06 426 LYS A N 1
ATOM 3495 C CA . LYS A 1 426 ? 23.329 5.787 -67.292 1.00 89.06 426 LYS A CA 1
ATOM 3496 C C . LYS A 1 426 ? 24.606 6.298 -67.963 1.00 89.06 426 LYS A C 1
ATOM 3498 O O . LYS A 1 426 ? 25.692 5.902 -67.548 1.00 89.06 426 LYS A O 1
ATOM 3503 N N . ASP A 1 427 ? 24.475 7.202 -68.928 1.00 84.50 427 ASP A N 1
ATOM 3504 C CA . ASP A 1 427 ? 25.591 7.689 -69.737 1.00 84.50 427 ASP A CA 1
ATOM 3505 C C . ASP A 1 427 ? 26.316 8.877 -69.062 1.00 84.50 427 ASP A C 1
ATOM 3507 O O . ASP A 1 427 ? 25.702 9.684 -68.353 1.00 84.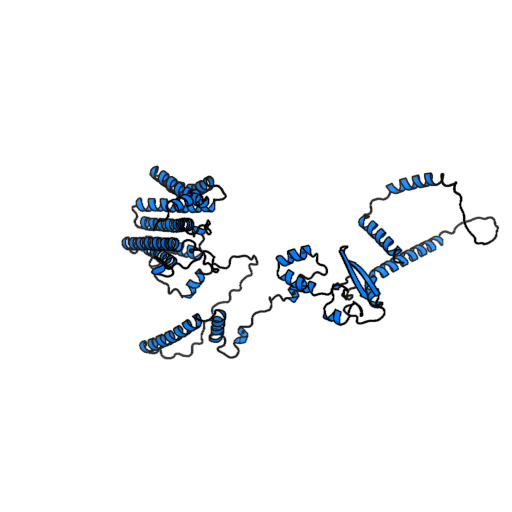50 427 ASP A O 1
ATOM 3511 N N . ASP A 1 428 ? 27.640 8.953 -69.252 1.00 83.06 428 ASP A N 1
ATOM 3512 C CA . ASP A 1 428 ? 28.545 10.034 -68.812 1.00 83.06 428 ASP A CA 1
ATOM 3513 C C . ASP A 1 428 ? 28.385 10.489 -67.346 1.00 83.06 428 ASP A C 1
ATOM 3515 O O . ASP A 1 428 ? 28.208 11.668 -67.017 1.00 83.06 428 ASP A O 1
ATOM 3519 N N . LEU A 1 429 ? 28.466 9.530 -66.420 1.00 88.06 429 LEU A N 1
ATOM 3520 C CA . LEU A 1 429 ? 28.344 9.783 -64.983 1.00 88.06 429 LEU A CA 1
ATOM 3521 C C . LEU A 1 429 ? 29.628 10.381 -64.379 1.00 88.06 429 LEU A C 1
ATOM 3523 O O . LEU A 1 429 ? 30.646 9.711 -64.215 1.00 88.06 429 LEU A O 1
ATOM 3527 N N . SER A 1 430 ? 29.534 11.631 -63.933 1.00 85.00 430 SER A N 1
ATOM 3528 C CA . SER A 1 430 ? 30.559 12.325 -63.142 1.00 85.00 430 SER A CA 1
ATOM 3529 C C . SER A 1 430 ? 30.486 11.935 -61.661 1.00 85.00 430 SER A C 1
ATOM 3531 O O . SER A 1 430 ? 29.394 11.843 -61.098 1.00 85.00 430 SER A O 1
ATOM 3533 N N . SER A 1 431 ? 31.635 11.701 -61.017 1.00 85.25 431 SER A N 1
ATOM 3534 C CA . SER A 1 431 ? 31.713 11.399 -59.578 1.00 85.25 431 SER A CA 1
ATOM 3535 C C . SER A 1 431 ? 32.039 12.669 -58.795 1.00 85.25 431 SER A C 1
ATOM 3537 O O . SER A 1 431 ? 33.003 13.354 -59.114 1.00 85.25 431 SER A O 1
ATOM 3539 N N . TRP A 1 432 ? 31.238 12.967 -57.778 1.00 80.88 432 TRP A N 1
ATOM 3540 C CA . TRP A 1 432 ? 31.382 14.119 -56.896 1.00 80.88 432 TRP A CA 1
ATOM 3541 C C . TRP A 1 432 ? 31.673 13.635 -55.485 1.00 80.88 432 TRP A C 1
ATOM 3543 O O . TRP A 1 432 ? 30.977 12.755 -54.972 1.00 80.88 432 TRP A O 1
ATOM 3553 N N . GLU A 1 433 ? 32.667 14.241 -54.854 1.00 80.00 433 GLU A N 1
ATOM 3554 C CA . GLU A 1 433 ? 32.969 14.041 -53.444 1.00 80.00 433 GLU A CA 1
ATOM 3555 C C . GLU A 1 433 ? 32.743 15.373 -52.741 1.00 80.00 433 GLU A C 1
ATOM 3557 O O . GLU A 1 433 ? 33.323 16.387 -53.124 1.00 80.00 433 GLU A O 1
ATOM 3562 N N . ASN A 1 434 ? 31.834 15.400 -51.769 1.00 62.97 434 ASN A N 1
ATOM 3563 C CA . ASN A 1 434 ? 31.531 16.627 -51.041 1.00 62.97 434 ASN A CA 1
ATOM 3564 C C . ASN A 1 434 ? 31.715 16.413 -49.540 1.00 62.97 434 ASN A C 1
ATOM 3566 O O . ASN A 1 434 ? 31.309 15.379 -48.997 1.00 62.97 434 ASN A O 1
ATOM 3570 N N . ASN A 1 435 ? 32.320 17.399 -48.880 1.00 58.06 435 ASN A N 1
ATOM 3571 C CA . ASN A 1 435 ? 32.578 17.375 -47.448 1.00 58.06 435 ASN A CA 1
ATOM 3572 C C . ASN A 1 435 ? 31.410 18.047 -46.721 1.00 58.06 435 ASN A C 1
ATOM 3574 O O . ASN A 1 435 ? 31.250 19.268 -46.736 1.00 58.06 435 ASN A O 1
ATOM 3578 N N . ILE A 1 436 ? 30.543 17.246 -46.104 1.00 53.09 436 ILE A N 1
ATOM 3579 C CA . ILE A 1 436 ? 29.369 17.773 -45.406 1.00 53.09 436 ILE A CA 1
ATOM 3580 C C . ILE A 1 436 ? 29.763 18.056 -43.954 1.00 53.09 436 ILE A C 1
ATOM 3582 O O . ILE A 1 436 ? 30.042 17.138 -43.185 1.00 53.09 436 ILE A O 1
ATOM 3586 N N . LYS A 1 437 ? 29.750 19.343 -43.573 1.00 48.81 437 LYS A N 1
ATOM 3587 C CA . LYS A 1 437 ? 29.990 19.837 -42.200 1.00 48.81 437 LYS A CA 1
ATOM 3588 C C . LYS A 1 437 ? 31.292 19.326 -41.557 1.00 48.81 437 LYS A C 1
ATOM 3590 O O . LYS A 1 437 ? 31.276 18.939 -40.395 1.00 48.81 437 LYS A O 1
ATOM 3595 N N . LYS A 1 438 ? 32.399 19.326 -42.309 1.00 50.41 438 LYS A N 1
ATOM 3596 C CA . LYS A 1 438 ? 33.764 18.988 -41.848 1.00 50.41 438 LYS A CA 1
ATOM 3597 C C . LYS A 1 438 ? 33.952 17.562 -41.274 1.00 50.41 438 LYS A C 1
ATOM 3599 O O . LYS A 1 438 ? 35.046 17.265 -40.809 1.00 50.41 438 LYS A O 1
ATOM 3604 N N . ASN A 1 439 ? 32.949 16.673 -41.355 1.00 57.03 439 ASN A N 1
ATOM 3605 C CA . ASN A 1 439 ? 32.948 15.405 -40.604 1.00 57.03 439 ASN A CA 1
ATOM 3606 C C . ASN A 1 439 ? 32.806 14.128 -41.459 1.00 57.03 439 ASN A C 1
ATOM 3608 O O . ASN A 1 439 ? 33.085 13.047 -40.949 1.00 57.03 439 ASN A O 1
ATOM 3612 N N . ALA A 1 440 ? 32.375 14.196 -42.728 1.00 60.66 440 ALA A N 1
ATOM 3613 C CA . ALA A 1 440 ? 32.279 13.001 -43.580 1.00 60.66 440 ALA A CA 1
ATOM 3614 C C . ALA A 1 440 ? 32.358 13.317 -45.083 1.00 60.66 440 ALA A C 1
ATOM 3616 O O . ALA A 1 440 ? 31.672 14.214 -45.583 1.00 60.66 440 ALA A O 1
ATOM 3617 N N . LEU A 1 441 ? 33.151 12.517 -45.804 1.00 73.88 441 LEU A N 1
ATOM 3618 C CA . LEU A 1 441 ? 33.264 12.533 -47.262 1.00 73.88 441 LEU A CA 1
ATOM 3619 C C . LEU A 1 441 ? 32.170 11.647 -47.873 1.00 73.88 441 LEU A C 1
ATOM 3621 O O . LEU A 1 441 ? 32.132 10.442 -47.621 1.00 73.88 441 LEU A O 1
ATOM 3625 N N . VAL A 1 442 ? 31.276 12.230 -48.674 1.00 81.50 442 VAL A N 1
ATOM 3626 C CA . VAL A 1 442 ? 30.170 11.495 -49.311 1.00 81.50 442 VAL A CA 1
ATOM 3627 C C . VAL A 1 442 ? 30.353 11.470 -50.825 1.00 81.50 442 VAL A C 1
ATOM 3629 O O . VAL A 1 442 ? 30.534 12.520 -51.441 1.00 81.50 442 VAL A O 1
ATOM 3632 N N . LYS A 1 443 ? 30.257 10.276 -51.424 1.00 88.56 443 LYS A N 1
ATOM 3633 C CA . LYS A 1 443 ? 30.389 10.062 -52.873 1.00 88.56 443 LYS A CA 1
ATOM 3634 C C . LYS A 1 443 ? 29.025 10.061 -53.565 1.00 88.56 443 LYS A C 1
ATOM 3636 O O . LYS A 1 443 ? 28.117 9.330 -53.163 1.00 88.56 443 LYS A O 1
ATOM 3641 N N . LEU A 1 444 ? 28.887 10.838 -54.638 1.00 89.38 444 LEU A N 1
ATOM 3642 C CA . LEU A 1 444 ? 27.664 10.960 -55.438 1.00 89.38 444 LEU A CA 1
ATOM 3643 C C . LEU A 1 444 ? 27.996 10.929 -56.935 1.00 89.38 444 LEU A C 1
ATOM 3645 O O . LEU A 1 444 ? 28.786 11.739 -57.403 1.00 89.38 444 LEU A O 1
ATOM 3649 N N . ARG A 1 445 ? 27.365 10.041 -57.714 1.00 90.50 445 ARG A N 1
ATOM 3650 C CA . ARG A 1 445 ? 27.513 10.015 -59.181 1.00 90.50 445 ARG A CA 1
ATOM 3651 C C . ARG A 1 445 ? 26.322 10.637 -59.893 1.00 90.50 445 ARG A C 1
ATOM 3653 O O . ARG A 1 445 ? 25.189 10.269 -59.598 1.00 90.50 445 ARG A O 1
ATOM 3660 N N . LEU A 1 446 ? 26.555 11.544 -60.840 1.00 90.88 446 LEU A N 1
ATOM 3661 C CA . LEU A 1 446 ? 25.506 12.286 -61.552 1.00 90.88 446 LEU A CA 1
ATOM 3662 C C . LEU A 1 446 ? 25.797 12.400 -63.048 1.00 90.88 446 LEU A C 1
ATOM 3664 O O . LEU A 1 446 ? 26.940 12.621 -63.443 1.00 90.88 446 LEU A O 1
ATOM 3668 N N . CYS A 1 447 ? 24.743 12.349 -63.863 1.00 91.31 447 CYS A N 1
ATOM 3669 C CA . CYS A 1 447 ? 24.812 12.714 -65.278 1.00 91.31 447 CYS A CA 1
ATOM 3670 C C . CYS A 1 447 ? 25.039 14.234 -65.452 1.00 91.31 447 CYS A C 1
ATOM 3672 O O . CYS A 1 447 ? 24.808 15.000 -64.501 1.00 91.31 447 CYS A O 1
ATOM 3674 N N . PRO A 1 448 ? 25.428 14.709 -66.650 1.00 87.44 448 PRO A N 1
ATOM 3675 C CA . PRO A 1 448 ? 25.772 16.115 -66.883 1.00 87.44 448 PRO A CA 1
ATOM 3676 C C . PRO A 1 448 ? 24.645 17.096 -66.526 1.00 87.44 448 PRO A C 1
ATOM 3678 O O . PRO A 1 448 ? 24.888 18.143 -65.922 1.00 87.44 448 PRO A O 1
ATOM 3681 N N . GLU A 1 449 ? 23.390 16.739 -66.808 1.00 86.81 449 GLU A N 1
ATOM 3682 C CA . GLU A 1 449 ? 22.230 17.575 -66.475 1.00 86.81 449 GLU A CA 1
ATOM 3683 C C . GLU A 1 449 ? 22.000 17.687 -64.963 1.00 86.81 449 GLU A C 1
ATOM 3685 O O . GLU A 1 449 ? 21.757 18.774 -64.436 1.00 86.81 449 GLU A O 1
ATOM 3690 N N . CYS A 1 450 ? 22.148 16.583 -64.225 1.00 87.44 450 CYS A N 1
ATOM 3691 C CA . CYS A 1 450 ? 22.021 16.605 -62.767 1.00 87.44 450 CYS A CA 1
ATOM 3692 C C . CYS A 1 450 ? 23.228 17.278 -62.093 1.00 87.44 450 CYS A C 1
ATOM 3694 O O . CYS A 1 450 ? 23.071 17.914 -61.051 1.00 87.44 450 CYS A O 1
ATOM 3696 N N . SER A 1 451 ? 24.416 17.208 -62.697 1.00 87.12 451 SER A N 1
ATOM 3697 C CA . SER A 1 451 ? 25.604 17.932 -62.231 1.00 87.12 451 SER A CA 1
ATOM 3698 C C . SER A 1 451 ? 25.416 19.457 -62.304 1.00 87.12 451 SER A C 1
ATOM 3700 O O . SER A 1 451 ? 25.736 20.174 -61.352 1.00 87.12 451 SER A O 1
ATOM 3702 N N . LYS A 1 452 ? 24.786 19.969 -63.373 1.00 85.12 452 LYS A N 1
ATOM 3703 C CA . LYS A 1 452 ? 24.398 21.391 -63.462 1.00 85.12 452 LYS A CA 1
ATOM 3704 C C . LYS A 1 452 ? 23.419 21.789 -62.352 1.00 85.12 452 LYS A C 1
ATOM 3706 O O . LYS A 1 452 ? 23.514 22.892 -61.817 1.00 85.12 452 LYS A O 1
ATOM 3711 N N . MET A 1 453 ? 22.493 20.900 -61.975 1.00 85.44 453 MET A N 1
ATOM 3712 C CA . MET A 1 453 ? 21.552 21.154 -60.873 1.00 85.44 453 MET A CA 1
ATOM 3713 C C . MET A 1 453 ? 22.253 21.234 -59.513 1.00 85.44 453 MET A C 1
ATOM 3715 O O . MET A 1 453 ? 21.885 22.084 -58.702 1.00 85.44 453 MET A O 1
ATOM 3719 N N . LEU A 1 454 ? 23.273 20.401 -59.280 1.00 84.75 454 LEU A N 1
ATOM 3720 C CA . LEU A 1 454 ? 24.103 20.450 -58.072 1.00 84.75 454 LEU A CA 1
ATOM 3721 C C . LEU A 1 454 ? 24.851 21.791 -57.963 1.00 84.75 454 LEU A C 1
ATOM 3723 O O . LEU A 1 454 ? 24.826 22.428 -56.914 1.00 84.75 454 LEU A O 1
ATOM 3727 N N . ASN A 1 455 ? 25.434 22.263 -59.068 1.00 82.12 455 ASN A N 1
ATOM 3728 C CA . ASN A 1 455 ? 26.258 23.478 -59.115 1.00 82.12 455 ASN A CA 1
ATOM 3729 C C . ASN A 1 455 ? 25.494 24.766 -59.480 1.00 82.12 455 ASN A C 1
ATOM 3731 O O . ASN A 1 455 ? 26.112 25.806 -59.725 1.00 82.12 455 ASN A O 1
ATOM 3735 N N . TYR A 1 456 ? 24.160 24.734 -59.487 1.00 81.56 456 TYR A N 1
ATOM 3736 C CA . TYR A 1 456 ? 23.305 25.819 -59.986 1.00 81.56 456 TYR A CA 1
ATOM 3737 C C . TYR A 1 456 ? 23.610 27.195 -59.363 1.00 81.56 456 TYR A C 1
ATOM 3739 O O . TYR A 1 456 ? 23.691 28.203 -60.068 1.00 81.56 456 TYR A O 1
ATOM 3747 N N . HIS A 1 457 ? 23.820 27.258 -58.045 1.00 74.50 457 HIS A N 1
ATOM 3748 C CA . HIS A 1 457 ? 24.134 28.518 -57.355 1.00 74.50 457 HIS A CA 1
ATOM 3749 C C . HIS A 1 457 ? 25.598 28.943 -57.509 1.00 74.50 457 HIS A C 1
ATOM 3751 O O . HIS A 1 457 ? 25.857 30.135 -57.670 1.00 74.50 457 HIS A O 1
ATOM 3757 N N . SER A 1 458 ? 26.543 27.997 -57.537 1.00 69.50 458 SER A N 1
ATOM 3758 C CA . SER A 1 458 ? 27.968 28.290 -57.758 1.00 69.50 458 SER A CA 1
ATOM 3759 C C . SER A 1 458 ? 28.198 28.885 -59.152 1.00 69.50 458 SER A C 1
ATOM 3761 O O . SER A 1 458 ? 28.800 29.951 -59.293 1.00 69.50 458 SER A O 1
ATOM 3763 N N . GLN A 1 459 ? 27.590 28.294 -60.184 1.00 64.19 459 GLN A N 1
ATOM 3764 C CA . GLN A 1 459 ? 27.659 28.805 -61.555 1.00 64.19 459 GLN A CA 1
ATOM 3765 C C . GLN A 1 459 ? 26.981 30.177 -61.697 1.00 64.19 459 GLN A C 1
ATOM 3767 O O . GLN A 1 459 ? 27.529 31.065 -62.350 1.00 64.19 459 GLN A O 1
ATOM 3772 N N . LYS A 1 460 ? 25.845 30.413 -61.023 1.00 64.88 460 LYS A N 1
ATOM 3773 C CA . LYS A 1 460 ? 25.186 31.732 -60.999 1.00 64.88 460 LYS A CA 1
ATOM 3774 C C . LYS A 1 460 ? 26.029 32.796 -60.281 1.00 64.88 460 LYS A C 1
ATOM 3776 O O . LYS A 1 460 ? 26.080 33.936 -60.739 1.00 64.88 460 LYS A O 1
ATOM 3781 N N . LYS A 1 461 ? 26.728 32.431 -59.198 1.00 60.91 461 LYS A N 1
ATOM 3782 C CA . LYS A 1 461 ? 27.681 33.305 -58.486 1.00 60.91 461 LYS A CA 1
ATOM 3783 C C . LYS A 1 461 ? 28.892 33.631 -59.377 1.00 60.91 461 LYS A C 1
ATOM 3785 O O . LYS A 1 461 ? 29.278 34.798 -59.452 1.00 60.91 461 LYS A O 1
ATOM 3790 N N . LYS A 1 462 ? 29.431 32.650 -60.118 1.00 61.06 462 LYS A N 1
ATOM 3791 C CA . LYS A 1 462 ? 30.524 32.842 -61.097 1.00 61.06 462 LYS A CA 1
ATOM 3792 C C . LYS A 1 462 ? 30.096 33.744 -62.274 1.00 61.06 462 LYS A C 1
ATOM 3794 O O . LYS A 1 462 ? 30.842 34.655 -62.637 1.00 61.06 462 LYS A O 1
ATOM 3799 N N . LEU A 1 463 ? 28.880 33.585 -62.808 1.00 58.38 463 LEU A N 1
ATOM 3800 C CA . LEU A 1 463 ? 28.320 34.464 -63.850 1.00 58.38 463 LEU A CA 1
ATOM 3801 C C . LEU A 1 463 ? 28.078 35.895 -63.339 1.00 58.38 463 LEU A C 1
ATOM 3803 O O . LEU A 1 463 ? 28.514 36.848 -63.977 1.00 58.38 463 LEU A O 1
ATOM 3807 N N . GLY A 1 464 ? 27.508 36.058 -62.140 1.00 58.47 464 GLY A N 1
ATOM 3808 C CA . GLY A 1 464 ? 27.312 37.375 -61.523 1.00 58.47 464 GLY A CA 1
ATOM 3809 C C . GLY A 1 464 ? 28.622 38.125 -61.229 1.00 58.47 464 GLY A C 1
ATOM 3810 O O . GLY A 1 464 ? 28.680 39.345 -61.395 1.00 58.47 464 GLY A O 1
ATOM 3811 N N . LYS A 1 465 ? 29.698 37.413 -60.849 1.00 59.31 465 LYS A N 1
ATOM 3812 C CA . LYS A 1 465 ? 31.053 37.987 -60.709 1.00 59.31 465 LYS A CA 1
ATOM 3813 C C . LYS A 1 465 ? 31.630 38.425 -62.071 1.00 59.31 465 LYS A C 1
ATOM 3815 O O . LYS A 1 465 ? 32.210 39.510 -62.156 1.00 59.31 465 LYS A O 1
ATOM 3820 N N . LYS A 1 466 ? 31.437 37.641 -63.144 1.00 57.12 466 LYS A N 1
ATOM 3821 C CA . LYS A 1 466 ? 31.845 37.998 -64.523 1.00 57.12 466 LYS A CA 1
ATOM 3822 C C . LYS A 1 466 ? 31.078 39.208 -65.067 1.00 57.12 466 LYS A C 1
ATOM 3824 O O . LYS A 1 466 ? 31.699 40.093 -65.655 1.00 57.12 466 LYS A O 1
ATOM 3829 N N . ASP A 1 467 ? 29.774 39.290 -64.817 1.00 56.59 467 ASP A N 1
ATOM 3830 C CA . ASP A 1 467 ? 28.944 40.425 -65.234 1.00 56.59 467 ASP A CA 1
ATOM 3831 C C . ASP A 1 467 ? 29.281 41.701 -64.455 1.00 56.59 467 ASP A C 1
ATOM 3833 O O . ASP A 1 467 ? 29.381 42.767 -65.060 1.00 56.59 467 ASP A O 1
ATOM 3837 N N . LYS A 1 468 ? 29.574 41.608 -63.146 1.00 57.12 468 LYS A N 1
ATOM 3838 C CA . LYS A 1 468 ? 30.126 42.738 -62.372 1.00 57.12 468 LYS A CA 1
ATOM 3839 C C . LYS A 1 468 ? 31.466 43.220 -62.941 1.00 57.12 468 LYS A C 1
ATOM 3841 O O . LYS A 1 468 ? 31.611 44.420 -63.155 1.00 57.12 468 LYS A O 1
ATOM 3846 N N . ARG A 1 469 ? 32.412 42.320 -63.252 1.00 58.44 469 ARG A N 1
ATOM 3847 C CA . ARG A 1 469 ? 33.699 42.680 -63.890 1.00 58.44 469 ARG A CA 1
ATOM 3848 C C . ARG A 1 469 ? 33.507 43.330 -65.270 1.00 58.44 469 ARG A C 1
ATOM 3850 O O . ARG A 1 469 ? 34.146 44.338 -65.558 1.00 58.44 469 ARG A O 1
ATOM 3857 N N . ARG A 1 470 ? 32.583 42.827 -66.100 1.00 56.69 470 ARG A N 1
ATOM 3858 C CA . ARG A 1 470 ? 32.231 43.446 -67.395 1.00 56.69 470 ARG A CA 1
ATOM 3859 C C . ARG A 1 470 ? 31.584 44.827 -67.242 1.00 56.69 470 ARG A C 1
ATOM 3861 O O . ARG A 1 470 ? 31.901 45.720 -68.023 1.00 56.69 470 ARG A O 1
ATOM 3868 N N . ASN A 1 471 ? 30.711 45.022 -66.252 1.00 55.97 471 ASN A N 1
ATOM 3869 C CA . ASN A 1 471 ? 30.067 46.317 -66.001 1.00 55.97 471 ASN A CA 1
ATOM 3870 C C . ASN A 1 471 ? 31.035 47.361 -65.428 1.00 55.97 471 ASN A C 1
ATOM 3872 O O . ASN A 1 471 ? 30.907 48.539 -65.753 1.00 55.97 471 ASN A O 1
ATOM 3876 N N . ILE A 1 472 ? 32.016 46.936 -64.622 1.00 58.28 472 ILE A N 1
ATOM 3877 C CA . ILE A 1 472 ? 33.112 47.799 -64.165 1.00 58.28 472 ILE A CA 1
ATOM 3878 C C . ILE A 1 472 ? 33.916 48.277 -65.380 1.00 58.28 472 ILE A C 1
ATOM 3880 O O . ILE A 1 472 ? 33.981 49.480 -65.594 1.00 58.28 472 ILE A O 1
ATOM 3884 N N . ASN A 1 473 ? 34.374 47.374 -66.259 1.00 56.38 473 ASN A N 1
ATOM 3885 C CA . ASN A 1 473 ? 35.114 47.756 -67.473 1.00 56.38 473 ASN A CA 1
ATOM 3886 C C . ASN A 1 473 ? 34.313 48.654 -68.437 1.00 56.38 473 ASN A C 1
ATOM 3888 O O . ASN A 1 473 ? 34.887 49.536 -69.074 1.00 56.38 473 ASN A O 1
ATOM 3892 N N . LYS A 1 474 ? 32.986 48.480 -68.537 1.00 56.44 474 LYS A N 1
ATOM 3893 C CA . LYS A 1 474 ? 32.115 49.376 -69.322 1.00 56.44 474 LYS A CA 1
ATOM 3894 C C . LYS A 1 474 ? 32.004 50.779 -68.713 1.00 56.44 474 LYS A C 1
ATOM 3896 O O . LYS A 1 474 ? 31.991 51.744 -69.470 1.00 56.44 474 LYS A O 1
ATOM 3901 N N . LYS A 1 475 ? 31.960 50.896 -67.378 1.00 54.41 475 LYS A N 1
ATOM 3902 C CA . LYS A 1 475 ? 31.984 52.189 -66.670 1.00 54.41 475 LYS A CA 1
ATOM 3903 C C . LYS A 1 475 ? 33.337 52.894 -66.793 1.00 54.41 475 LYS A C 1
ATOM 3905 O O . LYS A 1 475 ? 33.365 54.115 -66.919 1.00 54.41 475 LYS A O 1
ATOM 3910 N N . THR A 1 476 ? 34.444 52.150 -66.823 1.00 54.12 476 THR A N 1
ATOM 3911 C CA . THR A 1 476 ? 35.780 52.719 -67.064 1.00 54.12 476 THR A CA 1
ATOM 3912 C C . THR A 1 476 ? 35.917 53.247 -68.497 1.00 54.12 476 THR A C 1
ATOM 3914 O O . THR A 1 476 ? 36.427 54.347 -68.686 1.00 54.12 476 THR A O 1
ATOM 3917 N N . LEU A 1 477 ? 35.377 52.538 -69.502 1.00 53.38 477 LEU A N 1
ATOM 3918 C CA . LEU A 1 477 ? 35.355 53.018 -70.895 1.00 53.38 477 LEU A CA 1
ATOM 3919 C C . LEU A 1 477 ? 34.408 54.209 -71.126 1.00 53.38 477 LEU A C 1
ATOM 3921 O O . LEU A 1 477 ? 34.694 55.049 -71.978 1.00 53.38 477 LEU A O 1
ATOM 3925 N N . SER A 1 478 ? 33.288 54.308 -70.399 1.00 49.28 478 SER A N 1
ATOM 3926 C CA . SER A 1 478 ? 32.391 55.470 -70.502 1.00 49.28 478 SER A CA 1
ATOM 3927 C C . SER A 1 478 ? 32.951 56.709 -69.797 1.00 49.28 478 SER A C 1
ATOM 3929 O O . SER A 1 478 ? 32.781 57.810 -70.309 1.00 49.28 478 SER A O 1
ATOM 3931 N N . ASN A 1 479 ? 33.674 56.540 -68.682 1.00 47.62 479 ASN A N 1
ATOM 3932 C CA . ASN A 1 479 ? 34.376 57.643 -68.008 1.00 47.62 479 ASN A CA 1
ATOM 3933 C C . ASN A 1 479 ? 35.603 58.143 -68.788 1.00 47.62 479 ASN A C 1
ATOM 3935 O O . ASN A 1 479 ? 35.966 59.306 -68.648 1.00 47.62 479 ASN A O 1
ATOM 3939 N N . ALA A 1 480 ? 36.214 57.304 -69.631 1.00 47.56 480 ALA A N 1
ATOM 3940 C CA . ALA A 1 480 ? 37.299 57.716 -70.525 1.00 47.56 480 ALA A CA 1
ATOM 3941 C C . ALA A 1 480 ? 36.814 58.538 -71.740 1.00 47.56 480 ALA A C 1
ATOM 3943 O O . ALA A 1 480 ? 37.613 59.212 -72.377 1.00 47.56 480 ALA A O 1
ATOM 3944 N N . ARG A 1 481 ? 35.509 58.516 -72.063 1.00 45.69 481 ARG A N 1
ATOM 3945 C CA . ARG A 1 481 ? 34.918 59.310 -73.160 1.00 45.69 481 ARG A CA 1
ATOM 3946 C C . ARG A 1 481 ? 34.367 60.673 -72.731 1.00 45.69 481 ARG A C 1
ATOM 3948 O O . ARG A 1 481 ? 34.034 61.460 -73.607 1.00 45.69 481 ARG A O 1
ATOM 3955 N N . SER A 1 482 ? 34.273 60.970 -71.431 1.00 41.31 482 SER A N 1
ATOM 3956 C CA . SER A 1 482 ? 33.738 62.250 -70.928 1.00 41.31 482 SER A CA 1
ATOM 3957 C C . SER A 1 482 ? 34.814 63.221 -70.423 1.00 41.31 482 SER A C 1
ATOM 3959 O O . SER A 1 482 ? 34.503 64.133 -69.659 1.00 41.31 482 SER A O 1
ATOM 3961 N N . ARG A 1 483 ? 36.085 63.004 -70.776 1.00 38.44 483 ARG A N 1
ATOM 3962 C CA . ARG A 1 483 ? 37.201 63.824 -70.294 1.00 38.44 483 ARG A CA 1
ATOM 3963 C C . ARG A 1 483 ? 38.212 64.065 -71.424 1.00 38.44 483 ARG A C 1
ATOM 3965 O O . ARG A 1 483 ? 39.316 63.550 -71.370 1.00 38.44 483 ARG A O 1
ATOM 3972 N N . ASN A 1 484 ? 37.779 64.790 -72.458 1.00 31.64 484 ASN A N 1
ATOM 3973 C CA . ASN A 1 484 ? 38.625 65.313 -73.539 1.00 31.64 484 ASN A CA 1
ATOM 3974 C C . ASN A 1 484 ? 38.247 66.780 -73.826 1.00 31.64 484 ASN A C 1
ATOM 3976 O O . ASN A 1 484 ? 37.368 67.025 -74.641 1.00 31.64 484 ASN A O 1
ATOM 3980 N N . GLU A 1 485 ? 38.919 67.698 -73.134 1.00 30.92 485 GLU A N 1
ATOM 3981 C CA . GLU A 1 485 ? 39.222 69.118 -73.423 1.00 30.92 485 GLU A CA 1
ATOM 3982 C C . GLU A 1 485 ? 40.437 69.391 -72.501 1.00 30.92 485 GLU A C 1
ATOM 3984 O O . GLU A 1 485 ? 40.374 69.014 -71.333 1.00 30.92 485 GLU A O 1
ATOM 3989 N N . GLU A 1 486 ? 41.624 69.873 -72.870 1.00 27.88 486 GLU A N 1
ATOM 3990 C CA . GLU A 1 486 ? 42.234 70.482 -74.058 1.00 27.88 486 GLU A CA 1
ATOM 3991 C C . GLU A 1 486 ? 43.715 70.020 -74.116 1.00 27.88 486 GLU A C 1
ATOM 3993 O O . GLU A 1 486 ? 44.326 69.751 -73.080 1.00 27.88 486 GLU A O 1
ATOM 3998 N N . PHE A 1 487 ? 44.311 69.961 -75.310 1.00 28.39 487 PHE A N 1
ATOM 3999 C CA . PHE A 1 487 ? 45.771 69.986 -75.523 1.00 28.39 487 PHE A CA 1
ATOM 4000 C C . PHE A 1 487 ? 46.136 71.316 -76.199 1.00 28.39 487 PHE A C 1
ATOM 4002 O O . PHE A 1 487 ? 45.300 71.871 -76.916 1.00 28.39 487 PHE A O 1
ATOM 4009 N N . PRO A 1 488 ? 47.395 71.773 -76.077 1.00 31.61 488 PRO A N 1
ATOM 4010 C CA . PRO A 1 488 ? 48.138 72.046 -77.314 1.00 31.61 488 PRO A CA 1
ATOM 4011 C C . PRO A 1 488 ? 49.525 71.373 -77.383 1.00 31.61 488 PRO A C 1
ATOM 4013 O O . PRO A 1 488 ? 50.276 71.378 -76.412 1.00 31.61 488 PRO A O 1
ATOM 4016 N N . GLU A 1 489 ? 49.763 70.786 -78.567 1.00 26.11 489 GLU A N 1
ATOM 4017 C CA . GLU A 1 489 ? 50.971 70.580 -79.413 1.00 26.11 489 GLU A CA 1
ATOM 4018 C C . GLU A 1 489 ? 52.370 70.924 -78.849 1.00 26.11 489 GLU A C 1
ATOM 4020 O O . GLU A 1 489 ? 52.527 71.888 -78.112 1.00 26.11 489 GLU A O 1
ATOM 4025 N N . ALA A 1 490 ? 53.489 70.264 -79.180 1.00 25.73 490 ALA A N 1
ATOM 4026 C CA . ALA A 1 490 ? 53.924 69.320 -80.228 1.00 25.73 490 ALA A CA 1
ATOM 4027 C C . ALA A 1 490 ? 55.083 68.461 -79.616 1.00 25.73 490 ALA A C 1
ATOM 4029 O O . ALA A 1 490 ? 55.466 68.703 -78.476 1.00 25.73 490 ALA A O 1
ATOM 4030 N N . ASP A 1 491 ? 55.727 67.450 -80.203 1.00 25.03 491 ASP A N 1
ATOM 4031 C CA . ASP A 1 491 ? 56.088 67.186 -81.593 1.00 25.03 491 ASP A CA 1
ATOM 4032 C C . ASP A 1 491 ? 56.559 65.717 -81.747 1.00 25.03 491 ASP A C 1
ATOM 4034 O O . ASP A 1 491 ? 56.808 65.014 -80.765 1.00 25.03 491 ASP A O 1
ATOM 4038 N N . ALA A 1 492 ? 56.641 65.254 -82.992 1.00 25.89 492 ALA A N 1
ATOM 4039 C CA . ALA A 1 492 ? 56.640 63.854 -83.421 1.00 25.89 492 ALA A CA 1
ATOM 4040 C C . ALA A 1 492 ? 57.998 63.113 -83.446 1.00 25.89 492 ALA A C 1
ATOM 4042 O O . ALA A 1 492 ? 59.049 63.721 -83.635 1.00 25.89 492 ALA A O 1
ATOM 4043 N N . SER A 1 493 ? 57.930 61.769 -83.369 1.00 24.84 493 SER A N 1
ATOM 4044 C CA . SER A 1 493 ? 58.656 60.725 -84.155 1.00 24.84 493 SER A CA 1
ATOM 4045 C C . SER A 1 493 ? 59.002 59.498 -83.286 1.00 24.84 493 SER A C 1
ATOM 4047 O O . SER A 1 493 ? 59.193 59.638 -82.087 1.00 24.84 493 SER A O 1
ATOM 4049 N N . GLU A 1 494 ? 59.185 58.261 -83.751 1.00 24.59 494 GLU A N 1
ATOM 4050 C CA . GLU A 1 494 ? 58.630 57.402 -84.807 1.00 24.59 494 GLU A CA 1
ATOM 4051 C C . GLU A 1 494 ? 59.190 55.971 -84.490 1.00 24.59 494 GLU A C 1
ATOM 4053 O O . GLU A 1 494 ? 60.234 55.855 -83.853 1.00 24.59 494 GLU A O 1
ATOM 4058 N N . ILE A 1 495 ? 58.540 54.894 -84.971 1.00 25.48 495 ILE A N 1
ATOM 4059 C CA . ILE A 1 495 ? 59.114 53.541 -85.263 1.00 25.48 495 ILE A CA 1
ATOM 4060 C C . ILE A 1 495 ? 59.130 52.395 -84.192 1.00 25.48 495 ILE A C 1
ATOM 4062 O O . ILE A 1 495 ? 59.965 52.315 -83.303 1.00 25.48 495 ILE A O 1
ATOM 4066 N N . GLN A 1 496 ? 58.214 51.434 -84.442 1.00 24.41 496 GLN A N 1
ATOM 4067 C CA . GLN A 1 496 ? 58.289 49.946 -84.586 1.00 24.41 496 GLN A CA 1
ATOM 4068 C C . GLN A 1 496 ? 58.765 48.936 -83.497 1.00 24.41 496 GLN A C 1
ATOM 4070 O O . GLN A 1 496 ? 59.876 48.960 -82.992 1.00 24.41 496 GLN A O 1
ATOM 4075 N N . LYS A 1 497 ? 57.880 47.926 -83.321 1.00 26.23 497 LYS A N 1
ATOM 4076 C CA . LYS A 1 497 ? 58.019 46.473 -83.011 1.00 26.23 497 LYS A CA 1
ATOM 4077 C C . LYS A 1 497 ? 59.423 45.858 -82.815 1.00 26.23 497 LYS A C 1
ATOM 4079 O O . LYS A 1 497 ? 60.194 45.867 -83.763 1.00 26.23 497 LYS A O 1
ATOM 4084 N N . SER A 1 498 ? 59.572 45.029 -81.766 1.00 22.69 498 SER A N 1
ATOM 4085 C CA . SER A 1 498 ? 59.891 43.576 -81.862 1.00 22.69 498 SER A CA 1
ATOM 4086 C C . SER A 1 498 ? 60.040 42.894 -80.487 1.00 22.69 498 SER A C 1
ATOM 4088 O O . SER A 1 498 ? 60.333 43.539 -79.488 1.00 22.69 498 SER A O 1
ATOM 4090 N N . GLU A 1 499 ? 59.820 41.577 -80.467 1.00 26.98 499 GLU A N 1
ATOM 4091 C CA . GLU A 1 499 ? 60.000 40.629 -79.354 1.00 26.98 499 GLU A CA 1
ATOM 4092 C C . GLU A 1 499 ? 61.474 40.454 -78.908 1.00 26.98 499 GLU A C 1
ATOM 4094 O O . GLU A 1 499 ? 62.375 40.729 -79.695 1.00 26.98 499 GLU A O 1
ATOM 4099 N N . ILE A 1 500 ? 61.664 39.862 -77.708 1.00 24.16 500 ILE A N 1
ATOM 4100 C CA . ILE A 1 500 ? 62.696 38.866 -77.293 1.00 24.16 500 ILE A CA 1
ATOM 4101 C C . ILE A 1 500 ? 63.443 39.169 -75.961 1.00 24.16 500 ILE A C 1
ATOM 4103 O O . ILE A 1 500 ? 64.201 40.118 -75.832 1.00 24.16 500 ILE A O 1
ATOM 4107 N N . SER A 1 501 ? 63.207 38.251 -75.006 1.00 24.45 501 SER A N 1
ATOM 4108 C CA . SER A 1 501 ? 64.043 37.657 -73.932 1.00 24.45 501 SER A CA 1
ATOM 4109 C C . SER A 1 501 ? 64.863 38.462 -72.897 1.00 24.45 501 SER A C 1
ATOM 4111 O O . SER A 1 501 ? 65.809 39.154 -73.235 1.00 24.45 501 SER A O 1
ATOM 4113 N N . LYS A 1 502 ? 64.594 38.089 -71.630 1.00 28.70 502 LYS A N 1
ATOM 4114 C CA . LYS A 1 502 ? 65.485 37.721 -70.499 1.00 28.70 502 LYS A CA 1
ATOM 4115 C C . LYS A 1 502 ? 66.623 38.648 -70.009 1.00 28.70 502 LYS A C 1
ATOM 4117 O O . LYS A 1 502 ? 67.555 38.964 -70.729 1.00 28.70 502 LYS A O 1
ATOM 4122 N N . GLU A 1 503 ? 66.595 38.765 -68.674 1.00 26.20 503 GLU A N 1
ATOM 4123 C CA . GLU A 1 503 ? 67.684 38.894 -67.684 1.00 26.20 503 GLU A CA 1
ATOM 4124 C C . GLU A 1 503 ? 67.991 40.270 -67.054 1.00 26.20 503 GLU A C 1
ATOM 4126 O O . GLU A 1 503 ? 67.895 41.329 -67.657 1.00 26.20 503 GLU A O 1
ATOM 4131 N N . ILE A 1 504 ? 68.252 40.176 -65.745 1.00 31.81 504 ILE A N 1
ATOM 4132 C CA . ILE A 1 504 ? 68.193 41.148 -64.635 1.00 31.81 504 ILE A CA 1
ATOM 4133 C C . ILE A 1 504 ? 69.602 41.749 -64.431 1.00 31.81 504 ILE A C 1
ATOM 4135 O O . ILE A 1 504 ? 70.568 41.019 -64.654 1.00 31.81 504 ILE A O 1
ATOM 4139 N N . PRO A 1 505 ? 69.780 43.004 -63.957 1.00 31.12 505 PRO A N 1
ATOM 4140 C CA . PRO A 1 505 ? 70.154 43.168 -62.543 1.00 31.12 505 PRO A CA 1
ATOM 4141 C C . PRO A 1 505 ? 69.594 44.406 -61.812 1.00 31.12 505 PRO A C 1
ATOM 4143 O O . PRO A 1 505 ? 69.536 45.521 -62.319 1.00 31.12 505 PRO A O 1
ATOM 4146 N N . LYS A 1 506 ? 69.250 44.119 -60.554 1.00 34.00 506 LYS A N 1
ATOM 4147 C CA . LYS A 1 506 ? 69.073 44.958 -59.362 1.00 34.00 506 LYS A CA 1
ATOM 4148 C C . LYS A 1 506 ? 70.002 46.177 -59.285 1.00 34.00 506 LYS A C 1
ATOM 4150 O O . LYS A 1 506 ? 71.200 46.015 -59.473 1.00 34.00 506 LYS A O 1
ATOM 4155 N N . GLU A 1 507 ? 69.417 47.315 -58.894 1.00 32.03 507 GLU A N 1
ATOM 4156 C CA . GLU A 1 507 ? 69.931 48.339 -57.950 1.00 32.03 507 GLU A CA 1
ATOM 4157 C C . GLU A 1 507 ? 69.427 49.759 -58.283 1.00 32.03 507 GLU A C 1
ATOM 4159 O O . GLU A 1 507 ? 70.207 50.692 -58.402 1.00 32.03 507 GLU A O 1
ATOM 4164 N N . VAL A 1 508 ? 68.105 49.958 -58.397 1.00 38.66 508 VAL A N 1
ATOM 4165 C CA . VAL A 1 508 ? 67.465 51.282 -58.212 1.00 38.66 508 VAL A CA 1
ATOM 4166 C C . VAL A 1 508 ? 66.042 51.088 -57.656 1.00 38.66 508 VAL A C 1
ATOM 4168 O O . VAL A 1 508 ? 65.061 51.483 -58.269 1.00 38.66 508 VAL A O 1
ATOM 4171 N N . GLU A 1 509 ? 65.900 50.418 -56.509 1.00 36.31 509 GLU A N 1
ATOM 4172 C CA . GLU A 1 509 ? 64.585 50.243 -55.844 1.00 36.31 509 GLU A CA 1
ATOM 4173 C C . GLU A 1 509 ? 64.549 50.781 -54.405 1.00 36.31 509 GLU A C 1
ATOM 4175 O O . GLU A 1 509 ? 63.489 50.890 -53.807 1.00 36.31 509 GLU A O 1
ATOM 4180 N N . GLN A 1 510 ? 65.675 51.244 -53.853 1.00 39.03 510 GLN A N 1
ATOM 4181 C CA . GLN A 1 510 ? 65.726 51.650 -52.441 1.00 39.03 510 GLN A CA 1
ATOM 4182 C C . GLN A 1 510 ? 65.207 53.065 -52.137 1.00 39.03 510 GLN A C 1
ATOM 4184 O O . GLN A 1 510 ? 65.170 53.444 -50.975 1.00 39.03 510 GLN A O 1
ATOM 4189 N N . ASN A 1 511 ? 64.790 53.854 -53.134 1.00 42.91 511 ASN A N 1
ATOM 4190 C CA . ASN A 1 511 ? 64.331 55.238 -52.908 1.00 42.91 511 ASN A CA 1
ATOM 4191 C C . ASN A 1 511 ? 62.861 55.504 -53.279 1.00 42.91 511 ASN A C 1
ATOM 4193 O O . ASN A 1 511 ? 62.401 56.641 -53.181 1.00 42.91 511 ASN A O 1
ATOM 4197 N N . ILE A 1 512 ? 62.110 54.476 -53.688 1.00 41.84 512 ILE A N 1
ATOM 4198 C CA . ILE A 1 512 ? 60.668 54.589 -53.973 1.00 41.84 512 ILE A CA 1
ATOM 4199 C C . ILE A 1 512 ? 59.845 53.950 -52.839 1.00 41.84 512 ILE A C 1
ATOM 4201 O O . ILE A 1 512 ? 58.788 54.477 -52.482 1.00 41.84 512 ILE A O 1
ATOM 4205 N N . ASP A 1 513 ? 60.378 52.911 -52.189 1.00 42.16 513 ASP A N 1
ATOM 4206 C CA . ASP A 1 513 ? 59.673 52.169 -51.138 1.00 42.16 513 ASP A CA 1
ATOM 4207 C C . ASP A 1 513 ? 59.434 52.981 -49.853 1.00 42.16 513 ASP A C 1
ATOM 4209 O O . ASP A 1 513 ? 58.328 52.944 -49.316 1.00 42.16 513 ASP A O 1
ATOM 4213 N N . GLU A 1 514 ? 60.372 53.830 -49.409 1.00 45.12 514 GLU A N 1
ATOM 4214 C CA . GLU A 1 514 ? 60.165 54.625 -48.179 1.00 45.12 514 GLU A CA 1
ATOM 4215 C C . GLU A 1 514 ? 59.065 55.696 -48.312 1.00 45.12 514 GLU A C 1
ATOM 4217 O O . GLU A 1 514 ? 58.486 56.136 -47.311 1.00 45.12 514 GLU A O 1
ATOM 4222 N N . LYS A 1 515 ? 58.746 56.132 -49.540 1.00 42.25 515 LYS A N 1
ATOM 4223 C CA . LYS A 1 515 ? 57.705 57.144 -49.780 1.00 42.25 515 LYS A CA 1
ATOM 4224 C C . LYS A 1 515 ? 56.315 56.519 -49.921 1.00 42.25 515 LYS A C 1
ATOM 4226 O O . LYS A 1 515 ? 55.342 57.117 -49.472 1.00 42.25 515 LYS A O 1
ATOM 4231 N N . ILE A 1 516 ? 56.232 55.300 -50.460 1.00 47.94 516 ILE A N 1
ATOM 4232 C CA . ILE A 1 516 ? 54.985 54.525 -50.557 1.00 47.94 516 ILE A CA 1
ATOM 4233 C C . ILE A 1 516 ? 54.561 53.998 -49.176 1.00 47.94 516 ILE A C 1
ATOM 4235 O O . ILE A 1 516 ? 53.370 53.966 -48.861 1.00 47.94 516 ILE A O 1
ATOM 4239 N N . GLU A 1 517 ? 55.516 53.650 -48.308 1.00 46.75 517 GLU A N 1
ATOM 4240 C CA . GLU A 1 517 ? 55.214 53.105 -46.979 1.00 46.75 517 GLU A CA 1
ATOM 4241 C C . GLU A 1 517 ? 54.586 54.146 -46.029 1.00 46.75 517 GLU A C 1
ATOM 4243 O O . GLU A 1 517 ? 53.685 53.818 -45.254 1.00 46.75 517 GLU A O 1
ATOM 4248 N N . LYS A 1 518 ? 54.973 55.428 -46.138 1.00 44.53 518 LYS A N 1
ATOM 4249 C CA . LYS A 1 518 ? 54.394 56.518 -45.328 1.00 44.53 518 LYS A CA 1
ATOM 4250 C C . LYS A 1 518 ? 52.991 56.944 -45.762 1.00 44.53 518 LYS A C 1
ATOM 4252 O O . LYS A 1 518 ? 52.173 57.240 -44.888 1.00 44.53 518 LYS A O 1
ATOM 4257 N N . ASP A 1 519 ? 52.697 56.940 -47.062 1.00 43.25 519 ASP A N 1
ATOM 4258 C CA . ASP A 1 519 ? 51.353 57.264 -47.563 1.00 43.25 519 ASP A CA 1
ATOM 4259 C C . ASP A 1 519 ? 50.359 56.128 -47.256 1.00 43.25 519 ASP A C 1
ATOM 4261 O O . ASP A 1 519 ? 49.234 56.390 -46.823 1.00 43.25 519 ASP A O 1
ATOM 4265 N N . ASN A 1 520 ? 50.805 54.866 -47.320 1.00 48.53 520 ASN A N 1
ATOM 4266 C CA . ASN A 1 520 ? 50.003 53.711 -46.905 1.00 48.53 520 ASN A CA 1
ATOM 4267 C C . ASN A 1 520 ? 49.713 53.701 -45.394 1.00 48.53 520 ASN A C 1
ATOM 4269 O O . ASN A 1 520 ? 48.620 53.309 -44.979 1.00 48.53 520 ASN A O 1
ATOM 4273 N N . LEU A 1 521 ? 50.644 54.171 -44.553 1.00 41.69 521 LEU A N 1
ATOM 4274 C CA . LEU A 1 521 ? 50.446 54.167 -43.102 1.00 41.69 521 LEU A CA 1
ATOM 4275 C C . LEU A 1 521 ? 49.369 55.154 -42.631 1.00 41.69 521 LEU A C 1
ATOM 4277 O O . LEU A 1 521 ? 48.712 54.879 -41.631 1.00 41.69 521 LEU A O 1
ATOM 4281 N N . MET A 1 522 ? 49.148 56.274 -43.329 1.00 41.81 522 MET A N 1
ATOM 4282 C CA . MET A 1 522 ? 48.090 57.232 -42.966 1.00 41.81 522 MET A CA 1
ATOM 4283 C C . MET A 1 522 ? 46.699 56.852 -43.499 1.00 41.81 522 MET A C 1
ATOM 4285 O O . MET A 1 522 ? 45.696 57.304 -42.942 1.00 41.81 522 MET A O 1
ATOM 4289 N N . GLU A 1 523 ? 46.602 55.986 -44.511 1.00 41.50 523 GLU A N 1
ATOM 4290 C CA . GLU A 1 523 ? 45.313 55.526 -45.051 1.00 41.50 523 GLU A CA 1
ATOM 4291 C C . GLU A 1 523 ? 44.711 54.349 -44.255 1.00 41.50 523 GLU A C 1
ATOM 4293 O O . GLU A 1 523 ? 43.488 54.182 -44.213 1.00 41.50 523 GLU A O 1
ATOM 4298 N N . ILE A 1 524 ? 45.542 53.606 -43.510 1.00 42.56 524 ILE A N 1
ATOM 4299 C CA . ILE A 1 524 ? 45.110 52.531 -42.596 1.00 42.56 524 ILE A CA 1
ATOM 4300 C C . ILE A 1 524 ? 44.235 53.067 -41.445 1.00 42.56 524 ILE A C 1
ATOM 4302 O O . ILE A 1 524 ? 43.306 52.388 -41.012 1.00 42.56 524 ILE A O 1
ATOM 4306 N N . TRP A 1 525 ? 44.453 54.304 -40.982 1.00 42.12 525 TRP A N 1
ATOM 4307 C CA . TRP A 1 525 ? 43.745 54.863 -39.816 1.00 42.12 525 TRP A CA 1
ATOM 4308 C C . TRP A 1 525 ? 42.477 55.665 -40.156 1.00 42.12 525 TRP A C 1
ATOM 4310 O O . TRP A 1 525 ? 41.863 56.239 -39.256 1.00 42.12 525 TRP A O 1
ATOM 4320 N N . ARG A 1 526 ? 42.053 55.723 -41.432 1.00 42.78 526 ARG A N 1
ATOM 4321 C CA . ARG A 1 526 ? 40.913 56.561 -41.864 1.00 42.78 526 ARG A CA 1
ATOM 4322 C C . ARG A 1 526 ? 39.659 55.815 -42.325 1.00 42.78 526 ARG A C 1
ATOM 4324 O O . ARG A 1 526 ? 38.681 56.473 -42.681 1.00 42.78 526 ARG A O 1
ATOM 4331 N N . LYS A 1 527 ? 39.621 54.480 -42.271 1.00 36.59 527 LYS A N 1
ATOM 4332 C CA . LYS A 1 527 ? 38.377 53.721 -42.500 1.00 36.59 527 LYS A CA 1
ATOM 4333 C C . LYS A 1 527 ? 37.689 53.368 -41.181 1.00 36.59 527 LYS A C 1
ATOM 4335 O O . LYS A 1 527 ? 38.232 52.665 -40.339 1.00 36.59 527 LYS A O 1
ATOM 4340 N N . SER A 1 528 ? 36.477 53.898 -41.035 1.00 33.59 528 SER A N 1
ATOM 4341 C CA . SER A 1 528 ? 35.496 53.542 -40.005 1.00 33.59 528 SER A CA 1
ATOM 4342 C C . SER A 1 528 ? 35.127 52.048 -40.111 1.00 33.59 528 SER A C 1
ATOM 4344 O O . SER A 1 528 ? 35.200 51.505 -41.217 1.00 33.59 528 SER A O 1
ATOM 4346 N N . PRO A 1 529 ? 34.755 51.364 -39.013 1.00 38.41 529 PRO A N 1
ATOM 4347 C CA . PRO A 1 529 ? 34.548 49.924 -39.028 1.00 38.41 529 PRO A CA 1
ATOM 4348 C C . PRO A 1 529 ? 33.224 49.590 -39.723 1.00 38.41 529 PRO A C 1
ATOM 4350 O O . PRO A 1 529 ? 32.149 49.790 -39.164 1.00 38.41 529 PRO A O 1
ATOM 4353 N N . GLU A 1 530 ? 33.303 49.064 -40.942 1.00 39.94 530 GLU A N 1
ATOM 4354 C CA . GLU A 1 530 ? 32.248 48.212 -41.486 1.00 39.94 530 GLU A CA 1
ATOM 4355 C C . GLU A 1 530 ? 32.628 46.757 -41.190 1.00 39.94 530 GLU A C 1
ATOM 4357 O O . GLU A 1 530 ? 33.737 46.319 -41.503 1.00 39.94 530 GLU A O 1
ATOM 4362 N N . ASP A 1 531 ? 31.711 46.047 -40.532 1.00 39.16 531 ASP A N 1
ATOM 4363 C CA . ASP A 1 531 ? 31.822 44.665 -40.065 1.00 39.16 531 ASP A CA 1
ATOM 4364 C C . ASP A 1 531 ? 32.415 43.712 -41.119 1.00 39.16 531 ASP A C 1
ATOM 4366 O O . ASP A 1 531 ? 31.713 43.211 -42.002 1.00 39.16 531 ASP A O 1
ATOM 4370 N N . ASN A 1 532 ? 33.703 43.396 -40.982 1.00 43.28 532 ASN A N 1
ATOM 4371 C CA . ASN A 1 532 ? 34.347 42.294 -41.688 1.00 43.28 532 ASN A CA 1
ATOM 4372 C C . ASN A 1 532 ? 34.636 41.184 -40.684 1.00 43.28 532 ASN A C 1
ATOM 4374 O O . ASN A 1 532 ? 35.643 41.187 -39.982 1.00 43.28 532 ASN A O 1
ATOM 4378 N N . ASP A 1 533 ? 33.697 40.250 -40.614 1.00 52.03 533 ASP A N 1
ATOM 4379 C CA . ASP A 1 533 ? 33.829 39.001 -39.880 1.00 52.03 533 ASP A CA 1
ATOM 4380 C C . ASP A 1 533 ? 35.073 38.237 -40.390 1.00 52.03 533 ASP A C 1
ATOM 4382 O O . ASP A 1 533 ? 35.100 37.851 -41.567 1.00 52.03 533 ASP A O 1
ATOM 4386 N N . PRO A 1 534 ? 36.121 38.040 -39.565 1.00 46.62 534 PRO A N 1
ATOM 4387 C CA . PRO A 1 534 ? 37.367 37.396 -39.990 1.00 46.62 534 PRO A CA 1
ATOM 4388 C C . PRO A 1 534 ? 37.137 35.959 -40.473 1.00 46.62 534 PRO A C 1
ATOM 4390 O O . PRO A 1 534 ? 37.892 35.458 -41.306 1.00 46.62 534 PRO A O 1
ATOM 4393 N N . GLU A 1 535 ? 36.052 35.322 -40.022 1.00 50.09 535 GLU A N 1
ATOM 4394 C CA . GLU A 1 535 ? 35.640 33.990 -40.459 1.00 50.09 535 GLU A CA 1
ATOM 4395 C C . GLU A 1 535 ? 35.223 33.984 -41.942 1.00 50.09 535 GLU A C 1
ATOM 4397 O O . GLU A 1 535 ? 35.563 33.060 -42.677 1.00 50.09 535 GLU A O 1
ATOM 4402 N N . LYS A 1 536 ? 34.600 35.065 -42.439 1.00 50.62 536 LYS A N 1
ATOM 4403 C CA . LYS A 1 536 ? 34.216 35.199 -43.859 1.00 50.62 536 LYS A CA 1
ATOM 4404 C C . LYS A 1 536 ? 35.390 35.491 -44.782 1.00 50.62 536 LYS A C 1
ATOM 4406 O O . LYS A 1 536 ? 35.367 35.062 -45.933 1.00 50.62 536 LYS A O 1
ATOM 4411 N N . VAL A 1 537 ? 36.391 36.227 -44.303 1.00 58.91 537 VAL A N 1
ATOM 4412 C CA . VAL A 1 537 ? 37.614 36.497 -45.075 1.00 58.91 537 VAL A CA 1
ATOM 4413 C C . VAL A 1 537 ? 38.413 35.205 -45.232 1.00 58.91 537 VAL A C 1
ATOM 4415 O O . VAL A 1 537 ? 38.784 34.857 -46.350 1.00 58.91 537 VAL A O 1
ATOM 4418 N N . ALA A 1 538 ? 38.552 34.431 -44.153 1.00 57.19 538 ALA A N 1
ATOM 4419 C CA . ALA A 1 538 ? 39.186 33.116 -44.189 1.00 57.19 538 ALA A CA 1
ATOM 4420 C C . ALA A 1 538 ? 38.417 32.109 -45.068 1.00 57.19 538 ALA A C 1
ATOM 4422 O O . ALA A 1 538 ? 39.030 31.330 -45.794 1.00 57.19 538 ALA A O 1
ATOM 4423 N N . GLU A 1 539 ? 37.078 32.136 -45.056 1.00 57.62 539 GLU A N 1
ATOM 4424 C CA . GLU A 1 539 ? 36.261 31.327 -45.973 1.00 57.62 539 GLU A CA 1
ATOM 4425 C C . GLU A 1 539 ? 36.449 31.737 -47.441 1.00 57.62 539 GLU A C 1
ATOM 4427 O O . GLU A 1 539 ? 36.473 30.872 -48.313 1.00 57.62 539 GLU A O 1
ATOM 4432 N N . GLN A 1 540 ? 36.614 33.033 -47.732 1.00 53.41 540 GLN A N 1
ATOM 4433 C CA . GLN A 1 540 ? 36.871 33.505 -49.095 1.00 53.41 540 GLN A CA 1
ATOM 4434 C C . GLN A 1 540 ? 38.276 33.156 -49.591 1.00 53.41 540 GLN A C 1
ATOM 4436 O O . GLN A 1 540 ? 38.408 32.762 -50.745 1.00 53.41 540 GLN A O 1
ATOM 4441 N N . GLU A 1 541 ? 39.298 33.255 -48.742 1.00 55.00 541 GLU A N 1
ATOM 4442 C CA . GLU A 1 541 ? 40.664 32.838 -49.085 1.00 55.00 541 GLU A CA 1
ATOM 4443 C C . GLU A 1 541 ? 40.762 31.319 -49.282 1.00 55.00 541 GLU A C 1
ATOM 4445 O O . GLU A 1 541 ? 41.449 30.856 -50.191 1.00 55.00 541 GLU A O 1
ATOM 4450 N N . LEU A 1 542 ? 40.024 30.533 -48.490 1.00 55.47 542 LEU A N 1
ATOM 4451 C CA . LEU A 1 542 ? 39.946 29.080 -48.649 1.00 55.47 542 LEU A CA 1
ATOM 4452 C C . LEU A 1 542 ? 39.206 28.679 -49.934 1.00 55.47 542 LEU A C 1
ATOM 4454 O O . LEU A 1 542 ? 39.643 27.761 -50.627 1.00 55.47 542 LEU A O 1
ATOM 4458 N N . ASP A 1 543 ? 38.108 29.361 -50.265 1.00 53.50 543 ASP A N 1
ATOM 4459 C CA . ASP A 1 543 ? 37.371 29.145 -51.515 1.00 53.50 543 ASP A CA 1
ATOM 4460 C C . ASP A 1 543 ? 38.231 29.503 -52.742 1.00 53.50 543 ASP A C 1
ATOM 4462 O O . ASP A 1 543 ? 38.214 28.767 -53.730 1.00 53.50 543 ASP A O 1
ATOM 4466 N N . ASP A 1 544 ? 39.001 30.596 -52.682 1.00 53.75 544 ASP A N 1
ATOM 4467 C CA . ASP A 1 544 ? 39.895 31.012 -53.769 1.00 53.75 544 ASP A CA 1
ATOM 4468 C C . ASP A 1 544 ? 41.101 30.051 -53.906 1.00 53.75 544 ASP A C 1
ATOM 4470 O O . ASP A 1 544 ? 41.478 29.705 -55.025 1.00 53.75 544 ASP A O 1
ATOM 4474 N N . PHE A 1 545 ? 41.639 29.517 -52.799 1.00 61.19 545 PHE A N 1
ATOM 4475 C CA . PHE A 1 545 ? 42.678 28.472 -52.812 1.00 61.19 545 PHE A CA 1
ATOM 4476 C C . PHE A 1 545 ? 42.184 27.143 -53.412 1.00 61.19 545 PHE A C 1
ATOM 4478 O O . PHE A 1 545 ? 42.908 26.475 -54.151 1.00 61.19 545 PHE A O 1
ATOM 4485 N N . LEU A 1 546 ? 40.943 26.747 -53.119 1.00 50.97 546 LEU A N 1
ATOM 4486 C CA . LEU A 1 546 ? 40.348 25.524 -53.668 1.00 50.97 546 LEU A CA 1
ATOM 4487 C C . LEU A 1 546 ? 39.981 25.659 -55.153 1.00 50.97 546 LEU A C 1
ATOM 4489 O O . LEU A 1 546 ? 40.049 24.666 -55.878 1.00 50.97 546 LEU A O 1
ATOM 4493 N N . ASP A 1 547 ? 39.613 26.858 -55.615 1.00 51.56 547 ASP A N 1
ATOM 4494 C CA . ASP A 1 547 ? 39.363 27.130 -57.038 1.00 51.56 547 ASP A CA 1
ATOM 4495 C C . ASP A 1 547 ? 40.675 27.090 -57.866 1.00 51.56 547 ASP A C 1
ATOM 4497 O O . ASP A 1 547 ? 40.626 26.669 -59.022 1.00 51.56 547 ASP A O 1
ATOM 4501 N N . ASP A 1 548 ? 41.835 27.448 -57.291 1.00 48.78 548 ASP A N 1
ATOM 4502 C CA . ASP A 1 548 ? 43.156 27.380 -57.958 1.00 48.78 548 ASP A CA 1
ATOM 4503 C C . ASP A 1 548 ? 43.733 25.950 -58.023 1.00 48.78 548 ASP A C 1
ATOM 4505 O O . ASP A 1 548 ? 44.503 25.620 -58.923 1.00 48.78 548 ASP A O 1
ATOM 4509 N N . LEU A 1 549 ? 43.329 25.069 -57.101 1.00 42.25 549 LEU A N 1
ATOM 4510 C CA . LEU A 1 549 ? 43.760 23.665 -57.068 1.00 42.25 549 LEU A CA 1
ATOM 4511 C C . LEU A 1 549 ? 42.961 22.756 -58.029 1.00 42.25 549 LEU A C 1
ATOM 4513 O O . LEU A 1 549 ? 43.345 21.611 -58.260 1.00 42.25 549 LEU A O 1
ATOM 4517 N N . LEU A 1 550 ? 41.824 23.234 -58.549 1.00 42.34 550 LEU A N 1
ATOM 4518 C CA . LEU A 1 550 ? 40.857 22.448 -59.334 1.00 42.34 550 LEU A CA 1
ATOM 4519 C C . LEU A 1 550 ? 40.692 22.929 -60.790 1.00 42.34 550 LEU A C 1
ATOM 4521 O O . LEU A 1 550 ? 39.706 22.565 -61.441 1.00 42.34 550 LEU A O 1
ATOM 4525 N N . LEU A 1 551 ? 41.638 23.730 -61.293 1.00 39.06 551 LEU A N 1
ATOM 4526 C CA . LEU A 1 551 ? 41.740 24.149 -62.696 1.00 39.06 551 LEU A CA 1
ATOM 4527 C C . LEU A 1 551 ? 42.664 23.240 -63.513 1.00 39.06 551 LEU A C 1
ATOM 4529 O O . LEU A 1 551 ? 43.775 22.930 -63.030 1.00 39.06 551 LEU A O 1
#

Sequence (551 aa):
MRLNLRNTLTVFRNDVDVQHSLFSASFAVILISMAYIFRVEQWKFEYVAYFLSIPMAVLLCGWRARWNAAQASFLGGTFTLSLLCAYTTSNLYLSIFAWYFACIAAFHYGEFLMTALTNRSDLNATSYLLDHSVAYWAAALISWVEYAVEVRFLPLLKNITISYIGLGLIIFGEILRKLAMVHANGGFTHMIAIEKRPRHKLVTSGVYGFVRHPGYLGWLLWCLGTQVMLCNPMNKGNPSIDYEDLESEFDYANDAGSSIDRGRGCRIRNDELWKKPQFGETALPDRKKAKGVFDKEQSCFERRKQRLMTLDVYTRHKELINQYYLCYPGATAKLQRDTSRDRTDYEVLKDNHRFLWNDDELMKAAEKSWEARLAKRYYDKLFKEYCIADFSQYKKNRIAMRWRTEREVRSGKGQFECGNKRCTEKDDLSSWENNIKKNALVKLRLCPECSKMLNYHSQKKKLGKKDKRRNINKKTLSNARSRNEEFPEADASEIQKSEISKEIPKEVEQNIDEKIEKDNLMEIWRKSPEDNDPEKVAEQELDDFLDDLLL

InterPro domains:
  IPR007269 Isoprenylcysteine carboxyl methyltransferase [PF04140] (167-234)
  IPR019129 Folate-sensitive fragile site protein Fra10Ac1 [PF09725] (344-456)
  IPR025770 Protein-S-isoprenylcysteine O-methyltransferase [PS51564] (10-304)

Foldseek 3Di:
DDPPVVLVVVLCVPDLLNVLLVCLLVQLLVQLVVQVVPDDPVDNCSVVSLVVSQVVSCVVSDVVNNLSSNLSNNLSSLLNVLVCQLVVDPDPLSNLVSVLSNLLSCLLSLQLVLCSSFAVVQRDSCSSVPPDDPVVVVVVVVLVVLLVVCVVPPVVLQDQVLLVVLVVLLVQLSVQLSVVSNQQRNQDDPADDPDDDPPGDDGCDDSNVVPVCSNVVSVVSNVVSSSSNSSRVVVVPCPVPDPVVVVVRNPPPDDDDDDDDDDDDDDDPPDPPPDDDDDDDDPDDDPVVVVVVVVVVVVVVVVVVVVLVVDDPVVSVVVCCCVPQVPDPPSVVVVDDDCPPPDDLVNLLVVQADQDDDPVVLVVVVVVDVSSVSNVVVLVQFDQQAKAWELPPLVVVDIDIHTHHPVCVVVCAQHQAASYPPGGDRPDWDWDWDQDPVPDTHIGIHDPVVVCSNCVVVVVVVVVVVVVVVVVVVVVVVVVVVDDDDDDDDDDDDDDDDDDDDDDDDDDDPPPVVVVVVVVVVVVPPDDDDDDDVVVVVVVVVVVVVVVVPD

Secondary structure (DSSP, 8-state):
----HHHHHHHHHH-HHHHHHHHHHHHHHHHHHHHHHT-BTTB-HHHHHHHHHHHHHHHHH-GGGHHHHHHHHHHHHHHHHHHHHHHH---HHHHHHHHHHHHHHHHHHHHHHHHHHH-GGG--GGGG-----HHHHHHHHHHHHHHHHHHHH-GGG--HHHHHHHHHHHHHHHHHHHHHHHHHGGG--SS--SS--TT-----STHHHH-S-HHHHHHHHHHHHHHHHTT-SGGGS-----TTGGGGGG-----S-------------TTSSS-------PPPPPHHHHHHHHHHHHHHHHHHHHHHHTS-HHHHHHHHHHHHTTTSTTGGGGG----TTPPPHHHHHHHH--SS--HHHHHHHHHH-HHHHHHHHHHHTSEEEEEEEE-TTGGGT--EEEEEPHHHHHHTBTTTB-SBTT----SS-EEEEEEETTTEEEEEEE-HHHHHHHTHHHHHHHHHHHHHHHHHHHHHHHHTSS-------------------------S-TTTHHHHHHHHHHHTTS-------HHHHHHHHHHHHHHHTT-

Radius of gyration: 46.17 Å; chains: 1; bounding box: 118×98×123 Å